Protein AF-0000000071368253 (afdb_homodimer)

InterPro domains:
  IPR001584 Integrase, catalytic core [PS50994] (10-196)
  IPR012337 Ribonuclease H-like superfamily [SSF53098] (15-174)
  IPR036397 Ribonuclease H superfamily [G3DSA:3.30.420.10] (12-224)
  IPR040676 Domain of unknown function DUF5641 [PF18701] (214-307)

Solvent-accessible surface area (backbone atoms only — not comparable to full-atom values): 34559 Å² total; per-residue (Å²): 130,80,71,69,65,69,69,42,61,45,73,89,50,56,66,35,34,46,22,37,41,49,72,48,56,76,39,50,22,38,56,88,92,43,76,44,64,31,32,40,37,39,40,32,17,68,43,65,64,33,56,44,49,48,73,24,74,48,82,44,58,44,37,47,50,35,46,50,46,37,46,16,21,69,54,24,59,37,50,28,38,33,32,65,68,56,80,78,50,54,80,65,27,49,60,52,48,53,38,46,63,68,29,43,65,59,46,42,56,59,31,47,76,50,62,24,44,68,43,73,45,64,82,81,53,64,85,82,39,57,70,59,47,46,52,53,48,18,49,51,49,17,51,45,67,72,40,64,89,46,72,40,44,54,69,34,53,50,33,30,42,30,39,52,28,14,35,60,17,36,39,62,70,24,24,42,59,74,58,82,86,61,59,53,58,44,25,31,27,33,58,40,36,64,38,69,56,18,66,63,66,74,71,82,68,61,67,85,69,31,83,47,97,45,57,40,52,44,27,50,52,50,46,49,49,31,46,50,39,25,54,65,48,37,45,59,59,56,46,56,44,50,64,66,66,37,85,73,68,61,88,50,70,68,40,42,24,36,47,63,58,85,84,49,61,74,61,61,62,52,58,25,32,27,70,39,70,41,58,46,96,84,69,45,63,46,34,31,32,29,36,37,90,92,42,77,43,81,41,51,44,84,37,50,40,77,41,55,77,44,77,88,66,83,63,79,77,68,59,75,82,104,128,80,72,69,62,71,69,45,61,47,71,89,51,56,66,36,35,47,23,37,40,49,73,47,56,76,38,49,21,39,56,90,92,41,76,42,64,32,31,39,37,38,41,32,16,67,44,63,64,31,55,46,50,50,72,23,74,49,84,46,58,45,37,49,50,36,46,48,48,37,44,16,19,69,52,25,61,38,51,28,38,33,32,65,67,57,81,78,50,54,82,67,26,50,61,52,48,54,36,45,63,67,30,43,66,60,48,43,55,58,31,46,74,51,62,24,45,70,41,73,45,63,87,81,55,65,85,81,37,56,70,60,47,46,52,53,48,18,50,50,50,17,51,46,67,72,40,62,89,44,72,40,43,54,70,35,53,50,32,30,40,30,38,50,27,16,34,61,18,38,39,61,70,26,26,45,54,76,61,77,85,63,58,56,56,46,24,30,27,32,57,40,37,64,37,69,56,18,67,63,64,74,70,82,68,61,67,85,69,33,82,47,94,46,56,40,51,42,27,50,51,49,46,49,50,32,46,50,39,25,52,67,49,37,45,57,59,56,45,56,42,49,63,64,65,36,83,72,68,61,88,50,70,67,38,42,26,36,47,62,58,86,85,49,62,75,62,62,60,52,58,26,30,26,69,40,68,41,57,46,96,84,67,44,62,48,33,31,32,29,36,37,89,94,41,76,41,82,41,49,46,84,38,48,41,78,42,55,76,43,77,88,66,82,68,77,76,71,60,76,83,107

Foldseek 3Di:
DDDPPCQQCCVPDAFLLEKEKDKADFFWADDPPDIATKIKMWIAGLHQRQIDIAIFRDLAQVSVVVVVVVCCVQRNDHQEYEYELDPPQDPRCVVNNVSCVVHVVVNQVVVVVVNYHYYYDDNPPPPSDQLSVQLVVLLNQLLCVLRVPDYYHPVLVRLLRVQVSLLQQLAFQFFAPPPLQATDGDGNCCSRPVDNDSDDPLPPDDPVVQVDPDSVSVSSVSNLSSQLSSLVRRLVSLVVVCVVPPPLDAQDFSFKKWFADNPDGGSDTFIWTFHAFDADPVRHTQWTWTDTNPDIDIDGSSRIGTGDHDDPPPPPPPPVVD/DDDLPPQQCCVPDAFLLEKEKDKADFFWADDPPDIATKIKMWIAGLHQRQIDIAIFRDLAQVSVVVVVVVCCVQRNDHQEYEYELDPPQDPVCVVNNVSCVVHVVVNQVVVVVVNYHYYYDDNPPPSSDQLSVQLVVLLNQLLCVLRVPDYYHPVLVRLLRVLLSLLQQLAFQFFAPPPLQATDGDGNCCSRPVDNDPDDDLPPDDPVVQVDPDSVSVSSVSNLSSQLSSLVRRLVSLVVVCVVPPPLDAQDFQFKKWFADNPDDGSDTFIWTFHAFDADPVRHTQWTWTDTNPDIDIDGSSRIGTGDHDYPPPDPPPPVVD

Radius of gyration: 25.87 Å; Cα contacts (8 Å, |Δi|>4): 1165; chains: 2; bounding box: 58×88×64 Å

Sequence (644 aa):
MADLPPCRLRLFKPPFFSTGVDCFGPFQVKIGRRQEKRWGILYKCLTTRCLHLDLLEHLDTDAFLLSLRRFIARRGKPFEILCDNGTNFTGGDHELRESFSQMTPELQTQLAKQQIQFRHIPPSAPHFGGTWEREVKSVKTALRVILREQSVPESVLQTLLVEVEGILNSKPLGYVSSDIADPDPVTPNMLLMGRRDASLPQVLYDSNELLGKRRWRHSQVLADQFWTAFIRSYLPELQGRQKWTSDGKGLAVGQVVLLIDHQLPRALWPVGTVTETYAGADKRIRTAKVKVKDKTYLRPVVKLIPLPPKRDGDKDTLDGLSMADLPPCRLRLFKPPFFSTGVDCFGPFQVKIGRRQEKRWGILYKCLTTRCLHLDLLEHLDTDAFLLSLRRFIARRGKPFEILCDNGTNFTGGDHELRESFSQMTPELQTQLAKQQIQFRHIPPSAPHFGGTWEREVKSVKTALRVILREQSVPESVLQTLLVEVEGILNSKPLGYVSSDIADPDPVTPNMLLMGRRDASLPQVLYDSNELLGKRRWRHSQVLADQFWTAFIRSYLPELQGRQKWTSDGKGLAVGQVVLLIDHQLPRALWPVGTVTETYAGADKRIRTAKVKVKDKTYLRPVVKLIPLPPKRDGDKDTLDGLS

Nearest PDB structures (foldseek):
  7ouf-assembly1_E  TM=4.637E-01  e=1.953E-07  Simian T-lymphotropic virus 1
  7ouf-assembly1_D  TM=4.543E-01  e=2.071E-07  Simian T-lymphotropic virus 1
  7pel-assembly1_D  TM=4.308E-01  e=2.328E-07  Simian T-lymphotropic virus 1
  8b4h-assembly1_A  TM=4.659E-01  e=8.732E-06  Geobacillus stearothermophilus
  8b4h-assembly1_D  TM=6.178E-01  e=2.592E-04  Geobacillus stearothermophilus

Structure (mmCIF, N/CA/C/O backbone):
data_AF-0000000071368253-model_v1
#
loop_
_entity.id
_entity.type
_entity.pdbx_description
1 polymer 'Uncharacterized protein LOC113082834'
#
loop_
_atom_site.group_PDB
_atom_site.id
_atom_site.type_symbol
_atom_site.label_atom_id
_atom_site.label_alt_id
_atom_site.label_comp_id
_atom_site.label_asym_id
_atom_site.label_entity_id
_atom_site.label_seq_id
_atom_site.pdbx_PDB_ins_code
_atom_site.Cartn_x
_atom_site.Cartn_y
_atom_site.Cartn_z
_atom_site.occupancy
_atom_site.B_iso_or_equiv
_atom_site.auth_seq_id
_atom_site.auth_comp_id
_atom_site.auth_asym_id
_atom_site.auth_atom_id
_atom_site.pdbx_PDB_model_num
ATOM 1 N N . MET A 1 1 ? -19.203 13.227 29.656 1 19.47 1 MET A N 1
ATOM 2 C CA . MET A 1 1 ? -18.062 12.531 29.047 1 19.47 1 MET A CA 1
ATOM 3 C C . MET A 1 1 ? -18.422 12.008 27.656 1 19.47 1 MET A C 1
ATOM 5 O O . MET A 1 1 ? -19.219 11.078 27.531 1 19.47 1 MET A O 1
ATOM 9 N N . ALA A 1 2 ? -18.469 12.68 26.703 1 24.91 2 ALA A N 1
ATOM 10 C CA . ALA A 1 2 ? -19.312 12.438 25.531 1 24.91 2 ALA A CA 1
ATOM 11 C C . ALA A 1 2 ? -18.891 11.156 24.812 1 24.91 2 ALA A C 1
ATOM 13 O O . ALA A 1 2 ? -17.734 10.742 24.891 1 24.91 2 ALA A O 1
ATOM 14 N N . ASP A 1 3 ? -19.75 10.281 24.656 1 24.97 3 ASP A N 1
ATOM 15 C CA . ASP A 1 3 ? -19.734 8.93 24.109 1 24.97 3 ASP A CA 1
ATOM 16 C C . ASP A 1 3 ? -19.062 8.898 22.734 1 24.97 3 ASP A C 1
ATOM 18 O O . ASP A 1 3 ? -19.391 9.711 21.859 1 24.97 3 ASP A O 1
ATOM 22 N N . LEU A 1 4 ? -17.859 8.789 22.688 1 31.48 4 LEU A N 1
ATOM 23 C CA . LEU A 1 4 ? -17.203 8.766 21.391 1 31.48 4 LEU A CA 1
ATOM 24 C C . LEU A 1 4 ? -18.062 8.055 20.344 1 31.48 4 LEU A C 1
ATOM 26 O O . LEU A 1 4 ? -18.734 7.07 20.656 1 31.48 4 LEU A O 1
ATOM 30 N N . PRO A 1 5 ? -18.641 8.773 19.484 1 30.39 5 PRO A N 1
ATOM 31 C CA . PRO A 1 5 ? -19.656 8.133 18.641 1 30.39 5 PRO A CA 1
ATOM 32 C C . PRO A 1 5 ? -19.328 6.676 18.328 1 30.39 5 PRO A C 1
ATOM 34 O O . PRO A 1 5 ? -18.156 6.285 18.328 1 30.39 5 PRO A O 1
ATOM 37 N N . PRO A 1 6 ? -20.141 5.699 18.5 1 32.75 6 PRO A N 1
ATOM 38 C CA . PRO A 1 6 ? -20.078 4.25 18.281 1 32.75 6 PRO A CA 1
ATOM 39 C C . PRO A 1 6 ? -19.328 3.865 17.016 1 32.75 6 PRO A C 1
ATOM 41 O O . PRO A 1 6 ? -18.891 2.723 16.875 1 32.75 6 PRO A O 1
ATOM 44 N N . CYS A 1 7 ? -19.453 4.629 15.992 1 33.84 7 CYS A N 1
ATOM 45 C CA . CYS A 1 7 ? -18.922 4.379 14.656 1 33.84 7 CYS A CA 1
ATOM 46 C C . CYS A 1 7 ? -17.406 4.254 14.672 1 33.84 7 CYS A C 1
ATOM 48 O O . CYS A 1 7 ? -16.812 3.777 13.711 1 33.84 7 CYS A O 1
ATOM 50 N N . ARG A 1 8 ? -16.75 5.016 15.344 1 35.09 8 ARG A N 1
ATOM 51 C CA . ARG A 1 8 ? -15.305 5.102 15.438 1 35.09 8 ARG A CA 1
ATOM 52 C C . ARG A 1 8 ? -14.688 3.738 15.734 1 35.09 8 ARG A C 1
ATOM 54 O O . ARG A 1 8 ? -13.594 3.426 15.258 1 35.09 8 ARG A O 1
ATOM 61 N N . LEU A 1 9 ? -14.969 3.193 17 1 37.06 9 LEU A N 1
ATOM 62 C CA . LEU A 1 9 ? -14.492 1.861 17.344 1 37.06 9 LEU A CA 1
ATOM 63 C C . LEU A 1 9 ? -15.359 0.784 16.703 1 37.06 9 LEU A C 1
ATOM 65 O O . LEU A 1 9 ? -16.156 0.132 17.391 1 37.06 9 LEU A O 1
ATOM 69 N N . ARG A 1 10 ? -16.172 1.023 15.891 1 39.06 10 ARG A N 1
ATOM 70 C CA . ARG A 1 10 ? -16.719 -0.26 15.469 1 39.06 10 ARG A CA 1
ATOM 71 C C . ARG A 1 10 ? -15.633 -1.324 15.391 1 39.06 10 ARG A C 1
ATOM 73 O O . ARG A 1 10 ? -15.047 -1.546 14.328 1 39.06 10 ARG A O 1
ATOM 80 N N . LEU A 1 11 ? -14.844 -1.4 16.391 1 42.88 11 LEU A N 1
ATOM 81 C CA . LEU A 1 11 ? -13.672 -2.154 16.812 1 42.88 11 LEU A CA 1
ATOM 82 C C . LEU A 1 11 ? -13.625 -3.518 16.125 1 42.88 11 LEU A C 1
ATOM 84 O O . LEU A 1 11 ? -12.547 -4.051 15.867 1 42.88 11 LEU A O 1
ATOM 88 N N . PHE A 1 12 ? -14.883 -3.918 15.68 1 52.47 12 PHE A N 1
ATOM 89 C CA . PHE A 1 12 ? -14.859 -5.277 15.148 1 52.47 12 PHE A CA 1
ATOM 90 C C . PHE A 1 12 ? -14.805 -5.262 13.625 1 52.47 12 PHE A C 1
ATOM 92 O O . PHE A 1 12 ? -14.836 -6.316 12.984 1 52.47 12 PHE A O 1
ATOM 99 N N . LYS A 1 13 ? -14.672 -3.785 13.25 1 63.03 13 LYS A N 1
ATOM 100 C CA . LYS A 1 13 ? -14.578 -3.818 11.797 1 63.03 13 LYS A CA 1
ATOM 101 C C . LYS A 1 13 ? -13.164 -3.492 11.328 1 63.03 13 LYS A C 1
ATOM 103 O O . LYS A 1 13 ? -12.445 -2.736 11.984 1 63.03 13 LYS A O 1
ATOM 108 N N . PRO A 1 14 ? -12.797 -4.008 10.328 1 73 14 PRO A N 1
ATOM 109 C CA . PRO A 1 14 ? -11.445 -3.773 9.812 1 73 14 PRO A CA 1
ATOM 110 C C . PRO A 1 14 ? -11.25 -2.352 9.289 1 73 14 PRO A C 1
ATOM 112 O O . PRO A 1 14 ? -12.227 -1.653 9.008 1 73 14 PRO A O 1
ATOM 115 N N . PRO A 1 15 ? -10.07 -1.837 9.336 1 77.19 15 PRO A N 1
ATOM 116 C CA . PRO A 1 15 ? -9.789 -0.533 8.727 1 77.19 15 PRO A CA 1
ATOM 117 C C . PRO A 1 15 ? -10.391 -0.391 7.336 1 77.19 15 PRO A C 1
ATOM 119 O O . PRO A 1 15 ? -10.414 -1.357 6.566 1 77.19 15 PRO A O 1
ATOM 122 N N . PHE A 1 16 ? -10.984 0.786 7.051 1 85.75 16 PHE A N 1
ATOM 123 C CA . PHE A 1 16 ? -11.531 1.194 5.762 1 85.75 16 PHE A CA 1
ATOM 124 C C . PHE A 1 16 ? -12.852 0.485 5.484 1 85.75 16 PHE A C 1
ATOM 126 O O . PHE A 1 16 ? -13.289 0.402 4.332 1 85.75 16 PHE A O 1
ATOM 133 N N . PHE A 1 17 ? -13.383 -0.069 6.523 1 81.5 17 PHE A N 1
ATOM 134 C CA . PHE A 1 17 ? -14.727 -0.604 6.355 1 81.5 17 PHE A CA 1
ATOM 135 C C . PHE A 1 17 ? -15.68 0.472 5.848 1 81.5 17 PHE A C 1
ATOM 137 O O . PHE A 1 17 ? -16.453 0.239 4.914 1 81.5 17 PHE A O 1
ATOM 144 N N . SER A 1 18 ? -15.672 1.584 6.496 1 82.25 18 SER A N 1
ATOM 145 C CA . SER A 1 18 ? -16.281 2.818 6.008 1 82.25 18 SER A CA 1
ATOM 146 C C . SER A 1 18 ? -15.219 3.811 5.543 1 82.25 18 SER A C 1
ATOM 148 O O . SER A 1 18 ? -14.383 4.242 6.332 1 82.25 18 SER A O 1
ATOM 150 N N . THR A 1 19 ? -15.328 4.098 4.258 1 87 19 THR A N 1
ATOM 151 C CA . THR A 1 19 ? -14.227 4.844 3.662 1 87 19 THR A CA 1
ATOM 152 C C . THR A 1 19 ? -14.727 6.129 3.014 1 87 19 THR A C 1
ATOM 154 O O . THR A 1 19 ? -15.688 6.102 2.238 1 87 19 THR A O 1
ATOM 157 N N . GLY A 1 20 ? -14.164 7.238 3.465 1 86.44 20 GLY A N 1
ATOM 158 C CA . GLY A 1 20 ? -14.391 8.484 2.754 1 86.44 20 GLY A CA 1
ATOM 159 C C . GLY A 1 20 ? -13.438 8.695 1.593 1 86.44 20 GLY A C 1
ATOM 160 O O . GLY A 1 20 ? -12.258 8.359 1.688 1 86.44 20 GLY A O 1
ATOM 161 N N . VAL A 1 21 ? -14.016 9.227 0.455 1 88.38 21 VAL A N 1
ATOM 162 C CA . VAL A 1 21 ? -13.18 9.445 -0.72 1 88.38 21 VAL A CA 1
ATOM 163 C C . VAL A 1 21 ? -13.234 10.922 -1.123 1 88.38 21 VAL A C 1
ATOM 165 O O . VAL A 1 21 ? -14.297 11.539 -1.101 1 88.38 21 VAL A O 1
ATOM 168 N N . ASP A 1 22 ? -12.047 11.453 -1.448 1 84.94 22 ASP A N 1
ATOM 169 C CA . ASP A 1 22 ? -11.922 12.812 -1.952 1 84.94 22 ASP A CA 1
ATOM 170 C C . ASP A 1 22 ? -10.844 12.914 -3.029 1 84.94 22 ASP A C 1
ATOM 172 O O . ASP A 1 22 ? -9.891 12.133 -3.029 1 84.94 22 ASP A O 1
ATOM 176 N N . CYS A 1 23 ? -11.055 13.805 -3.951 1 87.5 23 CYS A N 1
ATOM 177 C CA . CYS A 1 23 ? -10.078 14.039 -5.012 1 87.5 23 CYS A CA 1
ATOM 178 C C . CYS A 1 23 ? -9.539 15.461 -4.949 1 87.5 23 CYS A C 1
ATOM 180 O O . CYS A 1 23 ? -10.203 16.359 -4.426 1 87.5 23 CYS A O 1
ATOM 182 N N . PHE A 1 24 ? -8.344 15.648 -5.449 1 87 24 PHE A N 1
ATOM 183 C CA . PHE A 1 24 ? -7.738 16.969 -5.477 1 87 24 PHE A CA 1
ATOM 184 C C . PHE A 1 24 ? -6.82 17.125 -6.684 1 87 24 PHE A C 1
ATOM 186 O O . PHE A 1 24 ? -6.418 16.125 -7.293 1 87 24 PHE A O 1
ATOM 193 N N . GLY A 1 25 ? -6.387 18.312 -6.902 1 87.12 25 GLY A N 1
ATOM 194 C CA . GLY A 1 25 ? -5.664 18.672 -8.109 1 87.12 25 GLY A CA 1
ATOM 195 C C . GLY A 1 25 ? -6.383 19.719 -8.953 1 87.12 25 GLY A C 1
ATOM 196 O O . GLY A 1 25 ? -7.273 20.406 -8.461 1 87.12 25 GLY A O 1
ATOM 197 N N . PRO A 1 26 ? -5.969 19.953 -10.18 1 88.88 26 PRO A N 1
ATOM 198 C CA . PRO A 1 26 ? -4.973 19.219 -10.961 1 88.88 26 PRO A CA 1
ATOM 199 C C . PRO A 1 26 ? -3.539 19.641 -10.633 1 88.88 26 PRO A C 1
ATOM 201 O O . PRO A 1 26 ? -3.301 20.766 -10.203 1 88.88 26 PRO A O 1
ATOM 204 N N . PHE A 1 27 ? -2.662 18.641 -10.781 1 90.81 27 PHE A N 1
ATOM 205 C CA . PHE A 1 27 ? -1.222 18.859 -10.734 1 90.81 27 PHE A CA 1
ATOM 206 C C . PHE A 1 27 ? -0.599 18.656 -12.109 1 90.81 27 PHE A C 1
ATOM 208 O O . PHE A 1 27 ? -1.049 17.797 -12.883 1 90.81 27 PHE A O 1
ATOM 215 N N . GLN A 1 28 ? 0.364 19.438 -12.352 1 90.56 28 GLN A N 1
ATOM 216 C CA . GLN A 1 28 ? 1.057 19.297 -13.625 1 90.56 28 GLN A CA 1
ATOM 217 C C . GLN A 1 28 ? 2.238 18.344 -13.508 1 90.56 28 GLN A C 1
ATOM 219 O O . GLN A 1 28 ? 3.057 18.469 -12.594 1 90.56 28 GLN A O 1
ATOM 224 N N . VAL A 1 29 ? 2.27 17.344 -14.422 1 91.19 29 VAL A N 1
ATOM 225 C CA . VAL A 1 29 ? 3.389 16.406 -14.422 1 91.19 29 VAL A CA 1
ATOM 226 C C . VAL A 1 29 ? 4.074 16.422 -15.789 1 91.19 29 VAL A C 1
ATOM 228 O O . VAL A 1 29 ? 3.439 16.719 -16.797 1 91.19 29 VAL A O 1
ATOM 231 N N . LYS A 1 30 ? 5.309 16.125 -15.711 1 88 30 LYS A N 1
ATOM 232 C CA . LYS A 1 30 ? 6.105 16.031 -16.938 1 88 30 LYS A CA 1
ATOM 233 C C . LYS A 1 30 ? 6.203 14.602 -17.438 1 88 30 LYS A C 1
ATOM 235 O O . LYS A 1 30 ? 6.625 13.711 -16.688 1 88 30 LYS A O 1
ATOM 240 N N . ILE A 1 31 ? 5.754 14.367 -18.625 1 84.12 31 ILE A N 1
ATOM 241 C CA . ILE A 1 31 ? 5.895 13.086 -19.297 1 84.12 31 ILE A CA 1
ATOM 242 C C . ILE A 1 31 ? 6.668 13.281 -20.609 1 84.12 31 ILE A C 1
ATOM 244 O O . ILE A 1 31 ? 6.102 13.703 -21.609 1 84.12 31 ILE A O 1
ATOM 248 N N . GLY A 1 32 ? 7.914 12.883 -20.547 1 77.94 32 GLY A N 1
ATOM 249 C CA . GLY A 1 32 ? 8.75 13.234 -21.688 1 77.94 32 GLY A CA 1
ATOM 250 C C . GLY A 1 32 ? 8.828 14.734 -21.922 1 77.94 32 GLY A C 1
ATOM 251 O O . GLY A 1 32 ? 9.25 15.484 -21.047 1 77.94 32 GLY A O 1
ATOM 252 N N . ARG A 1 33 ? 8.328 15.172 -23.016 1 79.75 33 ARG A N 1
ATOM 253 C CA . ARG A 1 33 ? 8.391 16.578 -23.375 1 79.75 33 ARG A CA 1
ATOM 254 C C . ARG A 1 33 ? 7.039 17.25 -23.172 1 79.75 33 ARG A C 1
ATOM 256 O O . ARG A 1 33 ? 6.906 18.469 -23.359 1 79.75 33 ARG A O 1
ATOM 263 N N . ARG A 1 34 ? 6.094 16.5 -22.766 1 85.12 34 ARG A N 1
ATOM 264 C CA . ARG A 1 34 ? 4.742 17.031 -22.609 1 85.12 34 ARG A CA 1
ATOM 265 C C . ARG A 1 34 ? 4.387 17.203 -21.141 1 85.12 34 ARG A C 1
ATOM 267 O O . ARG A 1 34 ? 5.008 16.594 -20.266 1 85.12 34 ARG A O 1
ATOM 274 N N . GLN A 1 35 ? 3.508 18.141 -20.984 1 89.62 35 GLN A N 1
ATOM 275 C CA . GLN A 1 35 ? 2.916 18.312 -19.656 1 89.62 35 GLN A CA 1
ATOM 276 C C . GLN A 1 35 ? 1.468 17.828 -19.641 1 89.62 35 GLN A C 1
ATOM 278 O O . GLN A 1 35 ? 0.72 18.047 -20.594 1 89.62 35 GLN A O 1
ATOM 283 N N . GLU A 1 36 ? 1.205 17.078 -18.641 1 90.62 36 GLU A N 1
ATOM 284 C CA . GLU A 1 36 ? -0.146 16.547 -18.5 1 90.62 36 GLU A CA 1
ATOM 285 C C . GLU A 1 36 ? -0.686 16.812 -17.094 1 90.62 36 GLU A C 1
ATOM 287 O O . GLU A 1 36 ? 0.085 16.953 -16.141 1 90.62 36 GLU A O 1
ATOM 292 N N . LYS A 1 37 ? -1.998 16.859 -17.047 1 89.94 37 LYS A N 1
ATOM 293 C CA . LYS A 1 37 ? -2.656 17.016 -15.758 1 89.94 37 LYS A CA 1
ATOM 294 C C . LYS A 1 37 ? -2.865 15.68 -15.07 1 89.94 37 LYS A C 1
ATOM 296 O O . LYS A 1 37 ? -3.186 14.68 -15.719 1 89.94 37 LYS A O 1
ATOM 301 N N . ARG A 1 38 ? -2.58 15.664 -13.789 1 92.06 38 ARG A N 1
ATOM 302 C CA . ARG A 1 38 ? -2.881 14.523 -12.93 1 92.06 38 ARG A CA 1
ATOM 303 C C . ARG A 1 38 ? -3.654 14.961 -11.688 1 92.06 38 ARG A C 1
ATOM 305 O O . ARG A 1 38 ? -3.625 16.141 -11.312 1 92.06 38 ARG A O 1
ATOM 312 N N . TRP A 1 39 ? -4.379 14.016 -11.094 1 90.69 39 TRP A N 1
ATOM 313 C CA . TRP A 1 39 ? -5.148 14.281 -9.883 1 90.69 39 TRP A CA 1
ATOM 314 C C . TRP A 1 39 ? -4.793 13.289 -8.789 1 90.69 39 TRP A C 1
ATOM 316 O O . TRP A 1 39 ? -4.273 12.203 -9.062 1 90.69 39 TRP A O 1
ATOM 326 N N . GLY A 1 40 ? -4.988 13.758 -7.559 1 92.62 40 GLY A N 1
ATOM 327 C CA . GLY A 1 40 ? -4.859 12.867 -6.418 1 92.62 40 GLY A CA 1
ATOM 328 C C . GLY A 1 40 ? -6.195 12.398 -5.867 1 92.62 40 GLY A C 1
ATOM 329 O O . GLY A 1 40 ? -7.188 13.125 -5.949 1 92.62 40 GLY A O 1
ATOM 330 N N . ILE A 1 41 ? -6.219 11.211 -5.367 1 92.19 41 ILE A N 1
ATOM 331 C CA . ILE A 1 41 ? -7.391 10.68 -4.676 1 92.19 41 ILE A CA 1
ATOM 332 C C . ILE A 1 41 ? -7 10.234 -3.266 1 92.19 41 ILE A C 1
ATOM 334 O O . ILE A 1 41 ? -5.926 9.656 -3.066 1 92.19 41 ILE A O 1
ATOM 338 N N . LEU A 1 42 ? -7.844 10.562 -2.383 1 92.94 42 LEU A N 1
ATOM 339 C CA . LEU A 1 42 ? -7.629 10.25 -0.975 1 92.94 42 LEU A CA 1
ATOM 340 C C . LEU A 1 42 ? -8.734 9.336 -0.446 1 92.94 42 LEU A C 1
ATOM 342 O O . LEU A 1 42 ? -9.914 9.641 -0.593 1 92.94 42 LEU A O 1
ATOM 346 N N . TYR A 1 43 ? -8.344 8.117 0.036 1 90.88 43 TYR A N 1
ATOM 347 C CA . TYR A 1 43 ? -9.219 7.227 0.781 1 90.88 43 TYR A CA 1
ATOM 348 C C . TYR A 1 43 ? -8.984 7.352 2.281 1 90.88 43 TYR A C 1
ATOM 350 O O . TYR A 1 43 ? -7.867 7.137 2.76 1 90.88 43 TYR A O 1
ATOM 358 N N . LYS A 1 44 ? -9.961 7.73 2.98 1 88.12 44 LYS A N 1
ATOM 359 C CA . LYS A 1 44 ? -9.828 7.918 4.422 1 88.12 44 LYS A CA 1
ATOM 360 C C . LYS A 1 44 ? -10.727 6.961 5.191 1 88.12 44 LYS A C 1
ATOM 362 O O . LYS A 1 44 ? -11.922 6.863 4.906 1 88.12 44 LYS A O 1
ATOM 367 N N . CYS A 1 45 ? -10.094 6.293 6.098 1 84.19 45 CYS A N 1
ATOM 368 C CA . CYS A 1 45 ? -10.891 5.457 6.992 1 84.19 45 CYS A CA 1
ATOM 369 C C . CYS A 1 45 ? -11.664 6.309 7.996 1 84.19 45 CYS A C 1
ATOM 371 O O . CYS A 1 45 ? -11.07 7.117 8.711 1 84.19 45 CYS A O 1
ATOM 373 N N . LEU A 1 46 ? -12.859 6.129 8.109 1 76.44 46 LEU A N 1
ATOM 374 C CA . LEU A 1 46 ? -13.688 6.969 8.961 1 76.44 46 LEU A CA 1
ATOM 375 C C . LEU A 1 46 ? -13.672 6.465 10.398 1 76.44 46 LEU A C 1
ATOM 377 O O . LEU A 1 46 ? -14.109 7.172 11.312 1 76.44 46 LEU A O 1
ATOM 381 N N . THR A 1 47 ? -13.078 5.309 10.586 1 69.44 47 THR A N 1
ATOM 382 C CA . THR A 1 47 ? -13.047 4.746 11.93 1 69.44 47 THR A CA 1
ATOM 383 C C . THR A 1 47 ? -11.648 4.859 12.531 1 69.44 47 THR A C 1
ATOM 385 O O . THR A 1 47 ? -11.492 5.324 13.664 1 69.44 47 THR A O 1
ATOM 388 N N . THR A 1 48 ? -10.641 4.449 11.797 1 69.44 48 THR A N 1
ATOM 389 C CA . THR A 1 48 ? -9.289 4.371 12.336 1 69.44 48 THR A CA 1
ATOM 390 C C . THR A 1 48 ? -8.445 5.551 11.867 1 69.44 48 THR A C 1
ATOM 392 O O . THR A 1 48 ? -7.297 5.711 12.289 1 69.44 48 THR A O 1
ATOM 395 N N . ARG A 1 49 ? -8.828 6.398 11.008 1 76.31 49 ARG A N 1
ATOM 396 C CA . ARG A 1 49 ? -8.18 7.598 10.492 1 76.31 49 ARG A CA 1
ATOM 397 C C . ARG A 1 49 ? -7.023 7.242 9.57 1 76.31 49 ARG A C 1
ATOM 399 O O . ARG A 1 49 ? -6.195 8.102 9.242 1 76.31 49 ARG A O 1
ATOM 406 N N . CYS A 1 50 ? -6.977 5.984 9.172 1 82.94 50 CYS A N 1
ATOM 407 C CA . CYS A 1 50 ? -5.992 5.582 8.172 1 82.94 50 CYS A CA 1
ATOM 408 C C . CYS A 1 50 ? -6.227 6.301 6.848 1 82.94 50 CYS A C 1
ATOM 410 O O . CYS A 1 50 ? -7.371 6.59 6.488 1 82.94 50 CYS A O 1
ATOM 412 N N . LEU A 1 51 ? -5.145 6.531 6.27 1 89.19 51 LEU A N 1
ATOM 413 C CA . LEU A 1 51 ? -5.207 7.258 5.004 1 89.19 51 LEU A CA 1
ATOM 414 C C . LEU A 1 51 ? -4.512 6.477 3.896 1 89.19 51 LEU A C 1
ATOM 416 O O . LEU A 1 51 ? -3.508 5.805 4.137 1 89.19 51 LEU A O 1
ATOM 420 N N . HIS A 1 52 ? -5.09 6.453 2.729 1 93.38 52 HIS A N 1
ATOM 421 C CA . HIS A 1 52 ? -4.492 5.914 1.514 1 93.38 52 HIS A CA 1
ATOM 422 C C . HIS A 1 52 ? -4.566 6.922 0.37 1 93.38 52 HIS A C 1
ATOM 424 O O . HIS A 1 52 ? -5.637 7.465 0.083 1 93.38 52 HIS A O 1
ATOM 430 N N . LEU A 1 53 ? -3.402 7.242 -0.227 1 95.31 53 LEU A N 1
ATOM 431 C CA . LEU A 1 53 ? -3.352 8.188 -1.338 1 95.31 53 LEU A CA 1
ATOM 432 C C . LEU A 1 53 ? -2.957 7.484 -2.633 1 95.31 53 LEU A C 1
ATOM 434 O O . LEU A 1 53 ? -2.154 6.551 -2.615 1 95.31 53 LEU A O 1
ATOM 438 N N . ASP A 1 54 ? -3.527 7.914 -3.691 1 96.5 54 ASP A N 1
ATOM 439 C CA . ASP A 1 54 ? -3.234 7.379 -5.016 1 96.5 54 ASP A CA 1
ATOM 440 C C . ASP A 1 54 ? -3.314 8.469 -6.082 1 96.5 54 ASP A C 1
ATOM 442 O O . ASP A 1 54 ? -3.775 9.578 -5.809 1 96.5 54 ASP A O 1
ATOM 446 N N . LEU A 1 55 ? -2.758 8.148 -7.242 1 95.69 55 LEU A N 1
ATOM 447 C CA . LEU A 1 55 ? -2.713 9.078 -8.367 1 95.69 55 LEU A CA 1
ATOM 448 C C . LEU A 1 55 ? -3.734 8.695 -9.43 1 95.69 55 LEU A C 1
ATOM 450 O O . LEU A 1 55 ? -3.875 7.512 -9.766 1 95.69 55 LEU A O 1
ATOM 454 N N . LEU A 1 56 ? -4.496 9.719 -9.945 1 93.06 56 LEU A N 1
ATOM 455 C CA . LEU A 1 56 ? -5.418 9.523 -11.062 1 93.06 56 LEU A CA 1
ATOM 456 C C . LEU A 1 56 ? -4.855 10.133 -12.344 1 93.06 56 LEU A C 1
ATOM 458 O O . LEU A 1 56 ? -4.527 11.32 -12.375 1 93.06 56 LEU A O 1
ATOM 462 N N . GLU A 1 57 ? -4.777 9.328 -13.367 1 90.81 57 GLU A N 1
ATOM 463 C CA . GLU A 1 57 ? -4.27 9.82 -14.648 1 90.81 57 GLU A CA 1
ATOM 464 C C . GLU A 1 57 ? -5.297 10.711 -15.344 1 90.81 57 GLU A C 1
ATOM 466 O O . GLU A 1 57 ? -4.934 11.617 -16.094 1 90.81 57 GLU A O 1
ATOM 471 N N . HIS A 1 58 ? -6.555 10.383 -15.109 1 87.62 58 HIS A N 1
ATOM 472 C CA . HIS A 1 58 ? -7.695 11.125 -15.633 1 87.62 58 HIS A CA 1
ATOM 473 C C . HIS A 1 58 ? -8.82 11.203 -14.609 1 87.62 58 HIS A C 1
ATOM 475 O O . HIS A 1 58 ? -8.852 10.422 -13.656 1 87.62 58 HIS A O 1
ATOM 481 N N . LEU A 1 59 ? -9.656 12.211 -14.875 1 86.25 59 LEU A N 1
ATOM 482 C CA . LEU A 1 59 ? -10.852 12.289 -14.039 1 86.25 59 LEU A CA 1
ATOM 483 C C . LEU A 1 59 ? -12.031 11.586 -14.711 1 86.25 59 LEU A C 1
ATOM 485 O O . LEU A 1 59 ? -12.984 12.242 -15.141 1 86.25 59 LEU A O 1
ATOM 489 N N . ASP A 1 60 ? -11.93 10.344 -14.828 1 85.88 60 ASP A N 1
ATOM 490 C CA . ASP A 1 60 ? -13 9.547 -15.422 1 85.88 60 ASP A CA 1
ATOM 491 C C . ASP A 1 60 ? -13.25 8.266 -14.625 1 85.88 60 ASP A C 1
ATOM 493 O O . ASP A 1 60 ? -12.516 7.977 -13.672 1 85.88 60 ASP A O 1
ATOM 497 N N . THR A 1 61 ? -14.227 7.586 -14.961 1 83.69 61 THR A N 1
ATOM 498 C CA . THR A 1 61 ? -14.664 6.402 -14.227 1 83.69 61 THR A CA 1
ATOM 499 C C . THR A 1 61 ? -13.594 5.316 -14.266 1 83.69 61 THR A C 1
ATOM 501 O O . THR A 1 61 ? -13.344 4.656 -13.258 1 83.69 61 THR A O 1
ATOM 504 N N . ASP A 1 62 ? -12.961 5.156 -15.344 1 87 62 ASP A N 1
ATOM 505 C CA . ASP A 1 62 ? -11.945 4.113 -15.477 1 87 62 ASP A CA 1
ATOM 506 C C . ASP A 1 62 ? -10.781 4.348 -14.516 1 87 62 ASP A C 1
ATOM 508 O O . ASP A 1 62 ? -10.336 3.424 -13.836 1 87 62 ASP A O 1
ATOM 512 N N . ALA A 1 63 ? -10.336 5.59 -14.531 1 90.56 63 ALA A N 1
ATOM 513 C CA . ALA A 1 63 ? -9.234 5.938 -13.641 1 90.56 63 ALA A CA 1
ATOM 514 C C . ALA A 1 63 ? -9.625 5.734 -12.18 1 90.56 63 ALA A C 1
ATOM 516 O O . ALA A 1 63 ? -8.82 5.25 -11.383 1 90.56 63 ALA A O 1
ATOM 517 N N . PHE A 1 64 ? -10.812 6.023 -11.867 1 88.44 64 PHE A N 1
ATOM 518 C CA . PHE A 1 64 ? -11.305 5.84 -10.508 1 88.44 64 PHE A CA 1
ATOM 519 C C . PHE A 1 64 ? -11.352 4.359 -10.148 1 88.44 64 PHE A C 1
ATOM 521 O O . PHE A 1 64 ? -10.891 3.959 -9.07 1 88.44 64 PHE A O 1
ATOM 528 N N . LEU A 1 65 ? -11.875 3.627 -10.984 1 88.12 65 LEU A N 1
ATOM 529 C CA . LEU A 1 65 ? -12.031 2.201 -10.719 1 88.12 65 LEU A CA 1
ATOM 530 C C . LEU A 1 65 ? -10.672 1.516 -10.625 1 88.12 65 LEU A C 1
ATOM 532 O O . LEU A 1 65 ? -10.492 0.597 -9.82 1 88.12 65 LEU A O 1
ATOM 536 N N . LEU A 1 66 ? -9.773 1.934 -11.469 1 92.44 66 LEU A N 1
ATOM 537 C CA . LEU A 1 66 ? -8.414 1.411 -11.367 1 92.44 66 LEU A CA 1
ATOM 538 C C . LEU A 1 66 ? -7.809 1.743 -10.008 1 92.44 66 LEU A C 1
ATOM 540 O O . LEU A 1 66 ? -7.207 0.88 -9.367 1 92.44 66 LEU A O 1
ATOM 544 N N . SER A 1 67 ? -7.969 2.967 -9.602 1 93.75 67 SER A N 1
ATOM 545 C CA . SER A 1 67 ? -7.465 3.383 -8.297 1 93.75 67 SER A CA 1
ATOM 546 C C . SER A 1 67 ? -8.125 2.596 -7.172 1 93.75 67 SER A C 1
ATOM 548 O O . SER A 1 67 ? -7.461 2.166 -6.23 1 93.75 67 SER A O 1
ATOM 550 N N . LEU A 1 68 ? -9.391 2.422 -7.262 1 89 68 LEU A N 1
ATOM 551 C CA . LEU A 1 68 ? -10.133 1.676 -6.25 1 89 68 LEU A CA 1
ATOM 552 C C . LEU A 1 68 ? -9.641 0.237 -6.164 1 89 68 LEU A C 1
ATOM 554 O O . LEU A 1 68 ? -9.508 -0.315 -5.066 1 89 68 LEU A O 1
ATOM 558 N N . ARG A 1 69 ? -9.383 -0.323 -7.258 1 89.31 69 ARG A N 1
ATOM 559 C CA . ARG A 1 69 ? -8.867 -1.686 -7.277 1 89.31 69 ARG A CA 1
ATOM 560 C C . ARG A 1 69 ? -7.512 -1.767 -6.578 1 89.31 69 ARG A C 1
ATOM 562 O O . ARG A 1 69 ? -7.246 -2.717 -5.84 1 89.31 69 ARG A O 1
ATOM 569 N N . ARG A 1 70 ? -6.664 -0.807 -6.898 1 93.5 70 ARG A N 1
ATOM 570 C CA . ARG A 1 70 ? -5.375 -0.777 -6.215 1 93.5 70 ARG A CA 1
ATOM 571 C C . ARG A 1 70 ? -5.555 -0.586 -4.711 1 93.5 70 ARG A C 1
ATOM 573 O O . ARG A 1 70 ? -4.887 -1.244 -3.912 1 93.5 70 ARG A O 1
ATOM 580 N N . PHE A 1 71 ? -6.492 0.24 -4.348 1 92.06 71 PHE A N 1
ATOM 581 C CA . PHE A 1 71 ? -6.816 0.477 -2.947 1 92.06 71 PHE A CA 1
ATOM 582 C C . PHE A 1 71 ? -7.293 -0.808 -2.277 1 92.06 71 PHE A C 1
ATOM 584 O O . PHE A 1 71 ? -6.773 -1.192 -1.226 1 92.06 71 PHE A O 1
ATOM 591 N N . ILE A 1 72 ? -8.148 -1.497 -2.855 1 87.19 72 ILE A N 1
ATOM 592 C CA . ILE A 1 72 ? -8.75 -2.697 -2.283 1 87.19 72 ILE A CA 1
ATOM 593 C C . ILE A 1 72 ? -7.695 -3.797 -2.168 1 87.19 72 ILE A C 1
ATOM 595 O O . ILE A 1 72 ? -7.664 -4.535 -1.18 1 87.19 72 ILE A O 1
ATOM 599 N N . ALA A 1 73 ? -6.879 -3.898 -3.109 1 87.12 73 ALA A N 1
ATOM 600 C CA . ALA A 1 73 ? -5.855 -4.941 -3.117 1 87.12 73 ALA A CA 1
ATOM 601 C C . ALA A 1 73 ? -4.887 -4.77 -1.95 1 87.12 73 ALA A C 1
ATOM 603 O O . ALA A 1 73 ? -4.336 -5.746 -1.439 1 87.12 73 ALA A O 1
ATOM 604 N N . ARG A 1 74 ? -4.727 -3.543 -1.48 1 88.38 74 ARG A N 1
ATOM 605 C CA . ARG A 1 74 ? -3.721 -3.295 -0.453 1 88.38 74 ARG A CA 1
ATOM 606 C C . ARG A 1 74 ? -4.371 -3.047 0.903 1 88.38 74 ARG A C 1
ATOM 608 O O . ARG A 1 74 ? -3.746 -3.242 1.945 1 88.38 74 ARG A O 1
ATOM 615 N N . ARG A 1 75 ? -5.652 -2.574 0.834 1 88.06 75 ARG A N 1
ATOM 616 C CA . ARG A 1 75 ? -6.266 -2.15 2.088 1 88.06 75 ARG A CA 1
ATOM 617 C C . ARG A 1 75 ? -7.527 -2.955 2.379 1 88.06 75 ARG A C 1
ATOM 619 O O . ARG A 1 75 ? -8.078 -2.883 3.48 1 88.06 75 ARG A O 1
ATOM 626 N N . GLY A 1 76 ? -7.992 -3.668 1.457 1 84.06 76 GLY A N 1
ATOM 627 C CA . GLY A 1 76 ? -9.203 -4.453 1.639 1 84.06 76 GLY A CA 1
ATOM 628 C C . GLY A 1 76 ? -10.445 -3.773 1.098 1 84.06 76 GLY A C 1
ATOM 629 O O . GLY A 1 76 ? -10.461 -2.553 0.926 1 84.06 76 GLY A O 1
ATOM 630 N N . LYS A 1 77 ? -11.453 -4.582 0.885 1 84.25 77 LYS A N 1
ATOM 631 C CA . LYS A 1 77 ? -12.703 -4.086 0.316 1 84.25 77 LYS A CA 1
ATOM 632 C C . LYS A 1 77 ? -13.516 -3.318 1.356 1 84.25 77 LYS A C 1
ATOM 634 O O . LYS A 1 77 ? -13.828 -3.85 2.424 1 84.25 77 LYS A O 1
ATOM 639 N N . PRO A 1 78 ? -13.883 -2.105 1.02 1 85.75 78 PRO A N 1
ATOM 640 C CA . PRO A 1 78 ? -14.766 -1.364 1.926 1 85.75 78 PRO A CA 1
ATOM 641 C C . PRO A 1 78 ? -16.219 -1.795 1.813 1 85.75 78 PRO A C 1
ATOM 643 O O . PRO A 1 78 ? -16.656 -2.285 0.764 1 85.75 78 PRO A O 1
ATOM 646 N N . PHE A 1 79 ? -16.875 -1.63 2.855 1 83.12 79 PHE A N 1
ATOM 647 C CA . PHE A 1 79 ? -18.312 -1.868 2.832 1 83.12 79 PHE A CA 1
ATOM 648 C C . PHE A 1 79 ? -19.047 -0.7 2.184 1 83.12 79 PHE A C 1
ATOM 650 O O . PHE A 1 79 ? -20 -0.9 1.428 1 83.12 79 PHE A O 1
ATOM 657 N N . GLU A 1 80 ? -18.516 0.495 2.49 1 86.31 80 GLU A N 1
ATOM 658 C CA . GLU A 1 80 ? -19.125 1.693 1.928 1 86.31 80 GLU A CA 1
ATOM 659 C C . GLU A 1 80 ? -18.078 2.754 1.609 1 86.31 80 GLU A C 1
ATOM 661 O O . GLU A 1 80 ? -17.062 2.852 2.297 1 86.31 80 GLU A O 1
ATOM 666 N N . ILE A 1 81 ? -18.422 3.396 0.586 1 87.31 81 ILE A N 1
ATOM 667 C CA . ILE A 1 81 ? -17.609 4.535 0.171 1 87.31 81 ILE A CA 1
ATOM 668 C C . ILE A 1 81 ? -18.453 5.809 0.199 1 87.31 81 ILE A C 1
ATOM 670 O O . ILE A 1 81 ? -19.531 5.863 -0.41 1 87.31 81 ILE A O 1
ATOM 674 N N . LEU A 1 82 ? -17.969 6.746 0.957 1 82.38 82 LEU A N 1
ATOM 675 C CA . LEU A 1 82 ? -18.641 8.039 1.06 1 82.38 82 LEU A CA 1
ATOM 676 C C . LEU A 1 82 ? -17.875 9.117 0.303 1 82.38 82 LEU A C 1
ATOM 678 O O . LEU A 1 82 ? -16.672 9.258 0.479 1 82.38 82 LEU A O 1
ATOM 682 N N . CYS A 1 83 ? -18.516 9.695 -0.586 1 77.44 83 CYS A N 1
ATOM 683 C CA . CYS A 1 83 ? -17.891 10.766 -1.357 1 77.44 83 CYS A CA 1
ATOM 684 C C . CYS A 1 83 ? -18.531 12.117 -1.042 1 77.44 83 CYS A C 1
ATOM 686 O O . CYS A 1 83 ? -19.75 12.227 -0.978 1 77.44 83 CYS A O 1
ATOM 688 N N . ASP A 1 84 ? -17.75 13.008 -0.405 1 60.94 84 ASP A N 1
ATOM 689 C CA . ASP A 1 84 ? -18.281 14.328 -0.093 1 60.94 84 ASP A CA 1
ATOM 690 C C . ASP A 1 84 ? -18.531 15.133 -1.365 1 60.94 84 ASP A C 1
ATOM 692 O O . ASP A 1 84 ? -17.656 15.242 -2.223 1 60.94 84 ASP A O 1
ATOM 696 N N . ASN A 1 85 ? -19.719 15.234 -1.801 1 51.91 85 ASN A N 1
ATOM 697 C CA . ASN A 1 85 ? -20.094 16.156 -2.863 1 51.91 85 ASN A CA 1
ATOM 698 C C . ASN A 1 85 ? -19.766 17.609 -2.486 1 51.91 85 ASN A C 1
ATOM 700 O O . ASN A 1 85 ? -20.391 18.531 -3 1 51.91 85 ASN A O 1
ATOM 704 N N . GLY A 1 86 ? -19.141 17.891 -1.436 1 44.31 86 GLY A N 1
ATOM 705 C CA . GLY A 1 86 ? -19.219 19.219 -0.858 1 44.31 86 GLY A CA 1
ATOM 706 C C . GLY A 1 86 ? -18.812 20.312 -1.829 1 44.31 86 GLY A C 1
ATOM 707 O O . GLY A 1 86 ? -18.141 20.062 -2.826 1 44.31 86 GLY A O 1
ATOM 708 N N . THR A 1 87 ? -19.625 21.391 -1.87 1 41.5 87 THR A N 1
ATOM 709 C CA . THR A 1 87 ? -19.719 22.766 -2.35 1 41.5 87 THR A CA 1
ATOM 710 C C . THR A 1 87 ? -18.375 23.469 -2.217 1 41.5 87 THR A C 1
ATOM 712 O O . THR A 1 87 ? -18.219 24.625 -2.639 1 41.5 87 THR A O 1
ATOM 715 N N . ASN A 1 88 ? -17.5 23 -1.353 1 39.44 88 ASN A N 1
ATOM 716 C CA . ASN A 1 88 ? -16.406 23.953 -1.176 1 39.44 88 ASN A CA 1
ATOM 717 C C . ASN A 1 88 ? -15.391 23.859 -2.309 1 39.44 88 ASN A C 1
ATOM 719 O O . ASN A 1 88 ? -14.18 23.891 -2.068 1 39.44 88 ASN A O 1
ATOM 723 N N . PHE A 1 89 ? -15.703 23.234 -3.326 1 39.88 89 PHE A N 1
ATOM 724 C CA . PHE A 1 89 ? -14.742 23.203 -4.422 1 39.88 89 PHE A CA 1
ATOM 725 C C . PHE A 1 89 ? -14.445 24.609 -4.914 1 39.88 89 PHE A C 1
ATOM 727 O O . PHE A 1 89 ? -15.344 25.312 -5.387 1 39.88 89 PHE A O 1
ATOM 734 N N . THR A 1 90 ? -13.539 25.203 -4.488 1 41.16 90 THR A N 1
ATOM 735 C CA . THR A 1 90 ? -13.078 26.406 -5.152 1 41.16 90 THR A CA 1
ATOM 736 C C . THR A 1 90 ? -12.891 26.172 -6.648 1 41.16 90 THR A C 1
ATOM 738 O O . THR A 1 90 ? -12.891 25.016 -7.102 1 41.16 90 THR A O 1
ATOM 741 N N . GLY A 1 91 ? -12.516 27.047 -7.508 1 43.16 91 GLY A N 1
ATOM 742 C CA . GLY A 1 91 ? -12.391 27.094 -8.961 1 43.16 91 GLY A CA 1
ATOM 743 C C . GLY A 1 91 ? -11.922 25.797 -9.562 1 43.16 91 GLY A C 1
ATOM 744 O O . GLY A 1 91 ? -12.516 25.297 -10.523 1 43.16 91 GLY A O 1
ATOM 745 N N . GLY A 1 92 ? -10.852 25.203 -9.289 1 46.34 92 GLY A N 1
ATOM 746 C CA . GLY A 1 92 ? -10.328 23.922 -9.75 1 46.34 92 GLY A CA 1
ATOM 747 C C . GLY A 1 92 ? -11.234 22.75 -9.414 1 46.34 92 GLY A C 1
ATOM 748 O O . GLY A 1 92 ? -11.125 21.688 -10.023 1 46.34 92 GLY A O 1
ATOM 749 N N . ASP A 1 93 ? -12.234 22.969 -8.633 1 58.06 93 ASP A N 1
ATOM 750 C CA . ASP A 1 93 ? -13.211 22.062 -8.031 1 58.06 93 ASP A CA 1
ATOM 751 C C . ASP A 1 93 ? -14.422 21.875 -8.953 1 58.06 93 ASP A C 1
ATOM 753 O O . ASP A 1 93 ? -15.047 20.812 -8.953 1 58.06 93 ASP A O 1
ATOM 757 N N . HIS A 1 94 ? -14.391 22.828 -9.852 1 60.19 94 HIS A N 1
ATOM 758 C CA . HIS A 1 94 ? -15.547 22.672 -10.734 1 60.19 94 HIS A CA 1
ATOM 759 C C . HIS A 1 94 ? -15.375 21.469 -11.648 1 60.19 94 HIS A C 1
ATOM 761 O O . HIS A 1 94 ? -16.312 20.688 -11.836 1 60.19 94 HIS A O 1
ATOM 767 N N . GLU A 1 95 ? -14.172 21.422 -12.102 1 65.62 95 GLU A N 1
ATOM 768 C CA . GLU A 1 95 ? -13.891 20.281 -12.984 1 65.62 95 GLU A CA 1
ATOM 769 C C . GLU A 1 95 ? -14.062 18.953 -12.258 1 65.62 95 GLU A C 1
ATOM 771 O O . GLU A 1 95 ? -14.609 18 -12.812 1 65.62 95 GLU A O 1
ATOM 776 N N . LEU A 1 96 ? -13.664 18.984 -11.07 1 69.5 96 LEU A N 1
ATOM 777 C CA . LEU A 1 96 ? -13.766 17.781 -10.258 1 69.5 96 LEU A CA 1
ATOM 778 C C . LEU A 1 96 ? -15.227 17.438 -9.977 1 69.5 96 LEU A C 1
ATOM 780 O O . LEU A 1 96 ? -15.633 16.281 -10.109 1 69.5 96 LEU A O 1
ATOM 784 N N . ARG A 1 97 ? -15.93 18.469 -9.742 1 67.56 97 ARG A N 1
ATOM 785 C CA . ARG A 1 97 ? -17.344 18.281 -9.414 1 67.56 97 ARG A CA 1
ATOM 786 C C . ARG A 1 97 ? -18.125 17.766 -10.617 1 67.56 97 ARG A C 1
ATOM 788 O O . ARG A 1 97 ? -18.922 16.844 -10.5 1 67.56 97 ARG A O 1
ATOM 795 N N . GLU A 1 98 ? -17.844 18.422 -11.656 1 71.06 98 GLU A N 1
ATOM 796 C CA . GLU A 1 98 ? -18.531 18.047 -12.883 1 71.06 98 GLU A CA 1
ATOM 797 C C . GLU A 1 98 ? -18.188 16.609 -13.297 1 71.06 98 GLU A C 1
ATOM 799 O O . GLU A 1 98 ? -19.062 15.844 -13.672 1 71.06 98 GLU A O 1
ATOM 804 N N . SER A 1 99 ? -16.984 16.328 -13.141 1 75.06 99 SER A N 1
ATOM 805 C CA . SER A 1 99 ? -16.547 15 -13.539 1 75.06 99 SER A CA 1
ATOM 806 C C . SER A 1 99 ? -17.125 13.922 -12.625 1 75.06 99 SER A C 1
ATOM 808 O O . SER A 1 99 ? -17.578 12.875 -13.094 1 75.06 99 SER A O 1
ATOM 810 N N . PHE A 1 100 ? -17.156 14.25 -11.43 1 71.38 100 PHE A N 1
ATOM 811 C CA . PHE A 1 100 ? -17.656 13.266 -10.469 1 71.38 100 PHE A CA 1
ATOM 812 C C . PHE A 1 100 ? -19.156 13.062 -10.633 1 71.38 100 PHE A C 1
ATOM 814 O O . PHE A 1 100 ? -19.656 11.945 -10.508 1 71.38 100 PHE A O 1
ATOM 821 N N . SER A 1 101 ? -19.797 14.141 -10.82 1 72.19 101 SER A N 1
ATOM 822 C CA . SER A 1 101 ? -21.234 14.039 -11.039 1 72.19 101 SER A CA 1
ATOM 823 C C . SER A 1 101 ? -21.547 13.156 -12.25 1 72.19 101 SER A C 1
ATOM 825 O O . SER A 1 101 ? -22.516 12.398 -12.227 1 72.19 101 SER A O 1
ATOM 827 N N . GLN A 1 102 ? -20.688 13.305 -13.188 1 76.56 102 GLN A N 1
ATOM 828 C CA . GLN A 1 102 ? -20.891 12.539 -14.414 1 76.56 102 GLN A CA 1
ATOM 829 C C . GLN A 1 102 ? -20.547 11.062 -14.211 1 76.56 102 GLN A C 1
ATOM 831 O O . GLN A 1 102 ? -21.172 10.188 -14.82 1 76.56 102 GLN A O 1
ATOM 836 N N . MET A 1 103 ? -19.703 10.867 -13.305 1 79.38 103 MET A N 1
ATOM 837 C CA . MET A 1 103 ? -19.203 9.5 -13.125 1 79.38 103 MET A CA 1
ATOM 838 C C . MET A 1 103 ? -20.047 8.75 -12.102 1 79.38 103 MET A C 1
ATOM 840 O O . MET A 1 103 ? -20.031 7.516 -12.07 1 79.38 103 MET A O 1
ATOM 844 N N . THR A 1 104 ? -20.797 9.422 -11.312 1 78.69 104 THR A N 1
ATOM 845 C CA . THR A 1 104 ? -21.422 8.867 -10.125 1 78.69 104 THR A CA 1
ATOM 846 C C . THR A 1 104 ? -22.391 7.75 -10.5 1 78.69 104 THR A C 1
ATOM 848 O O . THR A 1 104 ? -22.359 6.664 -9.914 1 78.69 104 THR A O 1
ATOM 851 N N . PRO A 1 105 ? -23.234 7.965 -11.477 1 80.56 105 PRO A N 1
ATOM 852 C CA . PRO A 1 105 ? -24.172 6.887 -11.797 1 80.56 105 PRO A CA 1
ATOM 853 C C . PRO A 1 105 ? -23.469 5.602 -12.227 1 80.56 105 PRO A C 1
ATOM 855 O O . PRO A 1 105 ? -23.844 4.512 -11.781 1 80.56 105 PRO A O 1
ATOM 858 N N . GLU A 1 106 ? -22.516 5.785 -13.016 1 81.56 106 GLU A N 1
ATOM 859 C CA . GLU A 1 106 ? -21.766 4.613 -13.477 1 81.56 106 GLU A CA 1
ATOM 860 C C . GLU A 1 106 ? -21 3.965 -12.328 1 81.56 106 GLU A C 1
ATOM 862 O O . GLU A 1 106 ? -20.938 2.736 -12.234 1 81.56 106 GLU A O 1
ATOM 867 N N . LEU A 1 107 ? -20.469 4.73 -11.477 1 82.81 107 LEU A N 1
ATOM 868 C CA . LEU A 1 107 ? -19.719 4.234 -10.328 1 82.81 107 LEU A CA 1
ATOM 869 C C . LEU A 1 107 ? -20.625 3.459 -9.383 1 82.81 107 LEU A C 1
ATOM 871 O O . LEU A 1 107 ? -20.25 2.389 -8.891 1 82.81 107 LEU A O 1
ATOM 875 N N . GLN A 1 108 ? -21.781 3.98 -9.203 1 82.19 108 GLN A N 1
ATOM 876 C CA . GLN A 1 108 ? -22.734 3.316 -8.32 1 82.19 108 GLN A CA 1
ATOM 877 C C . GLN A 1 108 ? -23.109 1.939 -8.852 1 82.19 108 GLN A C 1
ATOM 879 O O . GLN A 1 108 ? -23.172 0.97 -8.094 1 82.19 108 GLN A O 1
ATOM 884 N N . THR A 1 109 ? -23.297 1.893 -10.086 1 82.19 109 THR A N 1
ATOM 885 C CA . THR A 1 109 ? -23.656 0.63 -10.711 1 82.19 109 THR A CA 1
ATOM 886 C C . THR A 1 109 ? -22.516 -0.381 -10.602 1 82.19 109 THR A C 1
ATOM 888 O O . THR A 1 109 ? -22.734 -1.528 -10.203 1 82.19 109 THR A O 1
ATOM 891 N N . GLN A 1 110 ? -21.359 0.093 -10.898 1 80 110 GLN A N 1
ATOM 892 C CA . GLN A 1 110 ? -20.203 -0.798 -10.891 1 80 110 GLN A CA 1
ATOM 893 C C . GLN A 1 110 ? -19.859 -1.248 -9.477 1 80 110 GLN A C 1
ATOM 895 O O . GLN A 1 110 ? -19.5 -2.406 -9.25 1 80 110 GLN A O 1
ATOM 900 N N . LEU A 1 111 ? -20.016 -0.386 -8.586 1 82.25 111 LEU A N 1
ATOM 901 C CA . LEU A 1 111 ? -19.672 -0.689 -7.199 1 82.25 111 LEU A CA 1
ATOM 902 C C . LEU A 1 111 ? -20.719 -1.589 -6.562 1 82.25 111 LEU A C 1
ATOM 904 O O . LEU A 1 111 ? -20.391 -2.445 -5.734 1 82.25 111 LEU A O 1
ATOM 908 N N . ALA A 1 112 ? -21.938 -1.401 -6.918 1 76.94 112 ALA A N 1
ATOM 909 C CA . ALA A 1 112 ? -23.016 -2.254 -6.414 1 76.94 112 ALA A CA 1
ATOM 910 C C . ALA A 1 112 ? -22.781 -3.713 -6.797 1 76.94 112 ALA A C 1
ATOM 912 O O . ALA A 1 112 ? -23.062 -4.621 -6.012 1 76.94 112 ALA A O 1
ATOM 913 N N . LYS A 1 113 ? -22.219 -3.863 -7.918 1 74.88 113 LYS A N 1
ATOM 914 C CA . LYS A 1 113 ? -21.906 -5.215 -8.367 1 74.88 113 LYS A CA 1
ATOM 915 C C . LYS A 1 113 ? -20.859 -5.871 -7.453 1 74.88 113 LYS A C 1
ATOM 917 O O . LYS A 1 113 ? -20.828 -7.098 -7.328 1 74.88 113 LYS A O 1
ATOM 922 N N . GLN A 1 114 ? -20.125 -4.98 -6.82 1 75.69 114 GLN A N 1
ATOM 923 C CA . GLN A 1 114 ? -19.094 -5.469 -5.918 1 75.69 114 GLN A CA 1
ATOM 924 C C . GLN A 1 114 ? -19.547 -5.398 -4.465 1 75.69 114 GLN A C 1
ATOM 926 O O . GLN A 1 114 ? -18.734 -5.555 -3.545 1 75.69 114 GLN A O 1
ATOM 931 N N . GLN A 1 115 ? -20.766 -5.094 -4.289 1 76.94 115 GLN A N 1
ATOM 932 C CA . GLN A 1 115 ? -21.359 -5.012 -2.961 1 76.94 115 GLN A CA 1
ATOM 933 C C . GLN A 1 115 ? -20.719 -3.896 -2.141 1 76.94 115 GLN A C 1
ATOM 935 O O . GLN A 1 115 ? -20.438 -4.07 -0.952 1 76.94 115 GLN A O 1
ATOM 940 N N . ILE A 1 116 ? -20.312 -2.969 -2.801 1 82.88 116 ILE A N 1
ATOM 941 C CA . ILE A 1 116 ? -19.844 -1.757 -2.146 1 82.88 116 ILE A CA 1
ATOM 942 C C . ILE A 1 116 ? -20.906 -0.664 -2.244 1 82.88 116 ILE A C 1
ATOM 944 O O . ILE A 1 116 ? -21.375 -0.344 -3.338 1 82.88 116 ILE A O 1
ATOM 948 N N . GLN A 1 117 ? -21.25 -0.116 -1.177 1 81.44 117 GLN A N 1
ATOM 949 C CA . GLN A 1 117 ? -22.219 0.971 -1.161 1 81.44 117 GLN A CA 1
ATOM 950 C C . GLN A 1 117 ? -21.547 2.316 -1.419 1 81.44 117 GLN A C 1
ATOM 952 O O . GLN A 1 117 ? -20.562 2.662 -0.758 1 81.44 117 GLN A O 1
ATOM 957 N N . PHE A 1 118 ? -22.031 2.951 -2.418 1 81.81 118 PHE A N 1
ATOM 958 C CA . PHE A 1 118 ? -21.531 4.281 -2.74 1 81.81 118 PHE A CA 1
ATOM 959 C C . PHE A 1 118 ? -22.547 5.355 -2.365 1 81.81 118 PHE A C 1
ATOM 961 O O . PHE A 1 118 ? -23.656 5.367 -2.883 1 81.81 118 PHE A O 1
ATOM 968 N N . ARG A 1 119 ? -22.156 6.207 -1.428 1 77.44 119 ARG A N 1
ATOM 969 C CA . ARG A 1 119 ? -23.109 7.207 -0.942 1 77.44 119 ARG A CA 1
ATOM 970 C C . ARG A 1 119 ? -22.5 8.609 -1.009 1 77.44 119 ARG A C 1
ATOM 972 O O . ARG A 1 119 ? -21.297 8.781 -0.813 1 77.44 119 ARG A O 1
ATOM 979 N N . HIS A 1 120 ? -23.359 9.562 -1.26 1 75.19 120 HIS A N 1
ATOM 980 C CA . HIS A 1 120 ? -22.969 10.969 -1.181 1 75.19 120 HIS A CA 1
ATOM 981 C C . HIS A 1 120 ? -23.25 11.539 0.206 1 75.19 120 HIS A C 1
ATOM 983 O O . HIS A 1 120 ? -24.281 11.234 0.814 1 75.19 120 HIS A O 1
ATOM 989 N N . ILE A 1 121 ? -22.203 12.078 0.824 1 62.41 121 ILE A N 1
ATOM 990 C CA . ILE A 1 121 ? -22.438 12.719 2.115 1 62.41 121 ILE A CA 1
ATOM 991 C C . ILE A 1 121 ? -23.141 14.055 1.906 1 62.41 121 ILE A C 1
ATOM 993 O O . ILE A 1 121 ? -22.656 14.906 1.163 1 62.41 121 ILE A O 1
ATOM 997 N N . PRO A 1 122 ? -24.312 14.195 2.562 1 56.53 122 PRO A N 1
ATOM 998 C CA . PRO A 1 122 ? -25 15.492 2.445 1 56.53 122 PRO A CA 1
ATOM 999 C C . PRO A 1 122 ? -24.219 16.625 3.107 1 56.53 122 PRO A C 1
ATOM 1001 O O . PRO A 1 122 ? -23.484 16.391 4.066 1 56.53 122 PRO A O 1
ATOM 1004 N N . PRO A 1 123 ? -24.047 17.812 2.418 1 52.84 123 PRO A N 1
ATOM 1005 C CA . PRO A 1 123 ? -23.344 18.984 2.947 1 52.84 123 PRO A CA 1
ATOM 1006 C C . PRO A 1 123 ? -23.594 19.203 4.438 1 52.84 123 PRO A C 1
ATOM 1008 O O . PRO A 1 123 ? -22.719 19.703 5.148 1 52.84 123 PRO A O 1
ATOM 1011 N N . SER A 1 124 ? -24.781 19 4.953 1 47.84 124 SER A N 1
ATOM 1012 C CA . SER A 1 124 ? -25.172 19.359 6.312 1 47.84 124 SER A CA 1
ATOM 1013 C C . SER A 1 124 ? -24.781 18.266 7.309 1 47.84 124 SER A C 1
ATOM 1015 O O . SER A 1 124 ? -25.188 18.312 8.469 1 47.84 124 SER A O 1
ATOM 1017 N N . ALA A 1 125 ? -24.109 17.312 7.008 1 47.38 125 ALA A N 1
ATOM 1018 C CA . ALA A 1 125 ? -23.906 16.281 8.031 1 47.38 125 ALA A CA 1
ATOM 1019 C C . ALA A 1 125 ? -22.703 16.594 8.898 1 47.38 125 ALA A C 1
ATOM 1021 O O . ALA A 1 125 ? -21.578 16.219 8.562 1 47.38 125 ALA A O 1
ATOM 1022 N N . PRO A 1 126 ? -22.859 17.312 9.93 1 44.34 126 PRO A N 1
ATOM 1023 C CA . PRO A 1 126 ? -21.844 17.844 10.844 1 44.34 126 PRO A CA 1
ATOM 1024 C C . PRO A 1 126 ? -20.953 16.75 11.43 1 44.34 126 PRO A C 1
ATOM 1026 O O . PRO A 1 126 ? -19.781 17 11.711 1 44.34 126 PRO A O 1
ATOM 1029 N N . HIS A 1 127 ? -21.609 15.641 11.922 1 43.03 127 HIS A N 1
ATOM 1030 C CA . HIS A 1 127 ? -20.969 14.719 12.852 1 43.03 127 HIS A CA 1
ATOM 1031 C C . HIS A 1 127 ? -19.844 13.938 12.172 1 43.03 127 HIS A C 1
ATOM 1033 O O . HIS A 1 127 ? -19.047 13.297 12.852 1 43.03 127 HIS A O 1
ATOM 1039 N N . PHE A 1 128 ? -20.062 13.602 10.992 1 46.94 128 PHE A N 1
ATOM 1040 C CA . PHE A 1 128 ? -19.109 12.711 10.328 1 46.94 128 PHE A CA 1
ATOM 1041 C C . PHE A 1 128 ? -17.797 13.422 10.062 1 46.94 128 PHE A C 1
ATOM 1043 O O . PHE A 1 128 ? -16.734 12.789 10.039 1 46.94 128 PHE A O 1
ATOM 1050 N N . GLY A 1 129 ? -17.797 14.844 9.898 1 49.34 129 GLY A N 1
ATOM 1051 C CA . GLY A 1 129 ? -16.969 15.578 8.961 1 49.34 129 GLY A CA 1
ATOM 1052 C C . GLY A 1 129 ? -15.914 16.438 9.633 1 49.34 129 GLY A C 1
ATOM 1053 O O . GLY A 1 129 ? -14.969 16.906 8.984 1 49.34 129 GLY A O 1
ATOM 1054 N N . GLY A 1 130 ? -16.016 16.609 10.961 1 55.66 130 GLY A N 1
ATOM 1055 C CA . GLY A 1 130 ? -15.281 17.828 11.281 1 55.66 130 GLY A CA 1
ATOM 1056 C C . GLY A 1 130 ? -13.781 17.625 11.297 1 55.66 130 GLY A C 1
ATOM 1057 O O . GLY A 1 130 ? -13.039 18.359 10.625 1 55.66 130 GLY A O 1
ATOM 1058 N N . THR A 1 131 ? -13.375 16.594 12.102 1 58.84 131 THR A N 1
ATOM 1059 C CA . THR A 1 131 ? -11.93 16.453 12.258 1 58.84 131 THR A CA 1
ATOM 1060 C C . THR A 1 131 ? -11.297 15.891 10.984 1 58.84 131 THR A C 1
ATOM 1062 O O . THR A 1 131 ? -10.258 16.375 10.531 1 58.84 131 THR A O 1
ATOM 1065 N N . TRP A 1 132 ? -12.023 14.961 10.344 1 62.97 132 TRP A N 1
ATOM 1066 C CA . TRP A 1 132 ? -11.438 14.336 9.164 1 62.97 132 TRP A CA 1
ATOM 1067 C C . TRP A 1 132 ? -11.438 15.297 7.977 1 62.97 132 TRP A C 1
ATOM 1069 O O . TRP A 1 132 ? -10.477 15.344 7.207 1 62.97 132 TRP A O 1
ATOM 1079 N N . GLU A 1 133 ? -12.406 16.094 7.969 1 67.75 133 GLU A N 1
ATOM 1080 C CA . GLU A 1 133 ? -12.508 17.078 6.895 1 67.75 133 GLU A CA 1
ATOM 1081 C C . GLU A 1 133 ? -11.391 18.109 6.984 1 67.75 133 GLU A C 1
ATOM 1083 O O . GLU A 1 133 ? -10.82 18.5 5.965 1 67.75 133 GLU A O 1
ATOM 1088 N N . ARG A 1 134 ? -11.086 18.344 8.234 1 71.38 134 ARG A N 1
ATOM 1089 C CA . ARG A 1 134 ? -10.039 19.344 8.43 1 71.38 134 ARG A CA 1
ATOM 1090 C C . ARG A 1 134 ? -8.672 18.797 8.047 1 71.38 134 ARG A C 1
ATOM 1092 O O . ARG A 1 134 ? -7.859 19.5 7.441 1 71.38 134 ARG A O 1
ATOM 1099 N N . GLU A 1 135 ? -8.438 17.562 8.422 1 77.88 135 GLU A N 1
ATOM 1100 C CA . GLU A 1 135 ? -7.16 16.953 8.07 1 77.88 135 GLU A CA 1
ATOM 1101 C C . GLU A 1 135 ? -7.016 16.812 6.555 1 77.88 135 GLU A C 1
ATOM 1103 O O . GLU A 1 135 ? -5.965 17.125 5.992 1 77.88 135 GLU A O 1
ATOM 1108 N N . VAL A 1 136 ? -8.094 16.375 5.953 1 80.19 136 VAL A N 1
ATOM 1109 C CA . VAL A 1 136 ? -8.086 16.219 4.504 1 80.19 136 VAL A CA 1
ATOM 1110 C C . VAL A 1 136 ? -7.859 17.562 3.83 1 80.19 136 VAL A C 1
ATOM 1112 O O . VAL A 1 136 ? -7.074 17.672 2.881 1 80.19 136 VAL A O 1
ATOM 1115 N N . LYS A 1 137 ? -8.516 18.562 4.371 1 83.06 137 LYS A N 1
ATOM 1116 C CA . LYS A 1 137 ? -8.344 19.906 3.838 1 83.06 137 LYS A CA 1
ATOM 1117 C C . LYS A 1 137 ? -6.895 20.375 3.969 1 83.06 137 LYS A C 1
ATOM 1119 O O . LYS A 1 137 ? -6.344 20.969 3.041 1 83.06 137 LYS A O 1
ATOM 1124 N N . SER A 1 138 ? -6.336 20.125 5.09 1 85.69 138 SER A N 1
ATOM 1125 C CA . SER A 1 138 ? -4.953 20.516 5.328 1 85.69 138 SER A CA 1
ATOM 1126 C C . SER A 1 138 ? -3.998 19.797 4.379 1 85.69 138 SER A C 1
ATOM 1128 O O . SER A 1 138 ? -3.027 20.391 3.902 1 85.69 138 SER A O 1
ATOM 1130 N N . VAL A 1 139 ? -4.25 18.562 4.121 1 88.12 139 VAL A N 1
ATOM 1131 C CA . VAL A 1 139 ? -3.432 17.781 3.199 1 88.12 139 VAL A CA 1
ATOM 1132 C C . VAL A 1 139 ? -3.514 18.375 1.799 1 88.12 139 VAL A C 1
ATOM 1134 O O . VAL A 1 139 ? -2.486 18.625 1.158 1 88.12 139 VAL A O 1
ATOM 1137 N N . LYS A 1 140 ? -4.684 18.672 1.399 1 87.81 140 LYS A N 1
ATOM 1138 C CA . LYS A 1 140 ? -4.898 19.234 0.065 1 87.81 140 LYS A CA 1
ATOM 1139 C C . LYS A 1 140 ? -4.242 20.594 -0.078 1 87.81 140 LYS A C 1
ATOM 1141 O O . LYS A 1 140 ? -3.592 20.875 -1.088 1 87.81 140 LYS A O 1
ATOM 1146 N N . THR A 1 141 ? -4.406 21.359 0.934 1 87.75 141 THR A N 1
ATOM 1147 C CA . THR A 1 141 ? -3.824 22.688 0.924 1 87.75 141 THR A CA 1
ATOM 1148 C C . THR A 1 141 ? -2.301 22.625 0.859 1 87.75 141 THR A C 1
ATOM 1150 O O . THR A 1 141 ? -1.674 23.328 0.064 1 87.75 141 THR A O 1
ATOM 1153 N N . ALA A 1 142 ? -1.77 21.781 1.67 1 90.81 142 ALA A N 1
ATOM 1154 C CA . ALA A 1 142 ? -0.317 21.625 1.706 1 90.81 142 ALA A CA 1
ATOM 1155 C C . ALA A 1 142 ? 0.218 21.172 0.354 1 90.81 142 ALA A C 1
ATOM 1157 O O . ALA A 1 142 ? 1.217 21.703 -0.139 1 90.81 142 ALA A O 1
ATOM 1158 N N . LEU A 1 143 ? -0.445 20.234 -0.249 1 91.56 143 LEU A N 1
ATOM 1159 C CA . LEU A 1 143 ? -0.004 19.703 -1.534 1 91.56 143 LEU A CA 1
ATOM 1160 C C . LEU A 1 143 ? -0.134 20.766 -2.631 1 91.56 143 LEU A C 1
ATOM 1162 O O . LEU A 1 143 ? 0.724 20.859 -3.512 1 91.56 143 LEU A O 1
ATOM 1166 N N . ARG A 1 144 ? -1.153 21.531 -2.557 1 88.94 144 ARG A N 1
ATOM 1167 C CA . ARG A 1 144 ? -1.351 22.609 -3.529 1 88.94 144 ARG A CA 1
ATOM 1168 C C . ARG A 1 144 ? -0.237 23.641 -3.438 1 88.94 144 ARG A C 1
ATOM 1170 O O . ARG A 1 144 ? 0.256 24.125 -4.461 1 88.94 144 ARG A O 1
ATOM 1177 N N . VAL A 1 145 ? 0.118 23.953 -2.287 1 87.81 145 VAL A N 1
ATOM 1178 C CA . VAL A 1 145 ? 1.136 24.969 -2.055 1 87.81 145 VAL A CA 1
ATOM 1179 C C . VAL A 1 145 ? 2.479 24.5 -2.609 1 87.81 145 VAL A C 1
ATOM 1181 O O . VAL A 1 145 ? 3.182 25.25 -3.279 1 87.81 145 VAL A O 1
ATOM 1184 N N . ILE A 1 146 ? 2.795 23.281 -2.424 1 88.94 146 ILE A N 1
ATOM 1185 C CA . ILE A 1 146 ? 4.141 22.828 -2.756 1 88.94 146 ILE A CA 1
ATOM 1186 C C . ILE A 1 146 ? 4.219 22.5 -4.242 1 88.94 146 ILE A C 1
ATOM 1188 O O . ILE A 1 146 ? 5.297 22.562 -4.844 1 88.94 146 ILE A O 1
ATOM 1192 N N . LEU A 1 147 ? 3.086 22.156 -4.848 1 89.44 147 LEU A N 1
ATOM 1193 C CA . LEU A 1 147 ? 3.115 21.719 -6.238 1 89.44 147 LEU A CA 1
ATOM 1194 C C . LEU A 1 147 ? 2.604 22.812 -7.164 1 89.44 147 LEU A C 1
ATOM 1196 O O . LEU A 1 147 ? 2.527 22.625 -8.383 1 89.44 147 LEU A O 1
ATOM 1200 N N . ARG A 1 148 ? 2.125 23.844 -6.727 1 79.06 148 ARG A N 1
ATOM 1201 C CA . ARG A 1 148 ? 1.478 24.906 -7.484 1 79.06 148 ARG A CA 1
ATOM 1202 C C . ARG A 1 148 ? 2.346 25.344 -8.656 1 79.06 148 ARG A C 1
ATOM 1204 O O . ARG A 1 148 ? 1.858 25.469 -9.781 1 79.06 148 ARG A O 1
ATOM 1211 N N . GLU A 1 149 ? 3.537 25.672 -8.5 1 75.69 149 GLU A N 1
ATOM 1212 C CA . GLU A 1 149 ? 4.289 26.297 -9.586 1 75.69 149 GLU A CA 1
ATOM 1213 C C . GLU A 1 149 ? 5.359 25.359 -10.125 1 75.69 149 GLU A C 1
ATOM 1215 O O . GLU A 1 149 ? 6.34 25.812 -10.727 1 75.69 149 GLU A O 1
ATOM 1220 N N . GLN A 1 150 ? 5.125 24.062 -9.906 1 82.12 150 GLN A N 1
ATOM 1221 C CA . GLN A 1 150 ? 6.188 23.219 -10.414 1 82.12 150 GLN A CA 1
ATOM 1222 C C . GLN A 1 150 ? 5.613 21.953 -11.07 1 82.12 150 GLN A C 1
ATOM 1224 O O . GLN A 1 150 ? 4.586 21.438 -10.633 1 82.12 150 GLN A O 1
ATOM 1229 N N . SER A 1 151 ? 6.262 21.719 -12.219 1 86.81 151 SER A N 1
ATOM 1230 C CA . SER A 1 151 ? 5.977 20.469 -12.898 1 86.81 151 SER A CA 1
ATOM 1231 C C . SER A 1 151 ? 7.012 19.406 -12.547 1 86.81 151 SER A C 1
ATOM 1233 O O . SER A 1 151 ? 8.219 19.641 -12.641 1 86.81 151 SER A O 1
ATOM 1235 N N . VAL A 1 152 ? 6.48 18.312 -12.008 1 89.44 152 VAL A N 1
ATOM 1236 C CA . VAL A 1 152 ? 7.371 17.234 -11.594 1 89.44 152 VAL A CA 1
ATOM 1237 C C . VAL A 1 152 ? 7.09 15.977 -12.414 1 89.44 152 VAL A C 1
ATOM 1239 O O . VAL A 1 152 ? 5.996 15.82 -12.969 1 89.44 152 VAL A O 1
ATOM 1242 N N . PRO A 1 153 ? 8.102 15.148 -12.547 1 91 153 PRO A N 1
ATOM 1243 C CA . PRO A 1 153 ? 7.812 13.867 -13.188 1 91 153 PRO A CA 1
ATOM 1244 C C . PRO A 1 153 ? 6.727 13.07 -12.461 1 91 153 PRO A C 1
ATOM 1246 O O . PRO A 1 153 ? 6.602 13.164 -11.242 1 91 153 PRO A O 1
ATOM 1249 N N . GLU A 1 154 ? 6.02 12.312 -13.188 1 91.81 154 GLU A N 1
ATOM 1250 C CA . GLU A 1 154 ? 4.887 11.57 -12.641 1 91.81 154 GLU A CA 1
ATOM 1251 C C . GLU A 1 154 ? 5.328 10.641 -11.516 1 91.81 154 GLU A C 1
ATOM 1253 O O . GLU A 1 154 ? 4.633 10.508 -10.508 1 91.81 154 GLU A O 1
ATOM 1258 N N . SER A 1 155 ? 6.473 10.008 -11.688 1 92.38 155 SER A N 1
ATOM 1259 C CA . SER A 1 155 ? 6.973 9.086 -10.672 1 92.38 155 SER A CA 1
ATOM 1260 C C . SER A 1 155 ? 7.297 9.812 -9.375 1 92.38 155 SER A C 1
ATOM 1262 O O . SER A 1 155 ? 7.137 9.25 -8.289 1 92.38 155 SER A O 1
ATOM 1264 N N . VAL A 1 156 ? 7.691 11.016 -9.492 1 92.75 156 VAL A N 1
ATOM 1265 C CA . VAL A 1 156 ? 8 11.828 -8.32 1 92.75 156 VAL A CA 1
ATOM 1266 C C . VAL A 1 156 ? 6.715 12.195 -7.59 1 92.75 156 VAL A C 1
ATOM 1268 O O . VAL A 1 156 ? 6.637 12.102 -6.363 1 92.75 156 VAL A O 1
ATOM 1271 N N . LEU A 1 157 ? 5.773 12.586 -8.359 1 94.19 157 LEU A N 1
ATOM 1272 C CA . LEU A 1 157 ? 4.484 12.93 -7.766 1 94.19 157 LEU A CA 1
ATOM 1273 C C . LEU A 1 157 ? 3.863 11.727 -7.078 1 94.19 157 LEU A C 1
ATOM 1275 O O . LEU A 1 157 ? 3.357 11.828 -5.961 1 94.19 157 LEU A O 1
ATOM 1279 N N . GLN A 1 158 ? 3.912 10.602 -7.727 1 95.62 158 GLN A N 1
ATOM 1280 C CA . GLN A 1 158 ? 3.391 9.367 -7.145 1 95.62 158 GLN A CA 1
ATOM 1281 C C . GLN A 1 158 ? 4.094 9.039 -5.832 1 95.62 158 GLN A C 1
ATOM 1283 O O . GLN A 1 158 ? 3.445 8.695 -4.844 1 95.62 158 GLN A O 1
ATOM 1288 N N . THR A 1 159 ? 5.363 9.117 -5.855 1 94.25 159 THR A N 1
ATOM 1289 C CA . THR A 1 159 ? 6.152 8.828 -4.664 1 94.25 159 THR A CA 1
ATOM 1290 C C . THR A 1 159 ? 5.828 9.812 -3.543 1 94.25 159 THR A C 1
ATOM 1292 O O . THR A 1 159 ? 5.691 9.414 -2.385 1 94.25 159 THR A O 1
ATOM 1295 N N . LEU A 1 160 ? 5.699 11.07 -3.945 1 93.12 160 LEU A N 1
ATOM 1296 C CA . LEU A 1 160 ? 5.344 12.086 -2.959 1 93.12 160 LEU A CA 1
ATOM 1297 C C . LEU A 1 160 ? 4.031 11.734 -2.268 1 93.12 160 LEU A C 1
ATOM 1299 O O . LEU A 1 160 ? 3.939 11.781 -1.039 1 93.12 160 LEU A O 1
ATOM 1303 N N . LEU A 1 161 ? 3.029 11.375 -2.998 1 95.56 161 LEU A N 1
ATOM 1304 C CA . LEU A 1 161 ? 1.727 11.047 -2.43 1 95.56 161 LEU A CA 1
ATOM 1305 C C . LEU A 1 161 ? 1.84 9.883 -1.45 1 95.56 161 LEU A C 1
ATOM 1307 O O . LEU A 1 161 ? 1.241 9.914 -0.372 1 95.56 161 LEU A O 1
ATOM 1311 N N . VAL A 1 162 ? 2.59 8.914 -1.811 1 94.5 162 VAL A N 1
ATOM 1312 C CA . VAL A 1 162 ? 2.752 7.734 -0.966 1 94.5 162 VAL A CA 1
ATOM 1313 C C . VAL A 1 162 ? 3.525 8.102 0.297 1 94.5 162 VAL A C 1
ATOM 1315 O O . VAL A 1 162 ? 3.225 7.605 1.385 1 94.5 162 VAL A O 1
ATOM 1318 N N . GLU A 1 163 ? 4.5 8.953 0.146 1 89.94 163 GLU A N 1
ATOM 1319 C CA . GLU A 1 163 ? 5.25 9.414 1.312 1 89.94 163 GLU A CA 1
ATOM 1320 C C . GLU A 1 163 ? 4.363 10.227 2.25 1 89.94 163 GLU A C 1
ATOM 1322 O O . GLU A 1 163 ? 4.457 10.086 3.473 1 89.94 163 GLU A O 1
ATOM 1327 N N . VAL A 1 164 ? 3.576 11.078 1.66 1 90.69 164 VAL A N 1
ATOM 1328 C CA . VAL A 1 164 ? 2.621 11.852 2.447 1 90.69 164 VAL A CA 1
ATOM 1329 C C . VAL A 1 164 ? 1.708 10.906 3.225 1 90.69 164 VAL A C 1
ATOM 1331 O O . VAL A 1 164 ? 1.444 11.125 4.41 1 90.69 164 VAL A O 1
ATOM 1334 N N . GLU A 1 165 ? 1.24 9.859 2.547 1 92.25 165 GLU A N 1
ATOM 1335 C CA . GLU A 1 165 ? 0.456 8.812 3.195 1 92.25 165 GLU A CA 1
ATOM 1336 C C . GLU A 1 165 ? 1.188 8.25 4.406 1 92.25 165 GLU A C 1
ATOM 1338 O O . GLU A 1 165 ? 0.607 8.125 5.488 1 92.25 165 GLU A O 1
ATOM 1343 N N . GLY A 1 166 ? 2.426 7.926 4.246 1 86.69 166 GLY A N 1
ATOM 1344 C CA . GLY A 1 166 ? 3.227 7.387 5.332 1 86.69 166 GLY A CA 1
ATOM 1345 C C . GLY A 1 166 ? 3.371 8.344 6.5 1 86.69 166 GLY A C 1
ATOM 1346 O O . GLY A 1 166 ? 3.303 7.938 7.66 1 86.69 166 GLY A O 1
ATOM 1347 N N . ILE A 1 167 ? 3.576 9.547 6.164 1 83.56 167 ILE A N 1
ATOM 1348 C CA . ILE A 1 167 ? 3.742 10.586 7.172 1 83.56 167 ILE A CA 1
ATOM 1349 C C . ILE A 1 167 ? 2.467 10.711 8.008 1 83.56 167 ILE A C 1
ATOM 1351 O O . ILE A 1 167 ? 2.52 10.703 9.234 1 83.56 167 ILE A O 1
ATOM 1355 N N . LEU A 1 168 ? 1.385 10.773 7.375 1 85.25 168 LEU A N 1
ATOM 1356 C CA . LEU A 1 168 ? 0.112 11.008 8.055 1 85.25 168 LEU A CA 1
ATOM 1357 C C . LEU A 1 168 ? -0.32 9.766 8.836 1 85.25 168 LEU A C 1
ATOM 1359 O O . LEU A 1 168 ? -0.943 9.883 9.891 1 85.25 168 LEU A O 1
ATOM 1363 N N . ASN A 1 169 ? -0.016 8.586 8.32 1 85.19 169 ASN A N 1
ATOM 1364 C CA . ASN A 1 169 ? -0.37 7.355 9.008 1 85.19 169 ASN A CA 1
ATOM 1365 C C . ASN A 1 169 ? 0.545 7.098 10.203 1 85.19 169 ASN A C 1
ATOM 1367 O O . ASN A 1 169 ? 0.288 6.199 11.008 1 85.19 169 ASN A O 1
ATOM 1371 N N . SER A 1 170 ? 1.566 7.844 10.336 1 80.19 170 SER A N 1
ATOM 1372 C CA . SER A 1 170 ? 2.453 7.715 11.492 1 80.19 170 SER A CA 1
ATOM 1373 C C . SER A 1 170 ? 2.006 8.617 12.633 1 80.19 170 SER A C 1
ATOM 1375 O O . SER A 1 170 ? 2.553 8.547 13.734 1 80.19 170 SER A O 1
ATOM 1377 N N . LYS A 1 171 ? 1.098 9.445 12.352 1 78.56 171 LYS A N 1
ATOM 1378 C CA . LYS A 1 171 ? 0.585 10.359 13.367 1 78.56 171 LYS A CA 1
ATOM 1379 C C . LYS A 1 171 ? -0.137 9.594 14.477 1 78.56 171 LYS A C 1
ATOM 1381 O O . LYS A 1 171 ? -1.02 8.781 14.203 1 78.56 171 LYS A O 1
ATOM 1386 N N . PRO A 1 172 ? 0.213 9.891 15.695 1 73.44 172 PRO A N 1
ATOM 1387 C CA . PRO A 1 172 ? -0.446 9.203 16.812 1 73.44 172 PRO A CA 1
ATOM 1388 C C . PRO A 1 172 ? -1.929 9.555 16.922 1 73.44 172 PRO A C 1
ATOM 1390 O O . PRO A 1 172 ? -2.309 10.711 16.75 1 73.44 172 PRO A O 1
ATOM 1393 N N . LEU A 1 173 ? -2.748 8.531 17.141 1 68.62 173 LEU A N 1
ATOM 1394 C CA . LEU A 1 173 ? -4.184 8.695 17.344 1 68.62 173 LEU A CA 1
ATOM 1395 C C . LEU A 1 173 ? -4.52 8.852 18.812 1 68.62 173 LEU A C 1
ATOM 1397 O O . LEU A 1 173 ? -5.543 9.445 19.172 1 68.62 173 LEU A O 1
ATOM 1401 N N . GLY A 1 174 ? -3.822 8.312 19.578 1 64 174 GLY A N 1
ATOM 1402 C CA . GLY A 1 174 ? -4.004 8.242 21.016 1 64 174 GLY A CA 1
ATOM 1403 C C . GLY A 1 174 ? -2.914 7.453 21.719 1 64 174 GLY A C 1
ATOM 1404 O O . GLY A 1 174 ? -1.865 7.176 21.141 1 64 174 GLY A O 1
ATOM 1405 N N . TYR A 1 175 ? -3.045 7.375 23.094 1 54.12 175 TYR A N 1
ATOM 1406 C CA . TYR A 1 175 ? -2.016 6.641 23.828 1 54.12 175 TYR A CA 1
ATOM 1407 C C . TYR A 1 175 ? -2.635 5.543 24.688 1 54.12 175 TYR A C 1
ATOM 1409 O O . TYR A 1 175 ? -3.809 5.621 25.047 1 54.12 175 TYR A O 1
ATOM 1417 N N . VAL A 1 176 ? -2.029 4.211 24.594 1 47.66 176 VAL A N 1
ATOM 1418 C CA . VAL A 1 176 ? -2.451 3.111 25.453 1 47.66 176 VAL A CA 1
ATOM 1419 C C . VAL A 1 176 ? -1.907 3.318 26.875 1 47.66 176 VAL A C 1
ATOM 1421 O O . VAL A 1 176 ? -0.72 3.604 27.047 1 47.66 176 VAL A O 1
ATOM 1424 N N . SER A 1 177 ? -2.871 3.654 27.797 1 47.81 177 SER A N 1
ATOM 1425 C CA . SER A 1 177 ? -2.57 3.973 29.188 1 47.81 177 SER A CA 1
ATOM 1426 C C . SER A 1 177 ? -1.868 2.809 29.891 1 47.81 177 SER A C 1
ATOM 1428 O O . SER A 1 177 ? -1.812 2.756 31.109 1 47.81 177 SER A O 1
ATOM 1430 N N . SER A 1 178 ? -1.463 1.76 29.109 1 42.91 178 SER A N 1
ATOM 1431 C CA . SER A 1 178 ? -1.013 0.84 30.156 1 42.91 178 SER A CA 1
ATOM 1432 C C . SER A 1 178 ? -0.099 1.539 31.156 1 42.91 178 SER A C 1
ATOM 1434 O O . SER A 1 178 ? -0.347 1.502 32.375 1 42.91 178 SER A O 1
ATOM 1436 N N . ASP A 1 179 ? 1.293 1.313 30.969 1 39.06 179 ASP A N 1
ATOM 1437 C CA . ASP A 1 179 ? 2.209 1.837 31.984 1 39.06 179 ASP A CA 1
ATOM 1438 C C . ASP A 1 179 ? 2.439 3.334 31.797 1 39.06 179 ASP A C 1
ATOM 1440 O O . ASP A 1 179 ? 2.586 3.805 30.656 1 39.06 179 ASP A O 1
ATOM 1444 N N . ILE A 1 180 ? 2.029 4.203 32.688 1 39.88 180 ILE A N 1
ATOM 1445 C CA . ILE A 1 180 ? 2.123 5.637 32.969 1 39.88 180 ILE A CA 1
ATOM 1446 C C . ILE A 1 180 ? 3.391 6.199 32.312 1 39.88 180 ILE A C 1
ATOM 1448 O O . ILE A 1 180 ? 3.414 7.352 31.875 1 39.88 180 ILE A O 1
ATOM 1452 N N . ALA A 1 181 ? 4.379 5.543 32.406 1 45.69 181 ALA A N 1
ATOM 1453 C CA . ALA A 1 181 ? 5.703 6.137 32.25 1 45.69 181 ALA A CA 1
ATOM 1454 C C . ALA A 1 181 ? 5.996 6.395 30.766 1 45.69 181 ALA A C 1
ATOM 1456 O O . ALA A 1 181 ? 6.688 7.359 30.422 1 45.69 181 ALA A O 1
ATOM 1457 N N . ASP A 1 182 ? 5.559 5.508 29.844 1 48.56 182 ASP A N 1
ATOM 1458 C CA . ASP A 1 182 ? 5.863 5.777 28.453 1 48.56 182 ASP A CA 1
ATOM 1459 C C . ASP A 1 182 ? 4.68 5.426 27.547 1 48.56 182 ASP A C 1
ATOM 1461 O O . ASP A 1 182 ? 4.465 4.258 27.219 1 48.56 182 ASP A O 1
ATOM 1465 N N . PRO A 1 183 ? 3.799 6.434 27.484 1 49.75 183 PRO A N 1
ATOM 1466 C CA . PRO A 1 183 ? 2.629 6.137 26.656 1 49.75 183 PRO A CA 1
ATOM 1467 C C . PRO A 1 183 ? 3.002 5.75 25.219 1 49.75 183 PRO A C 1
ATOM 1469 O O . PRO A 1 183 ? 3.828 6.418 24.594 1 49.75 183 PRO A O 1
ATOM 1472 N N . ASP A 1 184 ? 2.824 4.488 24.828 1 54.69 184 ASP A N 1
ATOM 1473 C CA . ASP A 1 184 ? 3.023 4.055 23.453 1 54.69 184 ASP A CA 1
ATOM 1474 C C . ASP A 1 184 ? 1.872 4.508 22.562 1 54.69 184 ASP A C 1
ATOM 1476 O O . ASP A 1 184 ? 0.737 4.055 22.719 1 54.69 184 ASP A O 1
ATOM 1480 N N . PRO A 1 185 ? 2.156 5.551 21.734 1 59.34 185 PRO A N 1
ATOM 1481 C CA . PRO A 1 185 ? 1.056 6.043 20.891 1 59.34 185 PRO A CA 1
ATOM 1482 C C . PRO A 1 185 ? 0.622 5.031 19.844 1 59.34 185 PRO A C 1
ATOM 1484 O O . PRO A 1 185 ? 1.436 4.23 19.375 1 59.34 185 PRO A O 1
ATOM 1487 N N . VAL A 1 186 ? -0.677 4.852 19.641 1 63.06 186 VAL A N 1
ATOM 1488 C CA . VAL A 1 186 ? -1.24 4.059 18.547 1 63.06 186 VAL A CA 1
ATOM 1489 C C . VAL A 1 186 ? -1.343 4.906 17.297 1 63.06 186 VAL A C 1
ATOM 1491 O O . VAL A 1 186 ? -1.806 6.051 17.344 1 63.06 186 VAL A O 1
ATOM 1494 N N . THR A 1 187 ? -0.73 4.418 16.312 1 68.94 187 THR A N 1
ATOM 1495 C CA . THR A 1 187 ? -0.783 5.105 15.023 1 68.94 187 THR A CA 1
ATOM 1496 C C . THR A 1 187 ? -1.551 4.277 14 1 68.94 187 THR A C 1
ATOM 1498 O O . THR A 1 187 ? -1.671 3.061 14.141 1 68.94 187 THR A O 1
ATOM 1501 N N . PRO A 1 188 ? -2.098 4.93 13 1 69 188 PRO A N 1
ATOM 1502 C CA . PRO A 1 188 ? -2.719 4.18 11.906 1 69 188 PRO A CA 1
ATOM 1503 C C . PRO A 1 188 ? -1.781 3.141 11.289 1 69 188 PRO A C 1
ATOM 1505 O O . PRO A 1 188 ? -2.219 2.047 10.93 1 69 188 PRO A O 1
ATOM 1508 N N . ASN A 1 189 ? -0.496 3.424 11.242 1 67.88 189 ASN A N 1
ATOM 1509 C CA . ASN A 1 189 ? 0.473 2.486 10.68 1 67.88 189 ASN A CA 1
ATOM 1510 C C . ASN A 1 189 ? 0.507 1.181 11.469 1 67.88 189 ASN A C 1
ATOM 1512 O O . ASN A 1 189 ? 0.73 0.111 10.898 1 67.88 189 ASN A O 1
ATOM 1516 N N . MET A 1 190 ? 0.274 1.321 12.719 1 67 190 MET A N 1
ATOM 1517 C CA . MET A 1 190 ? 0.232 0.112 13.531 1 67 190 MET A CA 1
ATOM 1518 C C . MET A 1 190 ? -0.93 -0.785 13.117 1 67 190 MET A C 1
ATOM 1520 O O . MET A 1 190 ? -0.811 -2.012 13.141 1 67 190 MET A O 1
ATOM 1524 N N . LEU A 1 191 ? -1.962 -0.117 12.742 1 64.88 191 LEU A N 1
ATOM 1525 C CA . LEU A 1 191 ? -3.15 -0.853 12.32 1 64.88 191 LEU A CA 1
ATOM 1526 C C . LEU A 1 191 ? -2.967 -1.428 10.922 1 64.88 191 LEU A C 1
ATOM 1528 O O . LEU A 1 191 ? -3.457 -2.52 10.625 1 64.88 191 LEU A O 1
ATOM 1532 N N . LEU A 1 192 ? -2.184 -0.722 10.188 1 65 192 LEU A N 1
ATOM 1533 C CA . LEU A 1 192 ? -2.051 -1.095 8.781 1 65 192 LEU A CA 1
ATOM 1534 C C . LEU A 1 192 ? -0.899 -2.074 8.586 1 65 192 LEU A C 1
ATOM 1536 O O . LEU A 1 192 ? -0.963 -2.949 7.719 1 65 192 LEU A O 1
ATOM 1540 N N . MET A 1 193 ? 0.191 -1.865 9.406 1 64.06 193 MET A N 1
ATOM 1541 C CA . MET A 1 193 ? 1.422 -2.604 9.141 1 64.06 193 MET A CA 1
ATOM 1542 C C . MET A 1 193 ? 1.885 -3.357 10.383 1 64.06 193 MET A C 1
ATOM 1544 O O . MET A 1 193 ? 2.83 -4.145 10.32 1 64.06 193 MET A O 1
ATOM 1548 N N . GLY A 1 194 ? 1.158 -3.193 11.391 1 61.41 194 GLY A N 1
ATOM 1549 C CA . GLY A 1 194 ? 1.539 -3.832 12.641 1 61.41 194 GLY A CA 1
ATOM 1550 C C . GLY A 1 194 ? 2.758 -3.199 13.289 1 61.41 194 GLY A C 1
ATOM 1551 O O . GLY A 1 194 ? 3.309 -3.742 14.25 1 61.41 194 GLY A O 1
ATOM 1552 N N . ARG A 1 195 ? 3.273 -2.133 12.648 1 58.56 195 ARG A N 1
ATOM 1553 C CA . ARG A 1 195 ? 4.453 -1.475 13.203 1 58.56 195 ARG A CA 1
ATOM 1554 C C . ARG A 1 195 ? 4.352 0.041 13.062 1 58.56 195 ARG A C 1
ATOM 1556 O O . ARG A 1 195 ? 3.559 0.542 12.258 1 58.56 195 ARG A O 1
ATOM 1563 N N . ARG A 1 196 ? 5.191 0.791 13.883 1 54.03 196 ARG A N 1
ATOM 1564 C CA . ARG A 1 196 ? 5.117 2.246 13.961 1 54.03 196 ARG A CA 1
ATOM 1565 C C . ARG A 1 196 ? 5.879 2.895 12.812 1 54.03 196 ARG A C 1
ATOM 1567 O O . ARG A 1 196 ? 5.582 4.027 12.422 1 54.03 196 ARG A O 1
ATOM 1574 N N . ASP A 1 197 ? 6.926 2.201 12.281 1 51.97 197 ASP A N 1
ATOM 1575 C CA . ASP A 1 197 ? 7.918 2.906 11.477 1 51.97 197 ASP A CA 1
ATOM 1576 C C . ASP A 1 197 ? 7.477 3.002 10.016 1 51.97 197 ASP A C 1
ATOM 1578 O O . ASP A 1 197 ? 7.246 1.982 9.367 1 51.97 197 ASP A O 1
ATOM 1582 N N . ALA A 1 198 ? 6.719 3.922 9.633 1 49.94 198 ALA A N 1
ATOM 1583 C CA . ALA A 1 198 ? 6.574 4.117 8.195 1 49.94 198 ALA A CA 1
ATOM 1584 C C . ALA A 1 198 ? 7.777 4.859 7.621 1 49.94 198 ALA A C 1
ATOM 1586 O O . ALA A 1 198 ? 8.062 4.766 6.422 1 49.94 198 ALA A O 1
ATOM 1587 N N . SER A 1 199 ? 8.383 5.871 8.391 1 50.38 199 SER A N 1
ATOM 1588 C CA . SER A 1 199 ? 9.164 6.922 7.75 1 50.38 1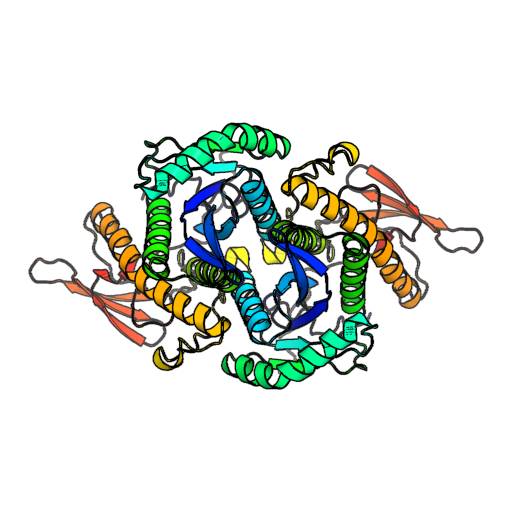99 SER A CA 1
ATOM 1589 C C . SER A 1 199 ? 10.648 6.559 7.711 1 50.38 199 SER A C 1
ATOM 1591 O O . SER A 1 199 ? 11.148 5.883 8.609 1 50.38 199 SER A O 1
ATOM 1593 N N . LEU A 1 200 ? 11.242 6.41 6.477 1 50.44 200 LEU A N 1
ATOM 1594 C CA . LEU A 1 200 ? 12.688 6.352 6.277 1 50.44 200 LEU A CA 1
ATOM 1595 C C . LEU A 1 200 ? 13.398 7.395 7.133 1 50.44 200 LEU A C 1
ATOM 1597 O O . LEU A 1 200 ? 12.836 8.453 7.426 1 50.44 200 LEU A O 1
ATOM 1601 N N . PRO A 1 201 ? 14.547 6.887 7.742 1 43.5 201 PRO A N 1
ATOM 1602 C CA . PRO A 1 201 ? 15.328 7.949 8.375 1 43.5 201 PRO A CA 1
ATOM 1603 C C . PRO A 1 201 ? 15.422 9.203 7.504 1 43.5 201 PRO A C 1
ATOM 1605 O O . PRO A 1 201 ? 15.484 9.109 6.277 1 43.5 201 PRO A O 1
ATOM 1608 N N . GLN A 1 202 ? 14.914 10.242 7.988 1 48.53 202 GLN A N 1
ATOM 1609 C CA . GLN A 1 202 ? 14.922 11.547 7.344 1 48.53 202 GLN A CA 1
ATOM 1610 C C . GLN A 1 202 ? 16.344 12.023 7.074 1 48.53 202 GLN A C 1
ATOM 1612 O O . GLN A 1 202 ? 17.141 12.164 8 1 48.53 202 GLN A O 1
ATOM 1617 N N . VAL A 1 203 ? 16.984 11.5 6.062 1 43.75 203 VAL A N 1
ATOM 1618 C CA . VAL A 1 203 ? 18.219 12.211 5.723 1 43.75 203 VAL A CA 1
ATOM 1619 C C . VAL A 1 203 ? 17.875 13.633 5.27 1 43.75 203 VAL A C 1
ATOM 1621 O O . VAL A 1 203 ? 17.047 13.828 4.379 1 43.75 203 VAL A O 1
ATOM 1624 N N . LEU A 1 204 ? 18.078 14.57 6.199 1 46.59 204 LEU A N 1
ATOM 1625 C CA . LEU A 1 204 ? 17.938 15.961 5.789 1 46.59 204 LEU A CA 1
ATOM 1626 C C . LEU A 1 204 ? 18.766 16.25 4.551 1 46.59 204 LEU A C 1
ATOM 1628 O O . LEU A 1 204 ? 19.984 16.109 4.57 1 46.59 204 LEU A O 1
ATOM 1632 N N . TYR A 1 205 ? 18.109 16.141 3.482 1 46 205 TYR A N 1
ATOM 1633 C CA . TYR A 1 205 ? 18.859 16.531 2.295 1 46 205 TYR A CA 1
ATOM 1634 C C . TYR A 1 205 ? 18.953 18.047 2.186 1 46 205 TYR A C 1
ATOM 1636 O O . TYR A 1 205 ? 18 18.75 2.516 1 46 205 TYR A O 1
ATOM 1644 N N . ASP A 1 206 ? 20.172 18.578 2.312 1 44.81 206 ASP A N 1
ATOM 1645 C CA . ASP A 1 206 ? 20.406 20.016 2.141 1 44.81 206 ASP A CA 1
ATOM 1646 C C . ASP A 1 206 ? 19.75 20.531 0.871 1 44.81 206 ASP A C 1
ATOM 1648 O O . ASP A 1 206 ? 19.844 19.922 -0.192 1 44.81 206 ASP A O 1
ATOM 1652 N N . SER A 1 207 ? 18.75 21.297 1.023 1 45.69 207 SER A N 1
ATOM 1653 C CA . SER A 1 207 ? 17.984 21.984 -0.022 1 45.69 207 SER A CA 1
ATOM 1654 C C . SER A 1 207 ? 18.891 22.406 -1.172 1 45.69 207 SER A C 1
ATOM 1656 O O . SER A 1 207 ? 18.469 22.406 -2.332 1 45.69 207 SER A O 1
ATOM 1658 N N . ASN A 1 208 ? 20.016 22.906 -0.792 1 45.03 208 ASN A N 1
ATOM 1659 C CA . ASN A 1 208 ? 20.859 23.531 -1.802 1 45.03 208 ASN A CA 1
ATOM 1660 C C . ASN A 1 208 ? 21.297 22.516 -2.857 1 45.03 208 ASN A C 1
ATOM 1662 O O . ASN A 1 208 ? 21.656 22.891 -3.975 1 45.03 208 ASN A O 1
ATOM 1666 N N . GLU A 1 209 ? 21.594 21.391 -2.439 1 43.72 209 GLU A N 1
ATOM 1667 C CA . GLU A 1 209 ? 22.031 20.391 -3.412 1 43.72 209 GLU A CA 1
ATOM 1668 C C . GLU A 1 209 ? 20.844 19.844 -4.195 1 43.72 209 GLU A C 1
ATOM 1670 O O . GLU A 1 209 ? 21 18.891 -4.965 1 43.72 209 GLU A O 1
ATOM 1675 N N . LEU A 1 210 ? 19.719 20.062 -3.752 1 43.75 210 LEU A N 1
ATOM 1676 C CA . LEU A 1 210 ? 18.391 19.484 -4.012 1 43.75 210 LEU A CA 1
ATOM 1677 C C . LEU A 1 210 ? 18.141 19.391 -5.512 1 43.75 210 LEU A C 1
ATOM 1679 O O . LEU A 1 210 ? 17.578 18.391 -5.977 1 43.75 210 LEU A O 1
ATOM 1683 N N . LEU A 1 211 ? 18 20.703 -6.023 1 45.62 211 LEU A N 1
ATOM 1684 C CA . LEU A 1 211 ? 17.344 20.609 -7.324 1 45.62 211 LEU A CA 1
ATOM 1685 C C . LEU A 1 211 ? 18.172 19.766 -8.289 1 45.62 211 LEU A C 1
ATOM 1687 O O . LEU A 1 211 ? 18.516 20.203 -9.383 1 45.62 211 LEU A O 1
ATOM 1691 N N . GLY A 1 212 ? 19.062 19.156 -7.762 1 48.81 212 GLY A N 1
ATOM 1692 C CA . GLY A 1 212 ? 19.797 18.453 -8.797 1 48.81 212 GLY A CA 1
ATOM 1693 C C . GLY A 1 212 ? 18.953 17.5 -9.602 1 48.81 212 GLY A C 1
ATOM 1694 O O . GLY A 1 212 ? 17.734 17.438 -9.406 1 48.81 212 GLY A O 1
ATOM 1695 N N . LYS A 1 213 ? 19.484 16.797 -10.602 1 62.88 213 LYS A N 1
ATOM 1696 C CA . LYS A 1 213 ? 19.016 15.961 -11.711 1 62.88 213 LYS A CA 1
ATOM 1697 C C . LYS A 1 213 ? 18.438 14.648 -11.203 1 62.88 213 LYS A C 1
ATOM 1699 O O . LYS A 1 213 ? 17.844 13.891 -11.969 1 62.88 213 LYS A O 1
ATOM 1704 N N . ARG A 1 214 ? 18.469 14.539 -9.781 1 79.62 214 ARG A N 1
ATOM 1705 C CA . ARG A 1 214 ? 18.062 13.195 -9.383 1 79.62 214 ARG A CA 1
ATOM 1706 C C . ARG A 1 214 ? 16.609 13.188 -8.914 1 79.62 214 ARG A C 1
ATOM 1708 O O . ARG A 1 214 ? 16.234 13.898 -7.973 1 79.62 214 ARG A O 1
ATOM 1715 N N . ARG A 1 215 ? 15.773 12.43 -9.406 1 81.56 215 ARG A N 1
ATOM 1716 C CA . ARG A 1 215 ? 14.328 12.336 -9.188 1 81.56 215 ARG A CA 1
ATOM 1717 C C . ARG A 1 215 ? 14.023 11.93 -7.75 1 81.56 215 ARG A C 1
ATOM 1719 O O . ARG A 1 215 ? 13.102 12.469 -7.133 1 81.56 215 ARG A O 1
ATOM 1726 N N . TRP A 1 216 ? 14.836 11.055 -7.207 1 78.19 216 TRP A N 1
ATOM 1727 C CA . TRP A 1 216 ? 14.539 10.57 -5.863 1 78.19 216 TRP A CA 1
ATOM 1728 C C . TRP A 1 216 ? 14.766 11.672 -4.828 1 78.19 216 TRP A C 1
ATOM 1730 O O . TRP A 1 216 ? 14.008 11.789 -3.863 1 78.19 216 TRP A O 1
ATOM 1740 N N . ARG A 1 217 ? 15.734 12.469 -5.055 1 79.94 217 ARG A N 1
ATOM 1741 C CA . ARG A 1 217 ? 15.992 13.578 -4.145 1 79.94 217 ARG A CA 1
ATOM 1742 C C . ARG A 1 217 ? 14.875 14.617 -4.215 1 79.94 217 ARG A C 1
ATOM 1744 O O . ARG A 1 217 ? 14.5 15.203 -3.197 1 79.94 217 ARG A O 1
ATOM 1751 N N . HIS A 1 218 ? 14.445 14.828 -5.441 1 83.44 218 HIS A N 1
ATOM 1752 C CA . HIS A 1 218 ? 13.328 15.75 -5.637 1 83.44 218 HIS A CA 1
ATOM 1753 C C . HIS A 1 218 ? 12.117 15.344 -4.809 1 83.44 218 HIS A C 1
ATOM 1755 O O . HIS A 1 218 ? 11.492 16.188 -4.16 1 83.44 218 HIS A O 1
ATOM 1761 N N . SER A 1 219 ? 11.797 14.07 -4.754 1 85.06 219 SER A N 1
ATOM 1762 C CA . SER A 1 219 ? 10.664 13.586 -3.975 1 85.06 219 SER A CA 1
ATOM 1763 C C . SER A 1 219 ? 10.875 13.836 -2.484 1 85.06 219 SER A C 1
ATOM 1765 O O . SER A 1 219 ? 9.922 14.133 -1.761 1 85.06 219 SER A O 1
ATOM 1767 N N . GLN A 1 220 ? 12.086 13.781 -2.049 1 82.38 220 GLN A N 1
ATOM 1768 C CA . GLN A 1 220 ? 12.375 13.992 -0.635 1 82.38 220 GLN A CA 1
ATOM 1769 C C . GLN A 1 220 ? 12.219 15.461 -0.253 1 82.38 220 GLN A C 1
ATOM 1771 O O . GLN A 1 220 ? 11.672 15.773 0.808 1 82.38 220 GLN A O 1
ATOM 1776 N N . VAL A 1 221 ? 12.672 16.266 -1.128 1 82.94 221 VAL A N 1
ATOM 1777 C CA . VAL A 1 221 ? 12.539 17.688 -0.89 1 82.94 221 VAL A CA 1
ATOM 1778 C C . VAL A 1 221 ? 11.055 18.062 -0.825 1 82.94 221 VAL A C 1
ATOM 1780 O O . VAL A 1 221 ? 10.641 18.812 0.068 1 82.94 221 VAL A O 1
ATOM 1783 N N . LEU A 1 222 ? 10.344 17.547 -1.727 1 87.44 222 LEU A N 1
ATOM 1784 C CA . LEU A 1 222 ? 8.914 17.828 -1.759 1 87.44 222 LEU A CA 1
ATOM 1785 C C . LEU A 1 222 ? 8.227 17.297 -0.501 1 87.44 222 LEU A C 1
ATOM 1787 O O . LEU A 1 222 ? 7.332 17.953 0.043 1 87.44 222 LEU A O 1
ATOM 1791 N N . ALA A 1 223 ? 8.641 16.125 -0.064 1 86.56 223 ALA A N 1
ATOM 1792 C CA . ALA A 1 223 ? 8.062 15.555 1.148 1 86.56 223 ALA A CA 1
ATOM 1793 C C . ALA A 1 223 ? 8.352 16.438 2.363 1 86.56 223 ALA A C 1
ATOM 1795 O O . ALA A 1 223 ? 7.488 16.609 3.225 1 86.56 223 ALA A O 1
ATOM 1796 N N . ASP A 1 224 ? 9.508 16.969 2.381 1 82.94 224 ASP A N 1
ATOM 1797 C CA . ASP A 1 224 ? 9.867 17.875 3.467 1 82.94 224 ASP A CA 1
ATOM 1798 C C . ASP A 1 224 ? 9.047 19.156 3.402 1 82.94 224 ASP A C 1
ATOM 1800 O O . ASP A 1 224 ? 8.586 19.656 4.43 1 82.94 224 ASP A O 1
ATOM 1804 N N . GLN A 1 225 ? 8.977 19.656 2.225 1 86.12 225 GLN A N 1
ATOM 1805 C CA . GLN A 1 225 ? 8.172 20.859 2.033 1 86.12 225 GLN A CA 1
ATOM 1806 C C . GLN A 1 225 ? 6.715 20.609 2.418 1 86.12 225 GLN A C 1
ATOM 1808 O O . GLN A 1 225 ? 6.07 21.469 3.021 1 86.12 225 GLN A O 1
ATOM 1813 N N . PHE A 1 226 ? 6.242 19.5 2.102 1 88.38 226 PHE A N 1
ATOM 1814 C CA . PHE A 1 226 ? 4.883 19.125 2.488 1 88.38 226 PHE A CA 1
ATOM 1815 C C . PHE A 1 226 ? 4.73 19.156 4.004 1 88.38 226 PHE A C 1
ATOM 1817 O O . PHE A 1 226 ? 3.76 19.703 4.527 1 88.38 226 PHE A O 1
ATOM 1824 N N . TRP A 1 227 ? 5.633 18.484 4.602 1 83.75 227 TRP A N 1
ATOM 1825 C CA . TRP A 1 227 ? 5.574 18.406 6.055 1 83.75 227 TRP A CA 1
ATOM 1826 C C . TRP A 1 227 ? 5.469 19.797 6.672 1 83.75 227 TRP A C 1
ATOM 1828 O O . TRP A 1 227 ? 4.59 20.047 7.5 1 83.75 227 TRP A O 1
ATOM 1838 N N . THR A 1 228 ? 6.238 20.656 6.176 1 83.69 228 THR A N 1
ATOM 1839 C CA . THR A 1 228 ? 6.258 22.016 6.68 1 83.69 228 THR A CA 1
ATOM 1840 C C . THR A 1 228 ? 4.934 22.719 6.395 1 83.69 228 THR A C 1
ATOM 1842 O O . THR A 1 228 ? 4.348 23.344 7.285 1 83.69 228 THR A O 1
ATOM 1845 N N . ALA A 1 229 ? 4.488 22.594 5.227 1 86.5 229 ALA A N 1
ATOM 1846 C CA . ALA A 1 229 ? 3.232 23.219 4.828 1 86.5 229 ALA A CA 1
ATOM 1847 C C . ALA A 1 229 ? 2.051 22.609 5.582 1 86.5 229 ALA A C 1
ATOM 1849 O O . ALA A 1 229 ? 1.124 23.328 5.969 1 86.5 229 ALA A O 1
ATOM 1850 N N . PHE A 1 230 ? 2.09 21.391 5.781 1 86.69 230 PHE A N 1
ATOM 1851 C CA . PHE A 1 230 ? 1.012 20.672 6.449 1 86.69 230 PHE A CA 1
ATOM 1852 C C . PHE A 1 230 ? 0.903 21.094 7.91 1 86.69 230 PHE A C 1
ATOM 1854 O O . PHE A 1 230 ? -0.189 21.406 8.391 1 86.69 230 PHE A O 1
ATOM 1861 N N . ILE A 1 231 ? 1.959 21.109 8.555 1 80.25 231 ILE A N 1
ATOM 1862 C CA . ILE A 1 231 ? 1.964 21.5 9.961 1 80.25 231 ILE A CA 1
ATOM 1863 C C . ILE A 1 231 ? 1.443 22.922 10.102 1 80.25 231 ILE A C 1
ATOM 1865 O O . ILE A 1 231 ? 0.682 23.234 11.023 1 80.25 231 ILE A O 1
ATOM 1869 N N . ARG A 1 232 ? 1.764 23.734 9.172 1 80.75 232 ARG A N 1
ATOM 1870 C CA . ARG A 1 232 ? 1.335 25.141 9.195 1 80.75 232 ARG A CA 1
ATOM 1871 C C . ARG A 1 232 ? -0.175 25.25 9.016 1 80.75 232 ARG A C 1
ATOM 1873 O O . ARG A 1 232 ? -0.815 26.109 9.617 1 80.75 232 ARG A O 1
ATOM 1880 N N . SER A 1 233 ? -0.671 24.375 8.242 1 79.94 233 SER A N 1
ATOM 1881 C CA . SER A 1 233 ? -2.1 24.438 7.949 1 79.94 233 SER A CA 1
ATOM 1882 C C . SER A 1 233 ? -2.912 23.625 8.953 1 79.94 233 SER A C 1
ATOM 1884 O O . SER A 1 233 ? -4.062 23.969 9.242 1 79.94 233 SER A O 1
ATOM 1886 N N . TYR A 1 234 ? -2.381 22.609 9.422 1 76.5 234 TYR A N 1
ATOM 1887 C CA . TYR A 1 234 ? -3.096 21.656 10.258 1 76.5 234 TYR A CA 1
ATOM 1888 C C . TYR A 1 234 ? -3.217 22.156 11.688 1 76.5 234 TYR A C 1
ATOM 1890 O O . TYR A 1 234 ? -4.27 22.031 12.32 1 76.5 234 TYR A O 1
ATOM 1898 N N . LEU A 1 235 ? -2.205 22.75 12.188 1 69.19 235 LEU A N 1
ATOM 1899 C CA . LEU A 1 235 ? -2.119 23.156 13.586 1 69.19 235 LEU A CA 1
ATOM 1900 C C . LEU A 1 235 ? -3.236 24.141 13.938 1 69.19 235 LEU A C 1
ATOM 1902 O O . LEU A 1 235 ? -3.943 23.938 14.93 1 69.19 235 LEU A O 1
ATOM 1906 N N . PRO A 1 236 ? -3.434 25.109 13.086 1 65.75 236 PRO A N 1
ATOM 1907 C CA . PRO A 1 236 ? -4.504 26.047 13.414 1 65.75 236 PRO A CA 1
ATOM 1908 C C . PRO A 1 236 ? -5.883 25.406 13.438 1 65.75 236 PRO A C 1
ATOM 1910 O O . PRO A 1 236 ? -6.754 25.812 14.203 1 65.75 236 PRO A O 1
ATOM 1913 N N . GLU A 1 237 ? -5.98 24.406 12.656 1 66.25 237 GLU A N 1
ATOM 1914 C CA . GLU A 1 237 ? -7.277 23.75 12.547 1 66.25 237 GLU A CA 1
ATOM 1915 C C . GLU A 1 237 ? -7.582 22.922 13.797 1 66.25 237 GLU A C 1
ATOM 1917 O O . GLU A 1 237 ? -8.742 22.766 14.18 1 66.25 237 GLU A O 1
ATOM 1922 N N . LEU A 1 238 ? -6.602 22.406 14.344 1 62.31 238 LEU A N 1
ATOM 1923 C CA . LEU A 1 238 ? -6.762 21.609 15.555 1 62.31 238 LEU A CA 1
ATOM 1924 C C . LEU A 1 238 ? -7.02 22.5 16.766 1 62.31 238 LEU A C 1
ATOM 1926 O O . LEU A 1 238 ? -7.762 22.125 17.672 1 62.31 238 LEU A O 1
ATOM 1930 N N . GLN A 1 239 ? -6.395 23.672 16.75 1 59.16 239 GLN A N 1
ATOM 1931 C CA . GLN A 1 239 ? -6.516 24.625 17.859 1 59.16 239 GLN A CA 1
ATOM 1932 C C . GLN A 1 239 ? -7.902 25.25 17.891 1 59.16 239 GLN A C 1
ATOM 1934 O O . GLN A 1 239 ? -8.43 25.562 18.969 1 59.16 239 GLN A O 1
ATOM 1939 N N . GLY A 1 240 ? -8.297 25.547 16.688 1 54.75 240 GLY A N 1
ATOM 1940 C CA . GLY A 1 240 ? -9.609 26.172 16.688 1 54.75 240 GLY A CA 1
ATOM 1941 C C . GLY A 1 240 ? -10.672 25.344 17.375 1 54.75 240 GLY A C 1
ATOM 1942 O O . GLY A 1 240 ? -11.57 25.875 18.016 1 54.75 240 GLY A O 1
ATOM 1943 N N . ARG A 1 241 ? -10.555 24.078 17.266 1 50.94 241 ARG A N 1
ATOM 1944 C CA . ARG A 1 241 ? -11.555 23.25 17.922 1 50.94 241 ARG A CA 1
ATOM 1945 C C . ARG A 1 241 ? -11.336 23.219 19.438 1 50.94 241 ARG A C 1
ATOM 1947 O O . ARG A 1 241 ? -12.289 23.141 20.203 1 50.94 241 ARG A O 1
ATOM 1954 N N . GLN A 1 242 ? -10.062 22.984 19.781 1 50.97 242 GLN A N 1
ATOM 1955 C CA . GLN A 1 242 ? -9.828 22.969 21.219 1 50.97 242 GLN A CA 1
ATOM 1956 C C . GLN A 1 242 ? -10.375 24.234 21.891 1 50.97 242 GLN A C 1
ATOM 1958 O O . GLN A 1 242 ? -10.844 24.188 23.031 1 50.97 242 GLN A O 1
ATOM 1963 N N . LYS A 1 243 ? -10.273 25.25 21.188 1 46.75 243 LYS A N 1
ATOM 1964 C CA . LYS A 1 243 ? -10.898 26.453 21.734 1 46.75 243 LYS A CA 1
ATOM 1965 C C . LYS A 1 243 ? -12.391 26.234 21.953 1 46.75 243 LYS A C 1
ATOM 1967 O O . LYS A 1 243 ? -12.969 26.766 22.906 1 46.75 243 LYS A O 1
ATOM 1972 N N . TRP A 1 244 ? -12.961 25.469 21.031 1 42.03 244 TRP A N 1
ATOM 1973 C CA . TRP A 1 244 ? -14.414 25.344 21.109 1 42.03 244 TRP A CA 1
ATOM 1974 C C . TRP A 1 244 ? -14.805 24.172 22 1 42.03 244 TRP A C 1
ATOM 1976 O O . TRP A 1 244 ? -15.938 24.109 22.5 1 42.03 244 TRP A O 1
ATOM 1986 N N . THR A 1 245 ? -14.164 23.062 21.875 1 42 245 THR A N 1
ATOM 1987 C CA . THR A 1 245 ? -14.602 21.969 22.719 1 42 245 THR A CA 1
ATOM 1988 C C . THR A 1 245 ? -14.188 22.203 24.172 1 42 245 THR A C 1
ATOM 1990 O O . THR A 1 245 ? -14.531 21.422 25.062 1 42 245 THR A O 1
ATOM 1993 N N . SER A 1 246 ? -13.008 22.672 24.406 1 40.62 246 SER A N 1
ATOM 1994 C CA . SER A 1 246 ? -12.656 22.75 25.828 1 40.62 246 SER A CA 1
ATOM 1995 C C . SER A 1 246 ? -13.57 23.719 26.562 1 40.62 246 SER A C 1
ATOM 1997 O O . SER A 1 246 ? -13.711 24.891 26.172 1 40.62 246 SER A O 1
ATOM 1999 N N . ASP A 1 247 ? -14.617 23.234 27 1 42.66 247 ASP A N 1
ATOM 2000 C CA . ASP A 1 247 ? -15.305 23.859 28.125 1 42.66 247 ASP A CA 1
ATOM 2001 C C . ASP A 1 247 ? -14.328 24.672 28.969 1 42.66 247 ASP A C 1
ATOM 2003 O O . ASP A 1 247 ? -14.523 24.812 30.188 1 42.66 247 ASP A O 1
ATOM 2007 N N . GLY A 1 248 ? -13.414 25.281 28.484 1 47.25 248 GLY A N 1
ATOM 2008 C CA . GLY A 1 248 ? -12.594 26.109 29.359 1 47.25 248 GLY A CA 1
ATOM 2009 C C . GLY A 1 248 ? -11.43 25.344 29.969 1 47.25 248 GLY A C 1
ATOM 2010 O O . GLY A 1 248 ? -10.688 25.906 30.781 1 47.25 248 GLY A O 1
ATOM 2011 N N . LYS A 1 249 ? -11.508 23.984 30.062 1 54.44 249 LYS A N 1
ATOM 2012 C CA . LYS A 1 249 ? -10.531 23.328 30.922 1 54.44 249 LYS A CA 1
ATOM 2013 C C . LYS A 1 249 ? -9.172 23.234 30.25 1 54.44 249 LYS A C 1
ATOM 2015 O O . LYS A 1 249 ? -9.055 22.719 29.141 1 54.44 249 LYS A O 1
ATOM 2020 N N . GLY A 1 250 ? -8.25 24.109 30.328 1 65.44 250 GLY A N 1
ATOM 2021 C CA . GLY A 1 250 ? -6.859 24.266 29.938 1 65.44 250 GLY A CA 1
ATOM 2022 C C . GLY A 1 250 ? -6.051 22.984 30.078 1 65.44 250 GLY A C 1
ATOM 2023 O O . GLY A 1 250 ? -6.582 21.953 30.484 1 65.44 250 GLY A O 1
ATOM 2024 N N . LEU A 1 251 ? -4.996 22.906 29.422 1 79.38 251 LEU A N 1
ATOM 2025 C CA . LEU A 1 251 ? -4.012 21.844 29.562 1 79.38 251 LEU A CA 1
ATOM 2026 C C . LEU A 1 251 ? -3.738 21.547 31.031 1 79.38 251 LEU A C 1
ATOM 2028 O O . LEU A 1 251 ? -3.613 22.469 31.844 1 79.38 251 LEU A O 1
ATOM 2032 N N . ALA A 1 252 ? -4.02 20.281 31.422 1 83.88 252 ALA A N 1
ATOM 2033 C CA . ALA A 1 252 ? -3.787 19.891 32.812 1 83.88 252 ALA A CA 1
ATOM 2034 C C . ALA A 1 252 ? -2.494 19.078 32.938 1 83.88 252 ALA A C 1
ATOM 2036 O O . ALA A 1 252 ? -2.066 18.422 32 1 83.88 252 ALA A O 1
ATOM 2037 N N . VAL A 1 253 ? -1.959 19.219 34.125 1 89 253 VAL A N 1
ATOM 2038 C CA . VAL A 1 253 ? -0.771 18.422 34.438 1 89 253 VAL A CA 1
ATOM 2039 C C . VAL A 1 253 ? -1.105 16.938 34.375 1 89 253 VAL A C 1
ATOM 2041 O O . VAL A 1 253 ? -2.158 16.516 34.875 1 89 253 VAL A O 1
ATOM 2044 N N . GLY A 1 254 ? -0.286 16.156 33.688 1 86.5 254 GLY A N 1
ATOM 2045 C CA . GLY A 1 254 ? -0.498 14.727 33.562 1 86.5 254 GLY A CA 1
ATOM 2046 C C . GLY A 1 254 ? -1.112 14.344 32.219 1 86.5 254 GLY A C 1
ATOM 2047 O O . GLY A 1 254 ? -1.116 13.172 31.844 1 86.5 254 GLY A O 1
ATOM 2048 N N . GLN A 1 255 ? -1.552 15.352 31.547 1 83.81 255 GLN A N 1
ATOM 2049 C CA . GLN A 1 255 ? -2.188 15.086 30.266 1 83.81 255 GLN A CA 1
ATOM 2050 C C . GLN A 1 255 ? -1.15 14.727 29.203 1 83.81 255 GLN A C 1
ATOM 2052 O O . GLN A 1 255 ? -0.066 15.305 29.172 1 83.81 255 GLN A O 1
ATOM 2057 N N . VAL A 1 256 ? -1.53 13.695 28.406 1 84.69 256 VAL A N 1
ATOM 2058 C CA . VAL A 1 256 ? -0.669 13.297 27.297 1 84.69 256 VAL A CA 1
ATOM 2059 C C . VAL A 1 256 ? -0.966 14.164 26.062 1 84.69 256 VAL A C 1
ATOM 2061 O O . VAL A 1 256 ? -2.127 14.359 25.703 1 84.69 256 VAL A O 1
ATOM 2064 N N . VAL A 1 257 ? 0.14 14.766 25.578 1 83.44 257 VAL A N 1
ATOM 2065 C CA . VAL A 1 257 ? -0.06 15.703 24.484 1 83.44 257 VAL A CA 1
ATOM 2066 C C . VAL A 1 257 ? 0.896 15.367 23.328 1 83.44 257 VAL A C 1
ATOM 2068 O O . VAL A 1 257 ? 1.963 14.797 23.562 1 83.44 257 VAL A O 1
ATOM 2071 N N . LEU A 1 258 ? 0.418 15.641 22.125 1 82.44 258 LEU A N 1
ATOM 2072 C CA . LEU A 1 258 ? 1.256 15.633 20.938 1 82.44 258 LEU A CA 1
ATOM 2073 C C . LEU A 1 258 ? 1.915 17 20.719 1 82.44 258 LEU A C 1
ATOM 2075 O O . LEU A 1 258 ? 1.248 18.031 20.797 1 82.44 258 LEU A O 1
ATOM 2079 N N . LEU A 1 259 ? 3.246 16.953 20.625 1 82.94 259 LEU A N 1
ATOM 2080 C CA . LEU A 1 259 ? 3.984 18.188 20.375 1 82.94 259 LEU A CA 1
ATOM 2081 C C . LEU A 1 259 ? 4.145 18.438 18.891 1 82.94 259 LEU A C 1
ATOM 2083 O O . LEU A 1 259 ? 4.598 17.562 18.156 1 82.94 259 LEU A O 1
ATOM 2087 N N . ILE A 1 260 ? 3.676 19.547 18.453 1 79.5 260 ILE A N 1
ATOM 2088 C CA . ILE A 1 260 ? 3.852 19.906 17.047 1 79.5 260 ILE A CA 1
ATOM 2089 C C . ILE A 1 260 ? 5 20.906 16.922 1 79.5 260 ILE A C 1
ATOM 2091 O O . ILE A 1 260 ? 5.016 21.938 17.594 1 79.5 260 ILE A O 1
ATOM 2095 N N . ASP A 1 261 ? 6.066 20.562 16.266 1 74.19 261 ASP A N 1
ATOM 2096 C CA . ASP A 1 261 ? 7.242 21.406 16.047 1 74.19 261 ASP A CA 1
ATOM 2097 C C . ASP A 1 261 ? 7.699 21.328 14.594 1 74.19 261 ASP A C 1
ATOM 2099 O O . ASP A 1 261 ? 8.023 20.25 14.094 1 74.19 261 ASP A O 1
ATOM 2103 N N . HIS A 1 262 ? 7.715 22.5 13.953 1 72 262 HIS A N 1
ATOM 2104 C CA . HIS A 1 262 ? 8.086 22.594 12.547 1 72 262 HIS A CA 1
ATOM 2105 C C . HIS A 1 262 ? 9.57 22.266 12.352 1 72 262 HIS A C 1
ATOM 2107 O O . HIS A 1 262 ? 10.008 22 11.234 1 72 262 HIS A O 1
ATOM 2113 N N . GLN A 1 263 ? 10.25 22.25 13.422 1 73.38 263 GLN A N 1
ATOM 2114 C CA . GLN A 1 263 ? 11.688 22.031 13.305 1 73.38 263 GLN A CA 1
ATOM 2115 C C . GLN A 1 263 ? 12.039 20.562 13.391 1 73.38 263 GLN A C 1
ATOM 2117 O O . GLN A 1 263 ? 13.18 20.172 13.141 1 73.38 263 GLN A O 1
ATOM 2122 N N . LEU A 1 264 ? 11.016 19.844 13.672 1 74.12 264 LEU A N 1
ATOM 2123 C CA . LEU A 1 264 ? 11.273 18.406 13.789 1 74.12 264 LEU A CA 1
ATOM 2124 C C . LEU A 1 264 ? 11.266 17.75 12.422 1 74.12 264 LEU A C 1
ATOM 2126 O O . LEU A 1 264 ? 10.586 18.203 11.5 1 74.12 264 LEU A O 1
ATOM 2130 N N . PRO A 1 265 ? 12.094 16.688 12.367 1 72.19 265 PRO A N 1
ATOM 2131 C CA . PRO A 1 265 ? 12.07 15.922 11.117 1 72.19 265 PRO A CA 1
ATOM 2132 C C . PRO A 1 265 ? 10.672 15.422 10.75 1 72.19 265 PRO A C 1
ATOM 2134 O O . PRO A 1 265 ? 9.797 15.328 11.625 1 72.19 265 PRO A O 1
ATOM 2137 N N . ARG A 1 266 ? 10.555 15.188 9.469 1 79.19 266 ARG A N 1
ATOM 2138 C CA . ARG A 1 266 ? 9.258 14.766 8.953 1 79.19 266 ARG A CA 1
ATOM 2139 C C . ARG A 1 266 ? 8.773 13.5 9.648 1 79.19 266 ARG A C 1
ATOM 2141 O O . ARG A 1 266 ? 9.57 12.617 9.969 1 79.19 266 ARG A O 1
ATOM 2148 N N . ALA A 1 267 ? 7.562 13.383 9.883 1 74.38 267 ALA A N 1
ATOM 2149 C CA . ALA A 1 267 ? 6.848 12.227 10.414 1 74.38 267 ALA A CA 1
ATOM 2150 C C . ALA A 1 267 ? 7.195 11.992 11.883 1 74.38 267 ALA A C 1
ATOM 2152 O O . ALA A 1 267 ? 6.953 10.914 12.414 1 74.38 267 ALA A O 1
ATOM 2153 N N . LEU A 1 268 ? 7.859 12.891 12.5 1 73.69 268 LEU A N 1
ATOM 2154 C CA . LEU A 1 268 ? 8.086 12.797 13.938 1 73.69 268 LEU A CA 1
ATOM 2155 C C . LEU A 1 268 ? 6.98 13.5 14.719 1 73.69 268 LEU A C 1
ATOM 2157 O O . LEU A 1 268 ? 6.785 14.711 14.57 1 73.69 268 LEU A O 1
ATOM 2161 N N . TRP A 1 269 ? 6.309 12.664 15.461 1 76.5 269 TRP A N 1
ATOM 2162 C CA . TRP A 1 269 ? 5.184 13.125 16.266 1 76.5 269 TRP A CA 1
ATOM 2163 C C . TRP A 1 269 ? 5.438 12.891 17.75 1 76.5 269 TRP A C 1
ATOM 2165 O O . TRP A 1 269 ? 4.84 12 18.359 1 76.5 269 TRP A O 1
ATOM 2175 N N . PRO A 1 270 ? 6.301 13.703 18.328 1 78.81 270 PRO A N 1
ATOM 2176 C CA . PRO A 1 270 ? 6.609 13.445 19.734 1 78.81 270 PRO A CA 1
ATOM 2177 C C . PRO A 1 270 ? 5.387 13.562 20.641 1 78.81 270 PRO A C 1
ATOM 2179 O O . PRO A 1 270 ? 4.582 14.484 20.484 1 78.81 270 PRO A O 1
ATOM 2182 N N . VAL A 1 271 ? 5.285 12.547 21.484 1 83.56 271 VAL A N 1
ATOM 2183 C CA . VAL A 1 271 ? 4.227 12.516 22.5 1 83.56 271 VAL A CA 1
ATOM 2184 C C . VAL A 1 271 ? 4.836 12.656 23.891 1 83.56 271 VAL A C 1
ATOM 2186 O O . VAL A 1 271 ? 5.867 12.047 24.188 1 83.56 271 VAL A O 1
ATOM 2189 N N . GLY A 1 272 ? 4.289 13.523 24.609 1 85.44 272 GLY A N 1
ATOM 2190 C CA . GLY A 1 272 ? 4.781 13.75 25.969 1 85.44 272 GLY A CA 1
ATOM 2191 C C . GLY A 1 272 ? 3.67 13.977 26.969 1 85.44 272 GLY A C 1
ATOM 2192 O O . GLY A 1 272 ? 2.488 13.922 26.625 1 85.44 272 GLY A O 1
ATOM 2193 N N . THR A 1 273 ? 4.113 14.086 28.188 1 88.38 273 THR A N 1
ATOM 2194 C CA . THR A 1 273 ? 3.193 14.336 29.297 1 88.38 273 THR A CA 1
ATOM 2195 C C . THR A 1 273 ? 3.42 15.734 29.875 1 88.38 273 THR A C 1
ATOM 2197 O O . THR A 1 273 ? 4.562 16.125 30.125 1 88.38 273 THR A O 1
ATOM 2200 N N . VAL A 1 274 ? 2.318 16.406 30.078 1 90.38 274 VAL A N 1
ATOM 2201 C CA . VAL A 1 274 ? 2.406 17.734 30.672 1 90.38 274 VAL A CA 1
ATOM 2202 C C . VAL A 1 274 ? 2.846 17.625 32.125 1 90.38 274 VAL A C 1
ATOM 2204 O O . VAL A 1 274 ? 2.217 16.922 32.938 1 90.38 274 VAL A O 1
ATOM 2207 N N . THR A 1 275 ? 3.91 18.281 32.469 1 92.81 275 THR A N 1
ATOM 2208 C CA . THR A 1 275 ? 4.414 18.203 33.812 1 92.81 275 THR A CA 1
ATOM 2209 C C . THR A 1 275 ? 4.082 19.484 34.594 1 92.81 275 THR A C 1
ATOM 2211 O O . THR A 1 275 ? 3.893 19.453 35.812 1 92.81 275 THR A O 1
ATOM 2214 N N . GLU A 1 276 ? 4.137 20.625 33.875 1 93 276 GLU A N 1
ATOM 2215 C CA . GLU A 1 276 ? 3.818 21.922 34.469 1 93 276 GLU A CA 1
ATOM 2216 C C . GLU A 1 276 ? 3.057 22.812 33.5 1 93 276 GLU A C 1
ATOM 2218 O O . GLU A 1 276 ? 3.234 22.703 32.281 1 93 276 GLU A O 1
ATOM 2223 N N . THR A 1 277 ? 2.199 23.578 34.125 1 92 277 THR A N 1
ATOM 2224 C CA . THR A 1 277 ? 1.481 24.562 33.312 1 92 277 THR A CA 1
ATOM 2225 C C . THR A 1 277 ? 1.714 25.969 33.844 1 92 277 THR A C 1
ATOM 2227 O O . THR A 1 277 ? 1.831 26.172 35.062 1 92 277 THR A O 1
ATOM 2230 N N . TYR A 1 278 ? 1.893 26.891 32.938 1 88.81 278 TYR A N 1
ATOM 2231 C CA . TYR A 1 278 ? 2.129 28.281 33.312 1 88.81 278 TYR A CA 1
ATOM 2232 C C . TYR A 1 278 ? 1.005 29.188 32.812 1 88.81 278 TYR A C 1
ATOM 2234 O O . TYR A 1 278 ? 0.814 29.328 31.625 1 88.81 278 TYR A O 1
ATOM 2242 N N . ALA A 1 279 ? 0.298 29.75 33.75 1 83.88 279 ALA A N 1
ATOM 2243 C CA . ALA A 1 279 ? -0.807 30.641 33.375 1 83.88 279 ALA A CA 1
ATOM 2244 C C . ALA A 1 279 ? -0.328 32.062 33.219 1 83.88 279 ALA A C 1
ATOM 2246 O O . ALA A 1 279 ? 0.619 32.5 33.906 1 83.88 279 ALA A O 1
ATOM 2247 N N . GLY A 1 280 ? -0.839 32.719 32.219 1 79.19 280 GLY A N 1
ATOM 2248 C CA . GLY A 1 280 ? -0.558 34.156 32.094 1 79.19 280 GLY A CA 1
ATOM 2249 C C . GLY A 1 280 ? -1.335 35 33.094 1 79.19 280 GLY A C 1
ATOM 2250 O O . GLY A 1 280 ? -1.957 34.5 34 1 79.19 280 GLY A O 1
ATOM 2251 N N . ALA A 1 281 ? -1.235 36.344 32.938 1 81.75 281 ALA A N 1
ATOM 2252 C CA . ALA A 1 281 ? -1.91 37.312 33.75 1 81.75 281 ALA A CA 1
ATOM 2253 C C . ALA A 1 281 ? -3.422 37.094 33.75 1 81.75 281 ALA A C 1
ATOM 2255 O O . ALA A 1 281 ? -4.105 37.406 34.719 1 81.75 281 ALA A O 1
ATOM 2256 N N . ASP A 1 282 ? -3.963 36.625 32.719 1 79.31 282 ASP A N 1
ATOM 2257 C CA . ASP A 1 282 ? -5.398 36.406 32.594 1 79.31 282 ASP A CA 1
ATOM 2258 C C . ASP A 1 282 ? -5.793 35 33.062 1 79.31 282 ASP A C 1
ATOM 2260 O O . ASP A 1 282 ? -6.93 34.562 32.844 1 79.31 282 ASP A O 1
ATOM 2264 N N . LYS A 1 283 ? -4.922 34.25 33.688 1 78.56 283 LYS A N 1
ATOM 2265 C CA . LYS A 1 283 ? -5.145 32.938 34.281 1 78.56 283 LYS A CA 1
ATOM 2266 C C . LYS A 1 283 ? -5.285 31.859 33.188 1 78.56 283 LYS A C 1
ATOM 2268 O O . LYS A 1 283 ? -5.707 30.734 33.469 1 78.56 283 LYS A O 1
ATOM 2273 N N . ARG A 1 284 ? -5.008 32.312 32 1 81 284 ARG A N 1
ATOM 2274 C CA . ARG A 1 284 ? -5.051 31.328 30.938 1 81 284 ARG A CA 1
ATOM 2275 C C . ARG A 1 284 ? -3.688 30.672 30.75 1 81 284 ARG A C 1
ATOM 2277 O O . ARG A 1 284 ? -2.658 31.344 30.766 1 81 284 ARG A O 1
ATOM 2284 N N . ILE A 1 285 ? -3.732 29.406 30.656 1 83.5 285 ILE A N 1
ATOM 2285 C CA . ILE A 1 285 ? -2.494 28.672 30.453 1 83.5 285 ILE A CA 1
ATOM 2286 C C . ILE A 1 285 ? -1.96 28.922 29.047 1 83.5 285 ILE A C 1
ATOM 2288 O O . ILE A 1 285 ? -2.656 28.688 28.062 1 83.5 285 ILE A O 1
ATOM 2292 N N . ARG A 1 286 ? -0.762 29.516 28.938 1 83.75 286 ARG A N 1
ATOM 2293 C CA . ARG A 1 286 ? -0.195 29.844 27.625 1 83.75 286 ARG A CA 1
ATOM 2294 C C . ARG A 1 286 ? 1.016 28.969 27.328 1 83.75 286 ARG A C 1
ATOM 2296 O O . ARG A 1 286 ? 1.355 28.766 26.156 1 83.75 286 ARG A O 1
ATOM 2303 N N . THR A 1 287 ? 1.631 28.547 28.406 1 89.44 287 THR A N 1
ATOM 2304 C CA . THR A 1 287 ? 2.828 27.734 28.234 1 89.44 287 THR A CA 1
ATOM 2305 C C . THR A 1 287 ? 2.791 26.516 29.156 1 89.44 287 THR A C 1
ATOM 2307 O O . THR A 1 287 ? 2.15 26.547 30.219 1 89.44 287 THR A O 1
ATOM 2310 N N . ALA A 1 288 ? 3.344 25.438 28.703 1 91.5 288 ALA A N 1
ATOM 2311 C CA . ALA A 1 288 ? 3.404 24.219 29.5 1 91.5 288 ALA A CA 1
ATOM 2312 C C . ALA A 1 288 ? 4.738 23.5 29.312 1 91.5 288 ALA A C 1
ATOM 2314 O O . ALA A 1 288 ? 5.367 23.609 28.266 1 91.5 288 ALA A O 1
ATOM 2315 N N . LYS A 1 289 ? 5.105 22.938 30.391 1 93.88 289 LYS A N 1
ATOM 2316 C CA . LYS A 1 289 ? 6.254 22.031 30.328 1 93.88 289 LYS A CA 1
ATOM 2317 C C . LYS A 1 289 ? 5.816 20.609 30 1 93.88 289 LYS A C 1
ATOM 2319 O O . LYS A 1 289 ? 4.918 20.078 30.656 1 93.88 289 LYS A O 1
ATOM 2324 N N . VAL A 1 290 ? 6.438 20.062 28.984 1 91.25 290 VAL A N 1
ATOM 2325 C CA . VAL A 1 290 ? 6.074 18.719 28.531 1 91.25 290 VAL A CA 1
ATOM 2326 C C . VAL A 1 290 ? 7.301 17.812 28.578 1 91.25 290 VAL A C 1
ATOM 2328 O O . VAL A 1 290 ? 8.367 18.172 28.078 1 91.25 290 VAL A O 1
ATOM 2331 N N . LYS A 1 291 ? 7.137 16.688 29.203 1 90.94 291 LYS A N 1
ATOM 2332 C CA . LYS A 1 291 ? 8.203 15.688 29.25 1 90.94 291 LYS A CA 1
ATOM 2333 C C . LYS A 1 291 ? 8.055 14.68 28.109 1 90.94 291 LYS A C 1
ATOM 2335 O O . LYS A 1 291 ? 7.027 14 28.016 1 90.94 291 LYS A O 1
ATOM 2340 N N . VAL A 1 292 ? 9 14.672 27.328 1 85.38 292 VAL A N 1
ATOM 2341 C CA . VAL A 1 292 ? 9.07 13.695 26.234 1 85.38 292 VAL A CA 1
ATOM 2342 C C . VAL A 1 292 ? 10.266 12.766 26.453 1 85.38 292 VAL A C 1
ATOM 2344 O O . VAL A 1 292 ? 11.414 13.172 26.297 1 85.38 292 VAL A O 1
ATOM 2347 N N . LYS A 1 293 ? 9.938 11.531 26.734 1 79.56 293 LYS A N 1
ATOM 2348 C CA . LYS A 1 293 ? 10.977 10.57 27.094 1 79.56 293 LYS A CA 1
ATOM 2349 C C . LYS A 1 293 ? 11.875 11.117 28.203 1 79.56 293 LYS A C 1
ATOM 2351 O O . LYS A 1 293 ? 11.398 11.391 29.312 1 79.56 293 LYS A O 1
ATOM 2356 N N . ASP A 1 294 ? 13.094 11.469 27.797 1 80.06 294 ASP A N 1
ATOM 2357 C CA . ASP A 1 294 ? 14.016 11.922 28.844 1 80.06 294 ASP A CA 1
ATOM 2358 C C . ASP A 1 294 ? 14.273 13.422 28.734 1 80.06 294 ASP A C 1
ATOM 2360 O O . ASP A 1 294 ? 15.156 13.953 29.422 1 80.06 294 ASP A O 1
ATOM 2364 N N . LYS A 1 295 ? 13.5 14.062 27.953 1 86.5 295 LYS A N 1
ATOM 2365 C CA . LYS A 1 295 ? 13.719 15.492 27.75 1 86.5 295 LYS A CA 1
ATOM 2366 C C . LYS A 1 295 ? 12.461 16.297 28.094 1 86.5 295 LYS A C 1
ATOM 2368 O O . LYS A 1 295 ? 11.344 15.789 27.953 1 86.5 295 LYS A O 1
ATOM 2373 N N . THR A 1 296 ? 12.742 17.469 28.656 1 90.75 296 THR A N 1
ATOM 2374 C CA . THR A 1 296 ? 11.633 18.359 28.969 1 90.75 296 THR A CA 1
ATOM 2375 C C . THR A 1 296 ? 11.633 19.578 28.031 1 90.75 296 THR A C 1
ATOM 2377 O O . THR A 1 296 ? 12.68 20.188 27.797 1 90.75 296 THR A O 1
ATOM 2380 N N . TYR A 1 297 ? 10.492 19.859 27.547 1 90.06 297 TYR A N 1
ATOM 2381 C CA . TYR A 1 297 ? 10.336 20.969 26.625 1 90.06 297 TYR A CA 1
ATOM 2382 C C . TYR A 1 297 ? 9.336 22 27.156 1 90.06 297 TYR A C 1
ATOM 2384 O O . TYR A 1 297 ? 8.312 21.625 27.734 1 90.06 297 TYR A O 1
ATOM 2392 N N . LEU A 1 298 ? 9.75 23.25 27.031 1 90.56 298 LEU A N 1
ATOM 2393 C CA . LEU A 1 298 ? 8.812 24.344 27.266 1 90.56 298 LEU A CA 1
ATOM 2394 C C . LEU A 1 298 ? 8.172 24.812 25.953 1 90.56 298 LEU A C 1
ATOM 2396 O O . LEU A 1 298 ? 8.875 25.266 25.047 1 90.56 298 LEU A O 1
ATOM 2400 N N . ARG A 1 299 ? 6.871 24.578 25.859 1 88.12 299 ARG A N 1
ATOM 2401 C CA . ARG A 1 299 ? 6.195 24.906 24.594 1 88.12 299 ARG A CA 1
ATOM 2402 C C . ARG A 1 299 ? 4.918 25.688 24.859 1 88.12 299 ARG A C 1
ATOM 2404 O O . ARG A 1 299 ? 4.262 25.5 25.891 1 88.12 299 ARG A O 1
ATOM 2411 N N . PRO A 1 300 ? 4.652 26.672 23.953 1 85.62 300 PRO A N 1
ATOM 2412 C CA . PRO A 1 300 ? 3.328 27.281 24.016 1 85.62 300 PRO A CA 1
ATOM 2413 C C . PRO A 1 300 ? 2.197 26.281 23.797 1 85.62 300 PRO A C 1
ATOM 2415 O O . PRO A 1 300 ? 2.344 25.328 23.031 1 85.62 300 PRO A O 1
ATOM 2418 N N . VAL A 1 301 ? 1.049 26.484 24.422 1 82.56 301 VAL A N 1
ATOM 2419 C CA . VAL A 1 301 ? -0.096 25.594 24.391 1 82.56 301 VAL A CA 1
ATOM 2420 C C . VAL A 1 301 ? -0.59 25.422 22.953 1 82.56 301 VAL A C 1
ATOM 2422 O O . VAL A 1 301 ? -1.116 24.359 22.594 1 82.56 301 VAL A O 1
ATOM 2425 N N . VAL A 1 302 ? -0.352 26.391 22.141 1 76.12 302 VAL A N 1
ATOM 2426 C CA . VAL A 1 302 ? -0.842 26.359 20.766 1 76.12 302 VAL A CA 1
ATOM 2427 C C . VAL A 1 302 ? -0.134 25.266 19.984 1 76.12 302 VAL A C 1
ATOM 2429 O O . VAL A 1 302 ? -0.625 24.812 18.953 1 76.12 302 VAL A O 1
ATOM 2432 N N . LYS A 1 303 ? 0.968 24.75 20.5 1 82.44 303 LYS A N 1
ATOM 2433 C CA . LYS A 1 303 ? 1.743 23.719 19.812 1 82.44 303 LYS A CA 1
ATOM 2434 C C . LYS A 1 303 ? 1.517 22.344 20.438 1 82.44 303 LYS A C 1
ATOM 2436 O O . LYS A 1 303 ? 2.215 21.375 20.125 1 82.44 303 LYS A O 1
ATOM 2441 N N . LEU A 1 304 ? 0.596 22.344 21.344 1 81.38 304 LEU A N 1
ATOM 2442 C CA . LEU A 1 304 ? 0.314 21.094 22.047 1 81.38 304 LEU A CA 1
ATOM 2443 C C . LEU A 1 304 ? -1.1 20.609 21.734 1 81.38 304 LEU A C 1
ATOM 2445 O O . LEU A 1 304 ? -2.059 21.391 21.828 1 81.38 304 LEU A O 1
ATOM 2449 N N . ILE A 1 305 ? -1.187 19.281 21.375 1 77.62 305 ILE A N 1
ATOM 2450 C CA . ILE A 1 305 ? -2.488 18.688 21.094 1 77.62 305 ILE A CA 1
ATOM 2451 C C . ILE A 1 305 ? -2.762 17.562 22.078 1 77.62 305 ILE A C 1
ATOM 2453 O O . ILE A 1 305 ? -2.068 16.531 22.078 1 77.62 305 ILE A O 1
ATOM 2457 N N . PRO A 1 306 ? -3.682 17.766 22.906 1 78.25 306 PRO A N 1
ATOM 2458 C CA . PRO A 1 306 ? -4.012 16.688 23.844 1 78.25 306 PRO A CA 1
ATOM 2459 C C . PRO A 1 306 ? -4.441 15.406 23.125 1 78.25 306 PRO A C 1
ATOM 2461 O O . PRO A 1 306 ? -5.207 15.461 22.156 1 78.25 306 PRO A O 1
ATOM 2464 N N . LEU A 1 307 ? -3.91 14.289 23.578 1 75.81 307 LEU A N 1
ATOM 2465 C CA . LEU A 1 307 ? -4.273 12.984 23.031 1 75.81 307 LEU A CA 1
ATOM 2466 C C . LEU A 1 307 ? -5.238 12.258 23.953 1 75.81 307 LEU A C 1
ATOM 2468 O O . LEU A 1 307 ? -5.047 12.242 25.172 1 75.81 307 LEU A O 1
ATOM 2472 N N . PRO A 1 308 ? -6.223 11.719 23.484 1 67 308 PRO A N 1
ATOM 2473 C CA . PRO A 1 308 ? -7.156 10.961 24.328 1 67 308 PRO A CA 1
ATOM 2474 C C . PRO A 1 308 ? -6.59 9.617 24.781 1 67 308 PRO A C 1
ATOM 2476 O O . PRO A 1 308 ? -5.836 8.984 24.047 1 67 308 PRO A O 1
ATOM 2479 N N . PRO A 1 309 ? -6.816 9.211 26.203 1 63.75 309 PRO A N 1
ATOM 2480 C CA . PRO A 1 309 ? -6.438 7.859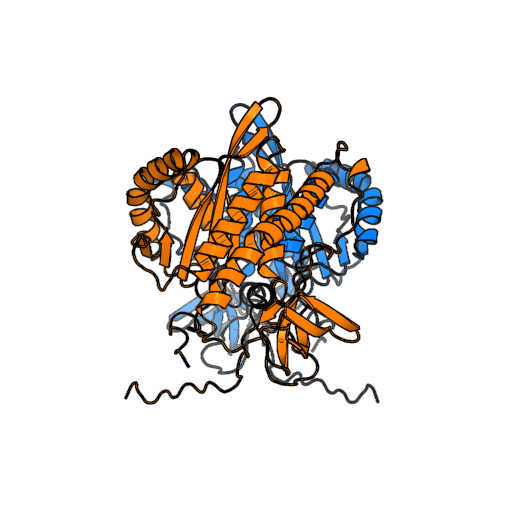 26.641 1 63.75 309 PRO A CA 1
ATOM 2481 C C . PRO A 1 309 ? -7.223 6.77 25.906 1 63.75 309 PRO A C 1
ATOM 2483 O O . PRO A 1 309 ? -8.406 6.941 25.625 1 63.75 309 PRO A O 1
ATOM 2486 N N . LYS A 1 310 ? -6.535 5.84 25.438 1 55.41 310 LYS A N 1
ATOM 2487 C CA . LYS A 1 310 ? -7.219 4.676 24.875 1 55.41 310 LYS A CA 1
ATOM 2488 C C . LYS A 1 310 ? -7.301 3.547 25.906 1 55.41 310 LYS A C 1
ATOM 2490 O O . LYS A 1 310 ? -6.289 3.158 26.484 1 55.41 310 LYS A O 1
ATOM 2495 N N . ARG A 1 311 ? -8.531 3.295 26.875 1 48.59 311 ARG A N 1
ATOM 2496 C CA . ARG A 1 311 ? -8.75 2.283 27.906 1 48.59 311 ARG A CA 1
ATOM 2497 C C . ARG A 1 311 ? -8.672 0.879 27.328 1 48.59 311 ARG A C 1
ATOM 2499 O O . ARG A 1 311 ? -9.156 0.635 26.219 1 48.59 311 ARG A O 1
ATOM 2506 N N . ASP A 1 312 ? -7.891 0.004 28.031 1 43.16 312 ASP A N 1
ATOM 2507 C CA . ASP A 1 312 ? -7.867 -1.434 27.781 1 43.16 312 ASP A CA 1
ATOM 2508 C C . ASP A 1 312 ? -9.266 -2.035 27.906 1 43.16 312 ASP A C 1
ATOM 2510 O O . ASP A 1 312 ? -9.609 -2.973 27.172 1 43.16 312 ASP A O 1
ATOM 2514 N N . GLY A 1 313 ? -10.062 -1.84 29.172 1 36.91 313 GLY A N 1
ATOM 2515 C CA . GLY A 1 313 ? -11.305 -2.445 29.625 1 36.91 313 GLY A CA 1
ATOM 2516 C C . GLY A 1 313 ? -12.492 -2.111 28.75 1 36.91 313 GLY A C 1
ATOM 2517 O O . GLY A 1 313 ? -13.641 -2.402 29.109 1 36.91 313 GLY A O 1
ATOM 2518 N N . ASP A 1 314 ? -12.57 -1.286 28.188 1 35.53 314 ASP A N 1
ATOM 2519 C CA . ASP A 1 314 ? -13.875 -1.19 27.547 1 35.53 314 ASP A CA 1
ATOM 2520 C C . ASP A 1 314 ? -14.32 -2.547 27 1 35.53 314 ASP A C 1
ATOM 2522 O O . ASP A 1 314 ? -13.938 -2.936 25.891 1 35.53 314 ASP A O 1
ATOM 2526 N N . LYS A 1 315 ? -14.445 -3.504 28.047 1 31.23 315 LYS A N 1
ATOM 2527 C CA . LYS A 1 315 ? -15.141 -4.789 28.062 1 31.23 315 LYS A CA 1
ATOM 2528 C C . LYS A 1 315 ? -16.484 -4.695 27.344 1 31.23 315 LYS A C 1
ATOM 2530 O O . LYS A 1 315 ? -17.234 -3.748 27.562 1 31.23 315 LYS A O 1
ATOM 2535 N N . ASP A 1 316 ? -16.75 -5.496 26.484 1 30.55 316 ASP A N 1
ATOM 2536 C CA . ASP A 1 316 ? -18.016 -5.945 25.891 1 30.55 316 ASP A CA 1
ATOM 2537 C C . ASP A 1 316 ? -19 -6.375 26.984 1 30.55 316 ASP A C 1
ATOM 2539 O O . ASP A 1 316 ? -18.766 -7.363 27.672 1 30.55 316 ASP A O 1
ATOM 2543 N N . THR A 1 317 ? -19.578 -5.656 27.891 1 27.39 317 THR A N 1
ATOM 2544 C CA . THR A 1 317 ? -20.844 -6.184 28.375 1 27.39 317 THR A CA 1
ATOM 2545 C C . THR A 1 317 ? -21.719 -6.641 27.203 1 27.39 317 THR A C 1
ATOM 2547 O O . THR A 1 317 ? -22.234 -5.816 26.438 1 27.39 317 THR A O 1
ATOM 2550 N N . LEU A 1 318 ? -21.547 -7.797 26.797 1 25.3 318 LEU A N 1
ATOM 2551 C CA . LEU A 1 318 ? -22.422 -8.727 26.109 1 25.3 318 LEU A CA 1
ATOM 2552 C C . LEU A 1 318 ? -23.797 -8.781 26.766 1 25.3 318 LEU A C 1
ATOM 2554 O O . LEU A 1 318 ? -24.688 -9.5 26.312 1 25.3 318 LEU A O 1
ATOM 2558 N N . ASP A 1 319 ? -24.031 -8.289 27.969 1 25.52 319 ASP A N 1
ATOM 2559 C CA . ASP A 1 319 ? -25.312 -8.672 28.547 1 25.52 319 ASP A CA 1
ATOM 2560 C C . ASP A 1 319 ? -26.453 -7.902 27.906 1 25.52 319 ASP A C 1
ATOM 2562 O O . ASP A 1 319 ? -27.625 -8.234 28.109 1 25.52 319 ASP A O 1
ATOM 2566 N N . GLY A 1 320 ? -26.375 -6.754 27.438 1 21.78 320 GLY A N 1
ATOM 2567 C CA . GLY A 1 320 ? -27.703 -6.262 27.094 1 21.78 320 GLY A CA 1
ATOM 2568 C C . GLY A 1 320 ? -28.281 -6.883 25.844 1 21.78 320 GLY A C 1
ATOM 2569 O O . GLY A 1 320 ? -29.266 -6.395 25.281 1 21.78 320 GLY A O 1
ATOM 2570 N N . LEU A 1 321 ? -27.594 -7.633 25 1 19.41 321 LEU A N 1
ATOM 2571 C CA . LEU A 1 321 ? -28.453 -8.492 24.188 1 19.41 321 LEU A CA 1
ATOM 2572 C C . LEU A 1 321 ? -28.969 -9.664 25.016 1 19.41 321 LEU A C 1
ATOM 2574 O O . LEU A 1 321 ? -29.344 -10.695 24.453 1 19.41 321 LEU A O 1
ATOM 2578 N N . SER A 1 322 ? -29.25 -9.523 26.297 1 19.06 322 SER A N 1
ATOM 2579 C CA . SER A 1 322 ? -30.406 -10.32 26.688 1 19.06 322 SER A CA 1
ATOM 2580 C C . SER A 1 322 ? -31.703 -9.664 26.25 1 19.06 322 SER A C 1
ATOM 2582 O O . SER A 1 322 ? -31.828 -8.438 26.266 1 19.06 322 SER A O 1
ATOM 2584 N N . MET B 1 1 ? 12.328 -33.562 13.023 1 19.44 1 MET B N 1
ATOM 2585 C CA . MET B 1 1 ? 11.32 -32.562 12.766 1 19.44 1 MET B CA 1
ATOM 2586 C C . MET B 1 1 ? 11.961 -31.203 12.484 1 19.44 1 MET B C 1
ATOM 2588 O O . MET B 1 1 ? 12.539 -30.578 13.375 1 19.44 1 MET B O 1
ATOM 2592 N N . ALA B 1 2 ? 12.406 -30.922 11.43 1 24.72 2 ALA B N 1
ATOM 2593 C CA . ALA B 1 2 ? 13.5 -29.969 11.211 1 24.72 2 ALA B CA 1
ATOM 2594 C C . ALA B 1 2 ? 13.109 -28.562 11.633 1 24.72 2 ALA B C 1
ATOM 2596 O O . ALA B 1 2 ? 11.922 -28.219 11.625 1 24.72 2 ALA B O 1
ATOM 2597 N N . ASP B 1 3 ? 13.812 -27.984 12.461 1 25 3 ASP B N 1
ATOM 2598 C CA . ASP B 1 3 ? 13.734 -26.703 13.156 1 25 3 ASP B CA 1
ATOM 2599 C C . ASP B 1 3 ? 13.508 -25.562 12.172 1 25 3 ASP B C 1
ATOM 2601 O O . ASP B 1 3 ? 14.203 -25.453 11.156 1 25 3 ASP B O 1
ATOM 2605 N N . LEU B 1 4 ? 12.367 -25.312 11.883 1 31.41 4 LEU B N 1
ATOM 2606 C CA . LEU B 1 4 ? 12.094 -24.234 10.922 1 31.41 4 LEU B CA 1
ATOM 2607 C C . LEU B 1 4 ? 13.086 -23.094 11.094 1 31.41 4 LEU B C 1
ATOM 2609 O O . LEU B 1 4 ? 13.484 -22.781 12.219 1 31.41 4 LEU B O 1
ATOM 2613 N N . PRO B 1 5 ? 13.984 -22.969 10.227 1 30.23 5 PRO B N 1
ATOM 2614 C CA . PRO B 1 5 ? 15.094 -22.031 10.469 1 30.23 5 PRO B CA 1
ATOM 2615 C C . PRO B 1 5 ? 14.664 -20.812 11.281 1 30.23 5 PRO B C 1
ATOM 2617 O O . PRO B 1 5 ? 13.492 -20.422 11.25 1 30.23 5 PRO B O 1
ATOM 2620 N N . PRO B 1 6 ? 15.305 -20.375 12.312 1 32.53 6 PRO B N 1
ATOM 2621 C CA . PRO B 1 6 ? 15.102 -19.281 13.266 1 32.53 6 PRO B CA 1
ATOM 2622 C C . PRO B 1 6 ? 14.625 -17.984 12.594 1 32.53 6 PRO B C 1
ATOM 2624 O O . PRO B 1 6 ? 14.078 -17.109 13.266 1 32.53 6 PRO B O 1
ATOM 2627 N N . CYS B 1 7 ? 15.094 -17.719 11.43 1 33.66 7 CYS B N 1
ATOM 2628 C CA . CYS B 1 7 ? 14.844 -16.5 10.68 1 33.66 7 CYS B CA 1
ATOM 2629 C C . CYS B 1 7 ? 13.352 -16.312 10.422 1 33.66 7 CYS B C 1
ATOM 2631 O O . CYS B 1 7 ? 12.914 -15.227 10.039 1 33.66 7 CYS B O 1
ATOM 2633 N N . ARG B 1 8 ? 12.688 -17.281 10.102 1 34.81 8 ARG B N 1
ATOM 2634 C CA . ARG B 1 8 ? 11.273 -17.312 9.734 1 34.81 8 ARG B CA 1
ATOM 2635 C C . ARG B 1 8 ? 10.414 -16.672 10.812 1 34.81 8 ARG B C 1
ATOM 2637 O O . ARG B 1 8 ? 9.367 -16.094 10.508 1 34.81 8 ARG B O 1
ATOM 2644 N N . LEU B 1 9 ? 10.469 -17.297 12.102 1 36.31 9 LEU B N 1
ATOM 2645 C CA . LEU B 1 9 ? 9.688 -16.781 13.227 1 36.31 9 LEU B CA 1
ATOM 2646 C C . LEU B 1 9 ? 10.352 -15.555 13.828 1 36.31 9 LEU B C 1
ATOM 2648 O O . LEU B 1 9 ? 10.289 -15.344 15.047 1 36.31 9 LEU B O 1
ATOM 2652 N N . ARG B 1 10 ? 11.375 -15.07 13.367 1 38.72 10 ARG B N 1
ATOM 2653 C CA . ARG B 1 10 ? 11.719 -13.906 14.18 1 38.72 10 ARG B CA 1
ATOM 2654 C C . ARG B 1 10 ? 10.484 -13.07 14.492 1 38.72 10 ARG B C 1
ATOM 2656 O O . ARG B 1 10 ? 10.234 -12.055 13.844 1 38.72 10 ARG B O 1
ATOM 2663 N N . LEU B 1 11 ? 9.438 -13.734 14.812 1 43.25 11 LEU B N 1
ATOM 2664 C CA . LEU B 1 11 ? 8.07 -13.406 15.18 1 43.25 11 LEU B CA 1
ATOM 2665 C C . LEU B 1 11 ? 8 -12.023 15.828 1 43.25 11 LEU B C 1
ATOM 2667 O O . LEU B 1 11 ? 6.98 -11.336 15.727 1 43.25 11 LEU B O 1
ATOM 2671 N N . PHE B 1 12 ? 9.258 -11.625 16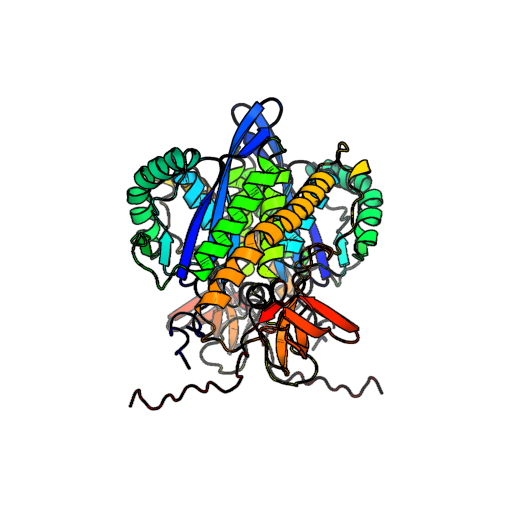.328 1 51.53 12 PHE B N 1
ATOM 2672 C CA . PHE B 1 12 ? 9.18 -10.359 17.047 1 51.53 12 PHE B CA 1
ATOM 2673 C C . PHE B 1 12 ? 9.562 -9.195 16.156 1 51.53 12 PHE B C 1
ATOM 2675 O O . PHE B 1 12 ? 9.555 -8.039 16.578 1 51.53 12 PHE B O 1
ATOM 2682 N N . LYS B 1 13 ? 9.844 -9.82 14.805 1 62.94 13 LYS B N 1
ATOM 2683 C CA . LYS B 1 13 ? 10.172 -8.68 13.953 1 62.94 13 LYS B CA 1
ATOM 2684 C C . LYS B 1 13 ? 9.016 -8.344 13.023 1 62.94 13 LYS B C 1
ATOM 2686 O O . LYS B 1 13 ? 8.25 -9.227 12.633 1 62.94 13 LYS B O 1
ATOM 2691 N N . PRO B 1 14 ? 8.906 -7.195 12.719 1 72.94 14 PRO B N 1
ATOM 2692 C CA . PRO B 1 14 ? 7.812 -6.77 11.844 1 72.94 14 PRO B CA 1
ATOM 2693 C C . PRO B 1 14 ? 7.965 -7.289 10.414 1 72.94 14 PRO B C 1
ATOM 2695 O O . PRO B 1 14 ? 9.062 -7.668 10.008 1 72.94 14 PRO B O 1
ATOM 2698 N N . PRO B 1 15 ? 6.91 -7.477 9.734 1 76.81 15 PRO B N 1
ATOM 2699 C CA . PRO B 1 15 ? 6.988 -7.844 8.32 1 76.81 15 PRO B CA 1
ATOM 2700 C C . PRO B 1 15 ? 7.98 -6.98 7.543 1 76.81 15 PRO B C 1
ATOM 2702 O O . PRO B 1 15 ? 8.094 -5.781 7.805 1 76.81 15 PRO B O 1
ATOM 2705 N N . PHE B 1 16 ? 8.789 -7.625 6.664 1 85.75 16 PHE B N 1
ATOM 2706 C CA . PHE B 1 16 ? 9.734 -7.008 5.738 1 85.75 16 PHE B CA 1
ATOM 2707 C C . PHE B 1 16 ? 10.977 -6.512 6.477 1 85.75 16 PHE B C 1
ATOM 2709 O O . PHE B 1 16 ? 11.703 -5.664 5.969 1 85.75 16 PHE B O 1
ATOM 2716 N N . PHE B 1 17 ? 11.109 -6.992 7.672 1 81.56 17 PHE B N 1
ATOM 2717 C CA . PHE B 1 17 ? 12.367 -6.695 8.359 1 81.56 17 PHE B CA 1
ATOM 2718 C C . PHE B 1 17 ? 13.555 -7.148 7.527 1 81.56 17 PHE B C 1
ATOM 2720 O O . PHE B 1 17 ? 14.523 -6.406 7.359 1 81.56 17 PHE B O 1
ATOM 2727 N N . SER B 1 18 ? 13.508 -8.359 7.086 1 82.19 18 SER B N 1
ATOM 2728 C CA . SER B 1 18 ? 14.391 -8.883 6.047 1 82.19 18 SER B CA 1
ATOM 2729 C C . SER B 1 18 ? 13.648 -9.039 4.723 1 82.19 18 SER B C 1
ATOM 2731 O O . SER B 1 18 ? 12.68 -9.797 4.633 1 82.19 18 SER B O 1
ATOM 2733 N N . THR B 1 19 ? 14.156 -8.281 3.766 1 87 19 THR B N 1
ATOM 2734 C CA . THR B 1 19 ? 13.383 -8.18 2.533 1 87 19 THR B CA 1
ATOM 2735 C C . THR B 1 19 ? 14.219 -8.609 1.332 1 87 19 THR B C 1
ATOM 2737 O O . THR B 1 19 ? 15.352 -8.141 1.16 1 87 19 THR B O 1
ATOM 2740 N N . GLY B 1 20 ? 13.711 -9.594 0.619 1 86.56 20 GLY B N 1
ATOM 2741 C CA . GLY B 1 20 ? 14.297 -9.914 -0.673 1 86.56 20 GLY B CA 1
ATOM 2742 C C . GLY B 1 20 ? 13.75 -9.055 -1.802 1 86.56 20 GLY B C 1
ATOM 2743 O O . GLY B 1 20 ? 12.555 -8.758 -1.839 1 86.56 20 GLY B O 1
ATOM 2744 N N . VAL B 1 21 ? 14.695 -8.641 -2.723 1 88.44 21 VAL B N 1
ATOM 2745 C CA . VAL B 1 21 ? 14.266 -7.797 -3.836 1 88.44 21 VAL B CA 1
ATOM 2746 C C . VAL B 1 21 ? 14.633 -8.469 -5.16 1 88.44 21 VAL B C 1
ATOM 2748 O O . VAL B 1 21 ? 15.719 -9.031 -5.297 1 88.44 21 VAL B O 1
ATOM 2751 N N . ASP B 1 22 ? 13.672 -8.414 -6.086 1 85.25 22 ASP B N 1
ATOM 2752 C CA . ASP B 1 22 ? 13.883 -8.914 -7.441 1 85.25 22 ASP B CA 1
ATOM 2753 C C . ASP B 1 22 ? 13.18 -8.031 -8.469 1 85.25 22 ASP B C 1
ATOM 2755 O O . ASP B 1 22 ? 12.172 -7.387 -8.164 1 85.25 22 ASP B O 1
ATOM 2759 N N . CYS B 1 23 ? 13.766 -7.961 -9.625 1 87.62 23 CYS B N 1
ATOM 2760 C CA . CYS B 1 23 ? 13.172 -7.195 -10.719 1 87.62 23 CYS B CA 1
ATOM 2761 C C . CYS B 1 23 ? 12.836 -8.102 -11.898 1 87.62 23 CYS B C 1
ATOM 2763 O O . CYS B 1 23 ? 13.438 -9.164 -12.062 1 87.62 23 CYS B O 1
ATOM 2765 N N . PHE B 1 24 ? 11.875 -7.676 -12.68 1 87.06 24 PHE B N 1
ATOM 2766 C CA . PHE B 1 24 ? 11.492 -8.445 -13.859 1 87.06 24 PHE B CA 1
ATOM 2767 C C . PHE B 1 24 ? 10.977 -7.527 -14.961 1 87.06 24 PHE B C 1
ATOM 2769 O O . PHE B 1 24 ? 10.633 -6.371 -14.703 1 87.06 24 PHE B O 1
ATOM 2776 N N . GLY B 1 25 ? 10.797 -8.094 -16.109 1 87.12 25 GLY B N 1
ATOM 2777 C CA . GLY B 1 25 ? 10.5 -7.336 -17.312 1 87.12 25 GLY B CA 1
ATOM 2778 C C . GLY B 1 25 ? 11.555 -7.488 -18.391 1 87.12 25 GLY B C 1
ATOM 2779 O O . GLY B 1 25 ? 12.352 -8.43 -18.359 1 87.12 25 GLY B O 1
ATOM 2780 N N . PRO B 1 26 ? 11.547 -6.672 -19.422 1 88.88 26 PRO B N 1
ATOM 2781 C CA . PRO B 1 26 ? 10.719 -5.477 -19.625 1 88.88 26 PRO B CA 1
ATOM 2782 C C . PRO B 1 26 ? 9.32 -5.805 -20.141 1 88.88 26 PRO B C 1
ATOM 2784 O O . PRO B 1 26 ? 9.125 -6.84 -20.781 1 88.88 26 PRO B O 1
ATOM 2787 N N . PHE B 1 27 ? 8.398 -4.918 -19.75 1 90.81 27 PHE B N 1
ATOM 2788 C CA . PHE B 1 27 ? 7.051 -4.91 -20.297 1 90.81 27 PHE B CA 1
ATOM 2789 C C . PHE B 1 27 ? 6.824 -3.668 -21.156 1 90.81 27 PHE B C 1
ATOM 2791 O O . PHE B 1 27 ? 7.367 -2.6 -20.859 1 90.81 27 PHE B O 1
ATOM 2798 N N . GLN B 1 28 ? 6.074 -3.881 -22.156 1 90.62 28 GLN B N 1
ATOM 2799 C CA . GLN B 1 28 ? 5.762 -2.746 -23.016 1 90.62 28 GLN B CA 1
ATOM 2800 C C . GLN B 1 28 ? 4.48 -2.053 -22.578 1 90.62 28 GLN B C 1
ATOM 2802 O O . GLN B 1 28 ? 3.459 -2.707 -22.344 1 90.62 28 GLN B O 1
ATOM 2807 N N . VAL B 1 29 ? 4.582 -0.73 -22.406 1 91.06 29 VAL B N 1
ATOM 2808 C CA . VAL B 1 29 ? 3.395 0.034 -22.031 1 91.06 29 VAL B CA 1
ATOM 2809 C C . VAL B 1 29 ? 3.141 1.132 -23.062 1 91.06 29 VAL B C 1
ATOM 2811 O O . VAL B 1 29 ? 4.074 1.604 -23.719 1 91.06 29 VAL B O 1
ATOM 2814 N N . LYS B 1 30 ? 1.916 1.458 -23.125 1 87.75 30 LYS B N 1
ATOM 2815 C CA . LYS B 1 30 ? 1.503 2.525 -24.031 1 87.75 30 LYS B CA 1
ATOM 2816 C C . LYS B 1 30 ? 1.359 3.852 -23.297 1 87.75 30 LYS B C 1
ATOM 2818 O O . LYS B 1 30 ? 0.632 3.938 -22.297 1 87.75 30 LYS B O 1
ATOM 2823 N N . ILE B 1 31 ? 2.078 4.828 -23.703 1 83.44 31 ILE B N 1
ATOM 2824 C CA . ILE B 1 31 ? 1.964 6.195 -23.219 1 83.44 31 ILE B CA 1
ATOM 2825 C C . ILE B 1 31 ? 1.628 7.137 -24.359 1 83.44 31 ILE B C 1
ATOM 2827 O O . ILE B 1 31 ? 2.512 7.531 -25.125 1 83.44 31 ILE B O 1
ATOM 2831 N N . GLY B 1 32 ? 0.387 7.535 -24.391 1 77.56 32 GLY B N 1
ATOM 2832 C CA . GLY B 1 32 ? -0.035 8.258 -25.578 1 77.56 32 GLY B CA 1
ATOM 2833 C C . GLY B 1 32 ? 0.163 7.469 -26.859 1 77.56 32 GLY B C 1
ATOM 2834 O O . GLY B 1 32 ? -0.376 6.371 -27 1 77.56 32 GLY B O 1
ATOM 2835 N N . ARG B 1 33 ? 0.999 7.926 -27.719 1 79.81 33 ARG B N 1
ATOM 2836 C CA . ARG B 1 33 ? 1.229 7.27 -29 1 79.81 33 ARG B CA 1
ATOM 2837 C C . ARG B 1 33 ? 2.551 6.508 -28.984 1 79.81 33 ARG B C 1
ATOM 2839 O O . ARG B 1 33 ? 2.895 5.844 -29.969 1 79.81 33 ARG B O 1
ATOM 2846 N N . ARG B 1 34 ? 3.223 6.566 -27.891 1 84.94 34 ARG B N 1
ATOM 2847 C CA . ARG B 1 34 ? 4.531 5.926 -27.812 1 84.94 34 ARG B CA 1
ATOM 2848 C C . ARG B 1 34 ? 4.477 4.672 -26.953 1 84.94 34 ARG B C 1
ATOM 2850 O O . ARG B 1 34 ? 3.557 4.504 -26.141 1 84.94 34 ARG B O 1
ATOM 2857 N N . GLN B 1 35 ? 5.391 3.824 -27.312 1 89.5 35 GLN B N 1
ATOM 2858 C CA . GLN B 1 35 ? 5.598 2.645 -26.484 1 89.5 35 GLN B CA 1
ATOM 2859 C C . GLN B 1 35 ? 6.902 2.752 -25.688 1 89.5 35 GLN B C 1
ATOM 2861 O O . GLN B 1 35 ? 7.914 3.221 -26.219 1 89.5 35 GLN B O 1
ATOM 2866 N N . GLU B 1 36 ? 6.77 2.467 -24.453 1 90.75 36 GLU B N 1
ATOM 2867 C CA . GLU B 1 36 ? 7.934 2.523 -23.578 1 90.75 36 GLU B CA 1
ATOM 2868 C C . GLU B 1 36 ? 8.078 1.237 -22.766 1 90.75 36 GLU B C 1
ATOM 2870 O O . GLU B 1 36 ? 7.098 0.526 -22.547 1 90.75 36 GLU B O 1
ATOM 2875 N N . LYS B 1 37 ? 9.312 1 -22.391 1 90.06 37 LYS B N 1
ATOM 2876 C CA . LYS B 1 37 ? 9.586 -0.161 -21.547 1 90.06 37 LYS B CA 1
ATOM 2877 C C . LYS B 1 37 ? 9.406 0.175 -20.078 1 90.06 37 LYS B C 1
ATOM 2879 O O . LYS B 1 37 ? 9.766 1.27 -19.641 1 90.06 37 LYS B O 1
ATOM 2884 N N . ARG B 1 38 ? 8.766 -0.729 -19.375 1 92.19 38 ARG B N 1
ATOM 2885 C CA . ARG B 1 38 ? 8.656 -0.664 -17.922 1 92.19 38 ARG B CA 1
ATOM 2886 C C . ARG B 1 38 ? 9.102 -1.975 -17.281 1 92.19 38 ARG B C 1
ATOM 2888 O O . ARG B 1 38 ? 9.133 -3.016 -17.938 1 92.19 38 ARG B O 1
ATOM 2895 N N . TRP B 1 39 ? 9.492 -1.892 -16.016 1 90.75 39 TRP B N 1
ATOM 2896 C CA . TRP B 1 39 ? 9.914 -3.068 -15.258 1 90.75 39 TRP B CA 1
ATOM 2897 C C . TRP B 1 39 ? 9.133 -3.193 -13.953 1 90.75 39 TRP B C 1
ATOM 2899 O O . TRP B 1 39 ? 8.578 -2.209 -13.461 1 90.75 39 TRP B O 1
ATOM 2909 N N . GLY B 1 40 ? 9.039 -4.441 -13.508 1 92.62 40 GLY B N 1
ATOM 2910 C CA . GLY B 1 40 ? 8.469 -4.688 -12.195 1 92.62 40 GLY B CA 1
ATOM 2911 C C . GLY B 1 40 ? 9.516 -4.969 -11.133 1 92.62 40 GLY B C 1
ATOM 2912 O O . GLY B 1 40 ? 10.578 -5.512 -11.43 1 92.62 40 GLY B O 1
ATOM 2913 N N . ILE B 1 41 ? 9.234 -4.555 -9.938 1 92.25 41 ILE B N 1
ATOM 2914 C CA . ILE B 1 41 ? 10.078 -4.879 -8.789 1 92.25 41 ILE B CA 1
ATOM 2915 C C . ILE B 1 41 ? 9.242 -5.586 -7.727 1 92.25 41 ILE B C 1
ATOM 2917 O O . ILE B 1 41 ? 8.086 -5.219 -7.484 1 92.25 41 ILE B O 1
ATOM 2921 N N . LEU B 1 42 ? 9.828 -6.578 -7.199 1 92.94 42 LEU B N 1
ATOM 2922 C CA . LEU B 1 42 ? 9.18 -7.398 -6.184 1 92.94 42 LEU B CA 1
ATOM 2923 C C . LEU B 1 42 ? 9.953 -7.348 -4.867 1 92.94 42 LEU B C 1
ATOM 2925 O O . LEU B 1 42 ? 11.156 -7.598 -4.84 1 92.94 42 LEU B O 1
ATOM 2929 N N . TYR B 1 43 ? 9.281 -6.852 -3.793 1 90.88 43 TYR B N 1
ATOM 2930 C CA . TYR B 1 43 ? 9.781 -6.941 -2.426 1 90.88 43 TYR B CA 1
ATOM 2931 C C . TYR B 1 43 ? 9.148 -8.109 -1.688 1 90.88 43 TYR B C 1
ATOM 2933 O O . TYR B 1 43 ? 7.922 -8.18 -1.566 1 90.88 43 TYR B O 1
ATOM 2941 N N . LYS B 1 44 ? 9.922 -9.008 -1.255 1 88.12 44 LYS B N 1
ATOM 2942 C CA . LYS B 1 44 ? 9.398 -10.18 -0.565 1 88.12 44 LYS B CA 1
ATOM 2943 C C . LYS B 1 44 ? 9.906 -10.242 0.874 1 88.12 44 LYS B C 1
ATOM 2945 O O . LYS B 1 44 ? 11.109 -10.133 1.119 1 88.12 44 LYS B O 1
ATOM 2950 N N . CYS B 1 45 ? 8.953 -10.398 1.733 1 84.12 45 CYS B N 1
ATOM 2951 C CA . CYS B 1 45 ? 9.336 -10.617 3.123 1 84.12 45 CYS B CA 1
ATOM 2952 C C . CYS B 1 45 ? 9.898 -12.023 3.318 1 84.12 45 CYS B C 1
ATOM 2954 O O . CYS B 1 45 ? 9.242 -13.008 2.98 1 84.12 45 CYS B O 1
ATOM 2956 N N . LEU B 1 46 ? 10.977 -12.141 3.867 1 76.19 46 LEU B N 1
ATOM 2957 C CA . LEU B 1 46 ? 11.641 -13.438 3.996 1 76.19 46 LEU B CA 1
ATOM 2958 C C . LEU B 1 46 ? 11.148 -14.172 5.234 1 76.19 46 LEU B C 1
ATOM 2960 O O . LEU B 1 46 ? 11.398 -15.375 5.387 1 76.19 46 LEU B O 1
ATOM 2964 N N . THR B 1 47 ? 10.367 -13.484 6.035 1 69.12 47 THR B N 1
ATOM 2965 C CA . TH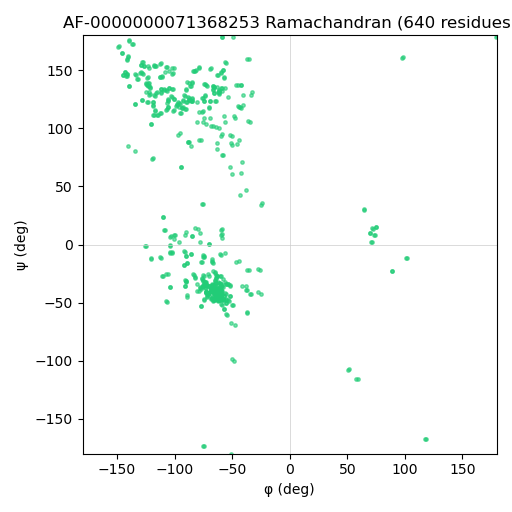R B 1 47 ? 9.883 -14.125 7.258 1 69.12 47 THR B CA 1
ATOM 2966 C C . THR B 1 47 ? 8.391 -14.453 7.137 1 69.12 47 THR B C 1
ATOM 2968 O O . THR B 1 47 ? 7.98 -15.578 7.422 1 69.12 47 THR B O 1
ATOM 2971 N N . THR B 1 48 ? 7.594 -13.5 6.715 1 69.25 48 THR B N 1
ATOM 2972 C CA . THR B 1 48 ? 6.145 -13.672 6.715 1 69.25 48 THR B CA 1
ATOM 2973 C C . THR B 1 48 ? 5.637 -13.977 5.305 1 69.25 48 THR B C 1
ATOM 2975 O O . THR B 1 48 ? 4.445 -14.227 5.109 1 69.25 48 THR B O 1
ATOM 2978 N N . ARG B 1 49 ? 6.367 -13.953 4.273 1 76.5 49 ARG B N 1
ATOM 2979 C CA . ARG B 1 49 ? 6.066 -14.266 2.881 1 76.5 49 ARG B CA 1
ATOM 2980 C C . ARG B 1 49 ? 5.188 -13.195 2.252 1 76.5 49 ARG B C 1
ATOM 2982 O O . ARG B 1 49 ? 4.617 -13.398 1.18 1 76.5 49 ARG B O 1
ATOM 2989 N N . CYS B 1 50 ? 5.086 -12.062 2.932 1 82.88 50 CYS B N 1
ATOM 2990 C CA . CYS B 1 50 ? 4.383 -10.922 2.348 1 82.88 50 CYS B CA 1
ATOM 2991 C C . CYS B 1 50 ? 5.082 -10.445 1.081 1 82.88 50 CYS B C 1
ATOM 2993 O O . CYS B 1 50 ? 6.309 -10.508 0.979 1 82.88 50 CYS B O 1
ATOM 2995 N N . LEU B 1 51 ? 4.254 -10.023 0.248 1 89.25 51 LEU B N 1
ATOM 2996 C CA . LEU B 1 51 ? 4.77 -9.57 -1.037 1 89.25 51 LEU B CA 1
ATOM 2997 C C . LEU B 1 51 ? 4.328 -8.133 -1.323 1 89.25 51 LEU B C 1
ATOM 2999 O O . LEU B 1 51 ? 3.217 -7.742 -0.966 1 89.25 51 LEU B O 1
ATOM 3003 N N . HIS B 1 52 ? 5.203 -7.332 -1.842 1 93.31 52 HIS B N 1
ATOM 3004 C CA . HIS B 1 52 ? 4.914 -5.992 -2.34 1 93.31 52 HIS B CA 1
ATOM 3005 C C . HIS B 1 52 ? 5.445 -5.809 -3.758 1 93.31 52 HIS B C 1
ATOM 3007 O O . HIS B 1 52 ? 6.617 -6.086 -4.027 1 93.31 52 HIS B O 1
ATOM 3013 N N . LEU B 1 53 ? 4.562 -5.418 -4.695 1 95.38 53 LEU B N 1
ATOM 3014 C CA . LEU B 1 53 ? 4.957 -5.203 -6.082 1 95.38 53 LEU B CA 1
ATOM 3015 C C . LEU B 1 53 ? 4.855 -3.729 -6.453 1 95.38 53 LEU B C 1
ATOM 3017 O O . LEU B 1 53 ? 3.969 -3.021 -5.973 1 95.38 53 LEU B O 1
ATOM 3021 N N . ASP B 1 54 ? 5.758 -3.305 -7.25 1 96.56 54 ASP B N 1
ATOM 3022 C CA . ASP B 1 54 ? 5.785 -1.929 -7.734 1 96.56 54 ASP B CA 1
ATOM 3023 C C . ASP B 1 54 ? 6.312 -1.858 -9.164 1 96.56 54 ASP B C 1
ATOM 3025 O O . ASP B 1 54 ? 6.82 -2.85 -9.695 1 96.56 54 ASP B O 1
ATOM 3029 N N . LEU B 1 55 ? 6.074 -0.708 -9.789 1 95.75 55 LEU B N 1
ATOM 3030 C CA . LEU B 1 55 ? 6.477 -0.473 -11.172 1 95.75 55 LEU B CA 1
ATOM 3031 C C . LEU B 1 55 ? 7.699 0.437 -11.227 1 95.75 55 LEU B C 1
ATOM 3033 O O . LEU B 1 55 ? 7.773 1.437 -10.508 1 95.75 55 LEU B O 1
ATOM 3037 N N . LEU B 1 56 ? 8.719 0.052 -12.078 1 93.25 56 LEU B N 1
ATOM 3038 C CA . LEU B 1 56 ? 9.883 0.886 -12.344 1 93.25 56 LEU B CA 1
ATOM 3039 C C . LEU B 1 56 ? 9.797 1.513 -13.734 1 93.25 56 LEU B C 1
ATOM 3041 O O . LEU B 1 56 ? 9.656 0.803 -14.734 1 93.25 56 LEU B O 1
ATOM 3045 N N . GLU B 1 57 ? 9.891 2.814 -13.781 1 91 57 GLU B N 1
ATOM 3046 C CA . GLU B 1 57 ? 9.844 3.508 -15.062 1 91 57 GLU B CA 1
ATOM 3047 C C . GLU B 1 57 ? 11.133 3.303 -15.852 1 91 57 GLU B C 1
ATOM 3049 O O . GLU B 1 57 ? 11.125 3.314 -17.078 1 91 57 GLU B O 1
ATOM 3054 N N . HIS B 1 58 ? 12.219 3.188 -15.102 1 87.81 58 HIS B N 1
ATOM 3055 C CA . HIS B 1 58 ? 13.555 2.941 -15.641 1 87.81 58 HIS B CA 1
ATOM 3056 C C . HIS B 1 58 ? 14.336 1.979 -14.758 1 87.81 58 HIS B C 1
ATOM 3058 O O . HIS B 1 58 ? 13.984 1.771 -13.594 1 87.81 58 HIS B O 1
ATOM 3064 N N . LEU B 1 59 ? 15.344 1.396 -15.422 1 86.44 59 LEU B N 1
ATOM 3065 C CA . LEU B 1 59 ? 16.25 0.569 -14.633 1 86.44 59 LEU B CA 1
ATOM 3066 C C . LEU B 1 59 ? 17.469 1.374 -14.188 1 86.44 59 LEU B C 1
ATOM 3068 O O . LEU B 1 59 ? 18.578 1.138 -14.656 1 86.44 59 LEU B O 1
ATOM 3072 N N . ASP B 1 60 ? 17.234 2.301 -13.359 1 86.06 60 ASP B N 1
ATOM 3073 C CA . ASP B 1 60 ? 18.312 3.121 -12.828 1 86.06 60 ASP B CA 1
ATOM 3074 C C . ASP B 1 60 ? 18.156 3.33 -11.32 1 86.06 60 ASP B C 1
ATOM 3076 O O . ASP B 1 60 ? 17.156 2.906 -10.734 1 86.06 60 ASP B O 1
ATOM 3080 N N . THR B 1 61 ? 19.094 3.893 -10.734 1 83.94 61 THR B N 1
ATOM 3081 C CA . THR B 1 61 ? 19.141 4.062 -9.289 1 83.94 61 THR B CA 1
ATOM 3082 C C . THR B 1 61 ? 17.984 4.941 -8.805 1 83.94 61 THR B C 1
ATOM 3084 O O . THR B 1 61 ? 17.375 4.656 -7.773 1 83.94 61 THR B O 1
ATOM 3087 N N . ASP B 1 62 ? 17.672 5.93 -9.523 1 87.06 62 ASP B N 1
ATOM 3088 C CA . ASP B 1 62 ? 16.609 6.848 -9.117 1 87.06 62 ASP B CA 1
ATOM 3089 C C . ASP B 1 62 ? 15.266 6.133 -9.047 1 87.06 62 ASP B C 1
ATOM 3091 O O . ASP B 1 62 ? 14.531 6.285 -8.07 1 87.06 62 ASP B O 1
ATOM 3095 N N . ALA B 1 63 ? 15.016 5.387 -10.109 1 90.75 63 ALA B N 1
ATOM 3096 C CA . ALA B 1 63 ? 13.766 4.645 -10.141 1 90.75 63 ALA B CA 1
ATOM 3097 C C . ALA B 1 63 ? 13.688 3.637 -9 1 90.75 63 ALA B C 1
ATOM 3099 O O . ALA B 1 63 ? 12.633 3.465 -8.383 1 90.75 63 ALA B O 1
ATOM 3100 N N . PHE B 1 64 ? 14.758 3.045 -8.688 1 88.62 64 PHE B N 1
ATOM 3101 C CA . PHE B 1 64 ? 14.812 2.088 -7.586 1 88.62 64 PHE B CA 1
ATOM 3102 C C . PHE B 1 64 ? 14.562 2.781 -6.254 1 88.62 64 PHE B C 1
ATOM 3104 O O . PHE B 1 64 ? 13.766 2.303 -5.441 1 88.62 64 PHE B O 1
ATOM 3111 N N . LEU B 1 65 ? 15.203 3.82 -6.059 1 88.12 65 LEU B N 1
ATOM 3112 C CA . LEU B 1 65 ? 15.086 4.531 -4.789 1 88.12 65 LEU B CA 1
ATOM 3113 C C . LEU B 1 65 ? 13.68 5.09 -4.609 1 88.12 65 LEU B C 1
ATOM 3115 O O . LEU B 1 65 ? 13.156 5.117 -3.492 1 88.12 65 LEU B O 1
ATOM 3119 N N . LEU B 1 66 ? 13.125 5.566 -5.688 1 92.5 66 LEU B N 1
ATOM 3120 C CA . LEU B 1 66 ? 11.734 6.016 -5.625 1 92.5 66 LEU B CA 1
ATOM 3121 C C . LEU B 1 66 ? 10.812 4.867 -5.227 1 92.5 66 LEU B C 1
ATOM 3123 O O . LEU B 1 66 ? 9.945 5.031 -4.367 1 92.5 66 LEU B O 1
ATOM 3127 N N . SER B 1 67 ? 11 3.742 -5.855 1 93.81 67 SER B N 1
ATOM 3128 C CA . SER B 1 67 ? 10.203 2.564 -5.52 1 93.81 67 SER B CA 1
ATOM 3129 C C . SER B 1 67 ? 10.406 2.154 -4.066 1 93.81 67 SER B C 1
ATOM 3131 O O . SER B 1 67 ? 9.445 1.824 -3.369 1 93.81 67 SER B O 1
ATOM 3133 N N . LEU B 1 68 ? 11.609 2.164 -3.627 1 89.06 68 LEU B N 1
ATOM 3134 C CA . LEU B 1 68 ? 11.93 1.797 -2.25 1 89.06 68 LEU B CA 1
ATOM 3135 C C . LEU B 1 68 ? 11.242 2.74 -1.266 1 89.06 68 LEU B C 1
ATOM 3137 O O . LEU B 1 68 ? 10.734 2.303 -0.231 1 89.06 68 LEU B O 1
ATOM 3141 N N . ARG B 1 69 ? 11.242 3.959 -1.576 1 89.38 69 ARG B N 1
ATOM 3142 C CA . ARG B 1 69 ? 10.578 4.938 -0.723 1 89.38 69 ARG B CA 1
ATOM 3143 C C . ARG B 1 69 ? 9.078 4.648 -0.624 1 89.38 69 ARG B C 1
ATOM 3145 O O . ARG B 1 69 ? 8.492 4.758 0.453 1 89.38 69 ARG B O 1
ATOM 3152 N N . ARG B 1 70 ? 8.5 4.367 -1.772 1 93.56 70 ARG B N 1
ATOM 3153 C CA . ARG B 1 70 ? 7.082 4.016 -1.751 1 93.56 70 ARG B CA 1
ATOM 3154 C C . ARG B 1 70 ? 6.848 2.746 -0.936 1 93.56 70 ARG B C 1
ATOM 3156 O O . ARG B 1 70 ? 5.895 2.672 -0.155 1 93.56 70 ARG B O 1
ATOM 3163 N N . PHE B 1 71 ? 7.742 1.812 -1.071 1 91.94 71 PHE B N 1
ATOM 3164 C CA . PHE B 1 71 ? 7.684 0.571 -0.31 1 91.94 71 PHE B CA 1
ATOM 3165 C C . PHE B 1 71 ? 7.77 0.848 1.187 1 91.94 71 PHE B C 1
ATOM 3167 O O . PHE B 1 71 ? 6.93 0.383 1.959 1 91.94 71 PHE B O 1
ATOM 3174 N N . ILE B 1 72 ? 8.656 1.623 1.595 1 87.19 72 ILE B N 1
ATOM 3175 C CA . ILE B 1 72 ? 8.906 1.904 3.006 1 87.19 72 ILE B CA 1
ATOM 3176 C C . ILE B 1 72 ? 7.723 2.674 3.59 1 87.19 72 ILE B C 1
ATOM 3178 O O . ILE B 1 72 ? 7.309 2.424 4.727 1 87.19 72 ILE B O 1
ATOM 3182 N N . ALA B 1 73 ? 7.207 3.549 2.861 1 87.06 73 ALA B N 1
ATOM 3183 C CA . ALA B 1 73 ? 6.098 4.371 3.338 1 87.06 73 ALA B CA 1
ATOM 3184 C C . ALA B 1 73 ? 4.867 3.516 3.635 1 87.06 73 ALA B C 1
ATOM 3186 O O . ALA B 1 73 ? 4.074 3.844 4.52 1 87.06 73 ALA B O 1
ATOM 3187 N N . ARG B 1 74 ? 4.742 2.395 2.955 1 88.31 74 ARG B N 1
ATOM 3188 C CA . ARG B 1 74 ? 3.529 1.597 3.1 1 88.31 74 ARG B CA 1
ATOM 3189 C C . ARG B 1 74 ? 3.791 0.343 3.926 1 88.31 74 ARG B C 1
ATOM 3191 O O . ARG B 1 74 ? 2.871 -0.215 4.527 1 88.31 74 ARG B O 1
ATOM 3198 N N . ARG B 1 75 ? 5.074 -0.084 3.9 1 88 75 ARG B N 1
ATOM 3199 C CA . ARG B 1 75 ? 5.352 -1.375 4.52 1 88 75 ARG B CA 1
ATOM 3200 C C . ARG B 1 75 ? 6.359 -1.229 5.656 1 88 75 ARG B C 1
ATOM 3202 O O . ARG B 1 75 ? 6.574 -2.17 6.426 1 88 75 ARG B O 1
ATOM 3209 N N . GLY B 1 76 ? 6.973 -0.139 5.758 1 84 76 GLY B N 1
ATOM 3210 C CA . GLY B 1 76 ? 7.961 0.081 6.801 1 84 76 GLY B CA 1
ATOM 3211 C C . GLY B 1 76 ? 9.391 -0.125 6.324 1 84 76 GLY B C 1
ATOM 3212 O O . GLY B 1 76 ? 9.617 -0.786 5.309 1 84 76 GLY B O 1
ATOM 3213 N N . LYS B 1 77 ? 10.297 0.42 7.086 1 84.31 77 LYS B N 1
ATOM 3214 C CA . LYS B 1 77 ? 11.711 0.353 6.727 1 84.31 77 LYS B CA 1
ATOM 3215 C C . LYS B 1 77 ? 12.289 -1.03 7.016 1 84.31 77 LYS B C 1
ATOM 3217 O O . LYS B 1 77 ? 12.211 -1.518 8.148 1 84.31 77 LYS B O 1
ATOM 3222 N N . PRO B 1 78 ? 12.891 -1.627 6.02 1 85.62 78 PRO B N 1
ATOM 3223 C CA . PRO B 1 78 ? 13.562 -2.904 6.266 1 85.62 78 PRO B CA 1
ATOM 3224 C C . PRO B 1 78 ? 14.922 -2.73 6.934 1 85.62 78 PRO B C 1
ATOM 3226 O O . PRO B 1 78 ? 15.562 -1.685 6.785 1 85.62 78 PRO B O 1
ATOM 3229 N N . PHE B 1 79 ? 15.266 -3.701 7.629 1 83.19 79 PHE B N 1
ATOM 3230 C CA . PHE B 1 79 ? 16.609 -3.719 8.203 1 83.19 79 PHE B CA 1
ATOM 3231 C C . PHE B 1 79 ? 17.641 -4.094 7.148 1 83.19 79 PHE B C 1
ATOM 3233 O O . PHE B 1 79 ? 18.734 -3.525 7.113 1 83.19 79 PHE B O 1
ATOM 3240 N N . GLU B 1 80 ? 17.203 -5.039 6.289 1 86.38 80 GLU B N 1
ATOM 3241 C CA . GLU B 1 80 ? 18.109 -5.484 5.23 1 86.38 80 GLU B CA 1
ATOM 3242 C C . GLU B 1 80 ? 17.344 -5.801 3.949 1 86.38 80 GLU B C 1
ATOM 3244 O O . GLU B 1 80 ? 16.188 -6.238 3.998 1 86.38 80 GLU B O 1
ATOM 3249 N N . ILE B 1 81 ? 18.047 -5.504 2.953 1 87.25 81 ILE B N 1
ATOM 3250 C CA . ILE B 1 81 ? 17.547 -5.832 1.622 1 87.25 81 ILE B CA 1
ATOM 3251 C C . ILE B 1 81 ? 18.516 -6.797 0.933 1 87.25 81 ILE B C 1
ATOM 3253 O O . ILE B 1 81 ? 19.703 -6.52 0.828 1 87.25 81 ILE B O 1
ATOM 3257 N N . LEU B 1 82 ? 17.969 -7.914 0.56 1 82.38 82 LEU B N 1
ATOM 3258 C CA . LEU B 1 82 ? 18.75 -8.922 -0.145 1 82.38 82 LEU B CA 1
ATOM 3259 C C . LEU B 1 82 ? 18.375 -8.961 -1.624 1 82.38 82 LEU B C 1
ATOM 3261 O O . LEU B 1 82 ? 17.203 -9.031 -1.971 1 82.38 82 LEU B O 1
ATOM 3265 N N . CYS B 1 83 ? 19.312 -8.781 -2.412 1 77.69 83 CYS B N 1
ATOM 3266 C CA . CYS B 1 83 ? 19.078 -8.82 -3.852 1 77.69 83 CYS B CA 1
ATOM 3267 C C . CYS B 1 83 ? 19.766 -10.023 -4.48 1 77.69 83 CYS B C 1
ATOM 3269 O O . CYS B 1 83 ? 20.922 -10.32 -4.176 1 77.69 83 CYS B O 1
ATOM 3271 N N . ASP B 1 84 ? 18.938 -10.969 -4.992 1 60.91 84 ASP B N 1
ATOM 3272 C CA . ASP B 1 84 ? 19.531 -12.141 -5.641 1 60.91 84 ASP B CA 1
ATOM 3273 C C . ASP B 1 84 ? 20.219 -11.75 -6.941 1 60.91 84 ASP B C 1
ATOM 3275 O O . ASP B 1 84 ? 19.641 -11.062 -7.785 1 60.91 84 ASP B O 1
ATOM 3279 N N . ASN B 1 85 ? 21.5 -11.656 -6.926 1 51.91 85 ASN B N 1
ATOM 3280 C CA . ASN B 1 85 ? 22.266 -11.539 -8.156 1 51.91 85 ASN B CA 1
ATOM 3281 C C . ASN B 1 85 ? 22.031 -12.727 -9.086 1 51.91 85 ASN B C 1
ATOM 3283 O O . ASN B 1 85 ? 22.938 -13.133 -9.828 1 51.91 85 ASN B O 1
ATOM 3287 N N . GLY B 1 86 ? 21.094 -13.523 -8.906 1 43.91 86 GLY B N 1
ATOM 3288 C CA . GLY B 1 86 ? 21.094 -14.836 -9.531 1 43.91 86 GLY B CA 1
ATOM 3289 C C . GLY B 1 86 ? 21.281 -14.773 -11.039 1 43.91 86 GLY B C 1
ATOM 3290 O O . GLY B 1 86 ? 21 -13.758 -11.664 1 43.91 86 GLY B O 1
ATOM 3291 N N . THR B 1 87 ? 22.266 -15.531 -11.516 1 41.56 87 THR B N 1
ATOM 3292 C CA . THR B 1 87 ? 22.703 -16.094 -12.781 1 41.56 87 THR B CA 1
ATOM 3293 C C . THR B 1 87 ? 21.516 -16.5 -13.648 1 41.56 87 THR B C 1
ATOM 3295 O O . THR B 1 87 ? 21.688 -16.906 -14.797 1 41.56 87 THR B O 1
ATOM 3298 N N . ASN B 1 88 ? 20.344 -16.734 -13.07 1 39.53 88 ASN B N 1
ATOM 3299 C CA . ASN B 1 88 ? 19.422 -17.359 -14.008 1 39.53 88 ASN B CA 1
ATOM 3300 C C . ASN B 1 88 ? 18.75 -16.312 -14.898 1 39.53 88 ASN B C 1
ATOM 3302 O O . ASN B 1 88 ? 17.531 -16.375 -15.133 1 39.53 88 ASN B O 1
ATOM 3306 N N . PHE B 1 89 ? 19.234 -15.156 -14.93 1 40.34 89 PHE B N 1
ATOM 3307 C CA . PHE B 1 89 ? 18.609 -14.211 -15.852 1 40.34 89 PHE B CA 1
ATOM 3308 C C . PHE B 1 89 ? 18.672 -14.742 -17.281 1 40.34 89 PHE B C 1
ATOM 3310 O O . PHE B 1 89 ? 19.766 -14.945 -17.828 1 40.34 89 PHE B O 1
ATOM 3317 N N . THR B 1 90 ? 17.766 -15.328 -17.719 1 40.94 90 THR B N 1
ATOM 3318 C CA . THR B 1 90 ? 17.703 -15.586 -19.156 1 40.94 90 THR B CA 1
ATOM 3319 C C . THR B 1 90 ? 17.922 -14.305 -19.953 1 40.94 90 THR B C 1
ATOM 3321 O O . THR B 1 90 ? 17.891 -13.211 -19.391 1 40.94 90 THR B O 1
ATOM 3324 N N . GLY B 1 91 ? 17.922 -14.203 -21.234 1 43.09 91 GLY B N 1
ATOM 3325 C CA . GLY B 1 91 ? 18.219 -13.164 -22.203 1 43.09 91 GLY B CA 1
ATOM 3326 C C . GLY B 1 91 ? 17.781 -11.781 -21.75 1 43.09 91 GLY B C 1
ATOM 3327 O O . GLY B 1 91 ? 18.562 -10.828 -21.828 1 43.09 91 GLY B O 1
ATOM 3328 N N . GLY B 1 92 ? 16.609 -11.43 -21.453 1 46.31 92 GLY B N 1
ATOM 3329 C CA . GLY B 1 92 ? 16.078 -10.172 -20.969 1 46.31 92 GLY B CA 1
ATOM 3330 C C . GLY B 1 92 ? 16.672 -9.75 -19.641 1 46.31 92 GLY B C 1
ATOM 3331 O O . GLY B 1 92 ? 16.578 -8.594 -19.234 1 46.31 92 GLY B O 1
ATOM 3332 N N . ASP B 1 93 ? 17.438 -10.602 -19.031 1 58.41 93 ASP B N 1
ATOM 3333 C CA . ASP B 1 93 ? 18.078 -10.578 -17.719 1 58.41 93 ASP B CA 1
ATOM 3334 C C . ASP B 1 93 ? 19.453 -9.93 -17.781 1 58.41 93 ASP B C 1
ATOM 3336 O O . ASP B 1 93 ? 19.906 -9.32 -16.812 1 58.41 93 ASP B O 1
ATOM 3340 N N . HIS B 1 94 ? 19.812 -9.883 -19.016 1 60.59 94 HIS B N 1
ATOM 3341 C CA . HIS B 1 94 ? 21.141 -9.273 -19.094 1 60.59 94 HIS B CA 1
ATOM 3342 C C . HIS B 1 94 ? 21.078 -7.785 -18.781 1 60.59 94 HIS B C 1
ATOM 3344 O O . HIS B 1 94 ? 21.922 -7.262 -18.047 1 60.59 94 HIS B O 1
ATOM 3350 N N . GLU B 1 95 ? 20.062 -7.25 -19.375 1 66.12 95 GLU B N 1
ATOM 3351 C CA . GLU B 1 95 ? 19.906 -5.82 -19.125 1 66.12 95 GLU B CA 1
ATOM 3352 C C . GLU B 1 95 ? 19.688 -5.527 -17.656 1 66.12 95 GLU B C 1
ATOM 3354 O O . GLU B 1 95 ? 20.234 -4.562 -17.109 1 66.12 95 GLU B O 1
ATOM 3359 N N . LEU B 1 96 ? 18.969 -6.383 -17.062 1 70.44 96 LEU B N 1
ATOM 3360 C CA . LEU B 1 96 ? 18.688 -6.219 -15.648 1 70.44 96 LEU B CA 1
ATOM 3361 C C . LEU B 1 96 ? 19.938 -6.402 -14.812 1 70.44 96 LEU B C 1
ATOM 3363 O O . LEU B 1 96 ? 20.219 -5.605 -13.906 1 70.44 96 LEU B O 1
ATOM 3367 N N . ARG B 1 97 ? 20.688 -7.34 -15.242 1 68.25 97 ARG B N 1
ATOM 3368 C CA . ARG B 1 97 ? 21.906 -7.645 -14.5 1 68.25 97 ARG B CA 1
ATOM 3369 C C . ARG B 1 97 ? 22.922 -6.508 -14.625 1 68.25 97 ARG B C 1
ATOM 3371 O O . ARG B 1 97 ? 23.531 -6.105 -13.633 1 68.25 97 ARG B O 1
ATOM 3378 N N . GLU B 1 98 ? 23.016 -6.125 -15.82 1 71.44 98 GLU B N 1
ATOM 3379 C CA . GLU B 1 98 ? 23.984 -5.047 -16.078 1 71.44 98 GLU B CA 1
ATOM 3380 C C . GLU B 1 98 ? 23.578 -3.768 -15.352 1 71.44 98 GLU B C 1
ATOM 3382 O O . GLU B 1 98 ? 24.422 -3.098 -14.75 1 71.44 98 GLU B O 1
ATOM 3387 N N . SER B 1 99 ? 22.359 -3.537 -15.375 1 75.38 99 SER B N 1
ATOM 3388 C CA . SER B 1 99 ? 21.859 -2.314 -14.75 1 75.38 99 SER B CA 1
ATOM 3389 C C . SER B 1 99 ? 22.016 -2.377 -13.234 1 75.38 99 SER B C 1
ATOM 3391 O O . SER B 1 99 ? 22.438 -1.404 -12.609 1 75.38 99 SER B O 1
ATOM 3393 N N . PHE B 1 100 ? 21.766 -3.49 -12.734 1 71.56 100 PHE B N 1
ATOM 3394 C CA . PHE B 1 100 ? 21.828 -3.631 -11.289 1 71.56 100 PHE B CA 1
ATOM 3395 C C . PHE B 1 100 ? 23.281 -3.582 -10.812 1 71.56 100 PHE B C 1
ATOM 3397 O O . PHE B 1 100 ? 23.578 -3.014 -9.758 1 71.56 100 PHE B O 1
ATOM 3404 N N . SER B 1 101 ? 24.078 -4.223 -11.562 1 72.38 101 SER B N 1
ATOM 3405 C CA . SER B 1 101 ? 25.5 -4.18 -11.211 1 72.38 101 SER B CA 1
ATOM 3406 C C . SER B 1 101 ? 26.016 -2.748 -11.188 1 72.38 101 SER B C 1
ATOM 3408 O O . SER B 1 101 ? 26.828 -2.391 -10.336 1 72.38 101 SER B O 1
ATOM 3410 N N . GLN B 1 102 ? 25.469 -2.018 -12.102 1 76.88 102 GLN B N 1
ATOM 3411 C CA . GLN B 1 102 ? 25.922 -0.631 -12.211 1 76.88 102 GLN B CA 1
ATOM 3412 C C . GLN B 1 102 ? 25.344 0.22 -11.086 1 76.88 102 GLN B C 1
ATOM 3414 O O . GLN B 1 102 ? 25.984 1.161 -10.617 1 76.88 102 GLN B O 1
ATOM 3419 N N . MET B 1 103 ? 24.25 -0.205 -10.625 1 79.81 103 MET B N 1
ATOM 3420 C CA . MET B 1 103 ? 23.547 0.619 -9.641 1 79.81 103 MET B CA 1
ATOM 3421 C C . MET B 1 103 ? 23.953 0.234 -8.219 1 79.81 103 MET B C 1
ATOM 3423 O O . MET B 1 103 ? 23.766 1.014 -7.285 1 79.81 103 MET B O 1
ATOM 3427 N N . THR B 1 104 ? 24.516 -0.899 -8.031 1 78.94 104 THR B N 1
ATOM 3428 C CA . THR B 1 104 ? 24.719 -1.511 -6.723 1 78.94 104 THR B CA 1
ATOM 3429 C C . THR B 1 104 ? 25.594 -0.627 -5.84 1 78.94 104 THR B C 1
ATOM 3431 O O . THR B 1 104 ? 25.234 -0.349 -4.691 1 78.94 104 THR B O 1
ATOM 3434 N N . PRO B 1 105 ? 26.688 -0.153 -6.348 1 80.88 105 PRO B N 1
ATOM 3435 C CA . PRO B 1 105 ? 27.531 0.668 -5.469 1 80.88 105 PRO B CA 1
ATOM 3436 C C . PRO B 1 105 ? 26.812 1.919 -4.969 1 80.88 105 PRO B C 1
ATOM 3438 O O . PRO B 1 105 ? 26.891 2.252 -3.785 1 80.88 105 PRO B O 1
ATOM 3441 N N . GLU B 1 106 ? 26.141 2.51 -5.855 1 81.69 106 GLU B N 1
ATOM 3442 C CA . GLU B 1 106 ? 25.406 3.713 -5.473 1 81.69 106 GLU B CA 1
ATOM 3443 C C . GLU B 1 106 ? 24.266 3.381 -4.52 1 81.69 106 GLU B C 1
ATOM 3445 O O . GLU B 1 106 ? 24.016 4.121 -3.568 1 81.69 106 GLU B O 1
ATOM 3450 N N . LEU B 1 107 ? 23.625 2.326 -4.73 1 83.06 107 LEU B N 1
ATOM 3451 C CA . LEU B 1 107 ? 22.516 1.891 -3.883 1 83.06 107 LEU B CA 1
ATOM 3452 C C . LEU B 1 107 ? 23 1.569 -2.475 1 83.06 107 LEU B C 1
ATOM 3454 O O . LEU B 1 107 ? 22.359 1.948 -1.49 1 83.06 107 LEU B O 1
ATOM 3458 N N . GLN B 1 108 ? 24.109 0.941 -2.428 1 82.31 108 GLN B N 1
ATOM 3459 C CA . GLN B 1 108 ? 24.672 0.589 -1.128 1 82.31 108 GLN B CA 1
ATOM 3460 C C . GLN B 1 108 ? 25 1.838 -0.312 1 82.31 108 GLN B C 1
ATOM 3462 O O . GLN B 1 108 ? 24.719 1.895 0.886 1 82.31 108 GLN B O 1
ATOM 3467 N N . THR B 1 109 ? 25.516 2.768 -0.962 1 82.62 109 THR B N 1
ATOM 3468 C CA . THR B 1 109 ? 25.875 4.016 -0.294 1 82.62 109 THR B CA 1
ATOM 3469 C C . THR B 1 109 ? 24.625 4.742 0.197 1 82.62 109 THR B C 1
ATOM 3471 O O . THR B 1 109 ? 24.562 5.164 1.354 1 82.62 109 THR B O 1
ATOM 3474 N N . GLN B 1 110 ? 23.672 4.812 -0.67 1 80.12 110 GLN B N 1
ATOM 3475 C CA . GLN B 1 110 ? 22.453 5.539 -0.332 1 80.12 110 GLN B CA 1
ATOM 3476 C C . GLN B 1 110 ? 21.672 4.816 0.759 1 80.12 110 GLN B C 1
ATOM 3478 O O . GLN B 1 110 ? 21.109 5.453 1.652 1 80.12 110 GLN B O 1
ATOM 3483 N N . LEU B 1 111 ? 21.672 3.57 0.693 1 82.44 111 LEU B N 1
ATOM 3484 C CA . LEU B 1 111 ? 20.906 2.781 1.657 1 82.44 111 LEU B CA 1
ATOM 3485 C C . LEU B 1 111 ? 21.609 2.76 3.012 1 82.44 111 LEU B C 1
ATOM 3487 O O . LEU B 1 111 ? 20.953 2.752 4.055 1 82.44 111 LEU B O 1
ATOM 3491 N N . ALA B 1 112 ? 22.891 2.742 3.012 1 77.44 112 ALA B N 1
ATOM 3492 C CA . ALA B 1 112 ? 23.641 2.785 4.258 1 77.44 112 ALA B CA 1
ATOM 3493 C C . ALA B 1 112 ? 23.344 4.059 5.043 1 77.44 112 ALA B C 1
ATOM 3495 O O . ALA B 1 112 ? 23.266 4.031 6.273 1 77.44 112 ALA B O 1
ATOM 3496 N N . LYS B 1 113 ? 23.109 5.062 4.312 1 75.31 113 LYS B N 1
ATOM 3497 C CA . LYS B 1 113 ? 22.75 6.324 4.957 1 75.31 113 LYS B CA 1
ATOM 3498 C C . LYS B 1 113 ? 21.422 6.211 5.699 1 75.31 113 LYS B C 1
ATOM 3500 O O . LYS B 1 113 ? 21.188 6.926 6.676 1 75.31 113 LYS B O 1
ATOM 3505 N N . GLN B 1 114 ? 20.656 5.254 5.203 1 75.75 114 GLN B N 1
ATOM 3506 C CA . GLN B 1 114 ? 19.359 5.039 5.816 1 75.75 114 GLN B CA 1
ATOM 3507 C C . GLN B 1 114 ? 19.391 3.854 6.777 1 75.75 114 GLN B C 1
ATOM 3509 O O . GLN B 1 114 ? 18.344 3.383 7.227 1 75.75 114 GLN B O 1
ATOM 3514 N N . GLN B 1 115 ? 20.531 3.369 7.004 1 77.12 115 GLN B N 1
ATOM 3515 C CA . GLN B 1 115 ? 20.734 2.248 7.918 1 77.12 115 GLN B CA 1
ATOM 3516 C C . GLN B 1 115 ? 20.047 0.989 7.402 1 77.12 115 GLN B C 1
ATOM 3518 O O . GLN B 1 115 ? 19.422 0.257 8.172 1 77.12 115 GLN B O 1
ATOM 3523 N N . ILE B 1 116 ? 19.984 0.922 6.195 1 83.12 116 ILE B N 1
ATOM 3524 C CA . ILE B 1 116 ? 19.5 -0.297 5.555 1 83.12 116 ILE B CA 1
ATOM 3525 C C . ILE B 1 116 ? 20.688 -1.081 4.988 1 83.12 116 ILE B C 1
ATOM 3527 O O . ILE B 1 116 ? 21.484 -0.54 4.223 1 83.12 116 ILE B O 1
ATOM 3531 N N . GLN B 1 117 ? 20.781 -2.279 5.312 1 81.5 117 GLN B N 1
ATOM 3532 C CA . GLN B 1 117 ? 21.844 -3.131 4.793 1 81.5 117 GLN B CA 1
ATOM 3533 C C . GLN B 1 117 ? 21.453 -3.729 3.441 1 81.5 117 GLN B C 1
ATOM 3535 O O . GLN B 1 117 ? 20.391 -4.316 3.299 1 81.5 117 GLN B O 1
ATOM 3540 N N . PHE B 1 118 ? 22.297 -3.465 2.506 1 81.88 118 PHE B N 1
ATOM 3541 C CA . PHE B 1 118 ? 22.078 -4.023 1.176 1 81.88 118 PHE B CA 1
ATOM 3542 C C . PHE B 1 118 ? 23.078 -5.141 0.889 1 81.88 118 PHE B C 1
ATOM 3544 O O . PHE B 1 118 ? 24.281 -4.91 0.878 1 81.88 118 PHE B O 1
ATOM 3551 N N . ARG B 1 119 ? 22.547 -6.34 0.724 1 77.62 119 ARG B N 1
ATOM 3552 C CA . ARG B 1 119 ? 23.438 -7.484 0.542 1 77.62 119 ARG B CA 1
ATOM 3553 C C . ARG B 1 119 ? 23.078 -8.273 -0.711 1 77.62 119 ARG B C 1
ATOM 3555 O O . ARG B 1 119 ? 21.906 -8.375 -1.062 1 77.62 119 ARG B O 1
ATOM 3562 N N . HIS B 1 120 ? 24.078 -8.828 -1.33 1 75.31 120 HIS B N 1
ATOM 3563 C CA . HIS B 1 120 ? 23.875 -9.75 -2.439 1 75.31 120 HIS B CA 1
ATOM 3564 C C . HIS B 1 120 ? 23.828 -11.195 -1.951 1 75.31 120 HIS B C 1
ATOM 3566 O O . HIS B 1 120 ? 24.594 -11.586 -1.07 1 75.31 120 HIS B O 1
ATOM 3572 N N . ILE B 1 121 ? 22.719 -11.867 -2.275 1 62.53 121 ILE B N 1
ATOM 3573 C CA . ILE B 1 121 ? 22.672 -13.273 -1.906 1 62.53 121 ILE B CA 1
ATOM 3574 C C . ILE B 1 121 ? 23.562 -14.094 -2.832 1 62.53 121 ILE B C 1
ATOM 3576 O O . ILE B 1 121 ? 23.422 -14.031 -4.055 1 62.53 121 ILE B O 1
ATOM 3580 N N . PRO B 1 122 ? 24.516 -14.836 -2.221 1 56.31 122 PRO B N 1
ATOM 3581 C CA . PRO B 1 122 ? 25.359 -15.68 -3.066 1 56.31 122 PRO B CA 1
ATOM 3582 C C . PRO B 1 122 ? 24.578 -16.812 -3.729 1 56.31 122 PRO B C 1
ATOM 3584 O O . PRO B 1 122 ? 23.562 -17.281 -3.184 1 56.31 122 PRO B O 1
ATOM 3587 N N . PRO B 1 123 ? 24.766 -17.062 -5.078 1 52.62 123 PRO B N 1
ATOM 3588 C CA . PRO B 1 123 ? 24.094 -18.125 -5.824 1 52.62 123 PRO B CA 1
ATOM 3589 C C . PRO B 1 123 ? 23.938 -19.406 -5.004 1 52.62 123 PRO B C 1
ATOM 3591 O O . PRO B 1 123 ? 22.984 -20.156 -5.199 1 52.62 123 PRO B O 1
ATOM 3594 N N . SER B 1 124 ? 24.906 -19.812 -4.195 1 47.69 124 SER B N 1
ATOM 3595 C CA . SER B 1 124 ? 24.938 -21.109 -3.537 1 47.69 124 SER B CA 1
ATOM 3596 C C . SER B 1 124 ? 24.141 -21.094 -2.238 1 47.69 124 SER B C 1
ATOM 3598 O O . SER B 1 124 ? 24.203 -22.047 -1.453 1 47.69 124 SER B O 1
ATOM 3600 N N . ALA B 1 125 ? 23.453 -20.156 -1.894 1 47.44 125 ALA B N 1
ATOM 3601 C CA . ALA B 1 125 ? 22.844 -20.219 -0.563 1 47.44 125 ALA B CA 1
ATOM 3602 C C . ALA B 1 125 ? 21.484 -20.922 -0.611 1 47.44 125 ALA B C 1
ATOM 3604 O O . ALA B 1 125 ? 20.469 -20.281 -0.86 1 47.44 125 ALA B O 1
ATOM 3605 N N . PRO B 1 126 ? 21.422 -22.188 -0.48 1 44.34 126 PRO B N 1
ATOM 3606 C CA . PRO B 1 126 ? 20.266 -23.078 -0.62 1 44.34 126 PRO B CA 1
ATOM 3607 C C . PRO B 1 126 ? 19.109 -22.672 0.282 1 44.34 126 PRO B C 1
ATOM 3609 O O . PRO B 1 126 ? 17.938 -22.875 -0.078 1 44.34 126 PRO B O 1
ATOM 3612 N N . HIS B 1 127 ? 19.438 -22.406 1.591 1 43.12 127 HIS B N 1
ATOM 3613 C CA . HIS B 1 127 ? 18.438 -22.406 2.652 1 43.12 127 HIS B CA 1
ATOM 3614 C C . HIS B 1 127 ? 17.453 -21.25 2.506 1 43.12 127 HIS B C 1
ATOM 3616 O O . HIS B 1 127 ? 16.406 -21.219 3.143 1 43.12 127 HIS B O 1
ATOM 3622 N N . PHE B 1 128 ? 17.969 -20.172 2.109 1 47.22 128 PHE B N 1
ATOM 3623 C CA . PHE B 1 128 ? 17.141 -18.969 2.121 1 47.22 128 PHE B CA 1
ATOM 3624 C C . PHE B 1 128 ? 16.078 -19.031 1.035 1 47.22 128 PHE B C 1
ATOM 3626 O O . PHE B 1 128 ? 15 -18.453 1.187 1 47.22 128 PHE B O 1
ATOM 3633 N N . GLY B 1 129 ? 16.328 -19.828 -0.112 1 49.38 129 GLY B N 1
ATOM 3634 C CA . GLY B 1 129 ? 15.914 -19.469 -1.462 1 49.38 129 GLY B CA 1
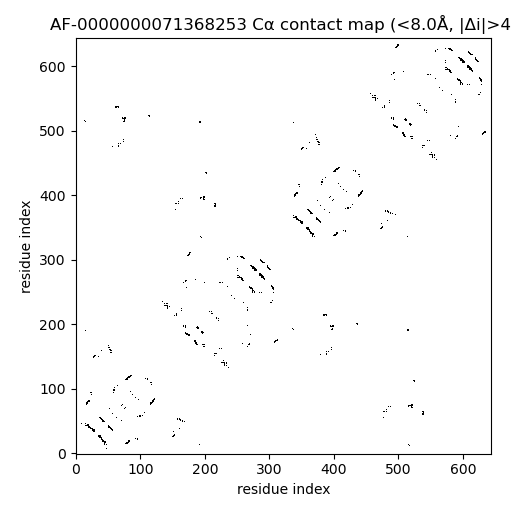ATOM 3635 C C . GLY B 1 129 ? 14.844 -20.391 -2.021 1 49.38 129 GLY B C 1
ATOM 3636 O O . GLY B 1 129 ? 14.195 -20.062 -3.014 1 49.38 129 GLY B O 1
ATOM 3637 N N . GLY B 1 130 ? 14.586 -21.516 -1.327 1 55.84 130 GLY B N 1
ATOM 3638 C CA . GLY B 1 130 ? 13.961 -22.438 -2.262 1 55.84 130 GLY B CA 1
ATOM 3639 C C . GLY B 1 130 ? 12.508 -22.125 -2.531 1 55.84 130 GLY B C 1
ATOM 3640 O O . GLY B 1 130 ? 12.094 -21.984 -3.686 1 55.84 130 GLY B O 1
ATOM 3641 N N . THR B 1 131 ? 11.75 -22.016 -1.389 1 59.03 131 THR B N 1
ATOM 3642 C CA . THR B 1 131 ? 10.32 -21.844 -1.605 1 59.03 131 THR B CA 1
ATOM 3643 C C . THR B 1 131 ? 10.008 -20.453 -2.129 1 59.03 131 THR B C 1
ATOM 3645 O O . THR B 1 131 ? 9.211 -20.297 -3.055 1 59.03 131 THR B O 1
ATOM 3648 N N . TRP B 1 132 ? 10.758 -19.469 -1.608 1 63.22 132 TRP B N 1
ATOM 3649 C CA . TRP B 1 132 ? 10.461 -18.094 -2.016 1 63.22 132 TRP B CA 1
ATOM 3650 C C . TRP B 1 132 ? 10.93 -17.844 -3.447 1 63.22 132 TRP B C 1
ATOM 3652 O O . TRP B 1 132 ? 10.234 -17.172 -4.219 1 63.22 132 TRP B O 1
ATOM 3662 N N . GLU B 1 133 ? 11.961 -18.484 -3.766 1 68 133 GLU B N 1
ATOM 3663 C CA . GLU B 1 133 ? 12.492 -18.344 -5.117 1 68 133 GLU B CA 1
ATOM 3664 C C . GLU B 1 133 ? 11.539 -18.938 -6.148 1 68 133 GLU B C 1
ATOM 3666 O O . GLU B 1 133 ? 11.344 -18.359 -7.227 1 68 133 GLU B O 1
ATOM 3671 N N . ARG B 1 134 ? 10.93 -19.984 -5.664 1 71.62 134 ARG B N 1
ATOM 3672 C CA . ARG B 1 134 ? 10.016 -20.656 -6.59 1 71.62 134 ARG B CA 1
ATOM 3673 C C . ARG B 1 134 ? 8.75 -19.828 -6.793 1 71.62 134 ARG B C 1
ATOM 3675 O O . ARG B 1 134 ? 8.242 -19.719 -7.91 1 71.62 134 ARG B O 1
ATOM 3682 N N . GLU B 1 135 ? 8.258 -19.266 -5.727 1 77.81 135 GLU B N 1
ATOM 3683 C CA . GLU B 1 135 ? 7.07 -18.438 -5.844 1 77.81 135 GLU B CA 1
ATOM 3684 C C . GLU B 1 135 ? 7.344 -17.188 -6.691 1 77.81 135 GLU B C 1
ATOM 3686 O O . GLU B 1 135 ? 6.547 -16.844 -7.562 1 77.81 135 GLU B O 1
ATOM 3691 N N . VAL B 1 136 ? 8.477 -16.609 -6.434 1 80.25 136 VAL B N 1
ATOM 3692 C CA . VAL B 1 136 ? 8.859 -15.414 -7.188 1 80.25 136 VAL B CA 1
ATOM 3693 C C . VAL B 1 136 ? 9.016 -15.766 -8.664 1 80.25 136 VAL B C 1
ATOM 3695 O O . VAL B 1 136 ? 8.547 -15.023 -9.539 1 80.25 136 VAL B O 1
ATOM 3698 N N . LYS B 1 137 ? 9.625 -16.906 -8.891 1 83 137 LYS B N 1
ATOM 3699 C CA . LYS B 1 137 ? 9.789 -17.375 -10.266 1 83 137 LYS B CA 1
ATOM 3700 C C . LYS B 1 137 ? 8.438 -17.578 -10.945 1 83 137 LYS B C 1
ATOM 3702 O O . LYS B 1 137 ? 8.258 -17.219 -12.102 1 83 137 LYS B O 1
ATOM 3707 N N . SER B 1 138 ? 7.555 -18.188 -10.242 1 85.44 138 SER B N 1
ATOM 3708 C CA . SER B 1 138 ? 6.227 -18.438 -10.789 1 85.44 138 SER B CA 1
ATOM 3709 C C . SER B 1 138 ? 5.496 -17.141 -11.094 1 85.44 138 SER B C 1
ATOM 3711 O O . SER B 1 138 ? 4.789 -17.047 -12.102 1 85.44 138 SER B O 1
ATOM 3713 N N . VAL B 1 139 ? 5.641 -16.172 -10.258 1 87.94 139 VAL B N 1
ATOM 3714 C CA . VAL B 1 139 ? 5.02 -14.859 -10.461 1 87.94 139 VAL B CA 1
ATOM 3715 C C . VAL B 1 139 ? 5.578 -14.219 -11.734 1 87.94 139 VAL B C 1
ATOM 3717 O O . VAL B 1 139 ? 4.816 -13.766 -12.586 1 87.94 139 VAL B O 1
ATOM 3720 N N . LYS B 1 140 ? 6.84 -14.273 -11.859 1 87.69 140 LYS B N 1
ATOM 3721 C CA . LYS B 1 140 ? 7.5 -13.664 -13.016 1 87.69 140 LYS B CA 1
ATOM 3722 C C . LYS B 1 140 ? 7.098 -14.367 -14.305 1 87.69 140 LYS B C 1
ATOM 3724 O O . LYS B 1 140 ? 6.809 -13.711 -15.312 1 87.69 140 LYS B O 1
ATOM 3729 N N . THR B 1 141 ? 7.074 -15.641 -14.211 1 87.5 141 THR B N 1
ATOM 3730 C CA . THR B 1 141 ? 6.707 -16.422 -15.383 1 87.5 141 THR B CA 1
ATOM 3731 C C . THR B 1 141 ? 5.27 -16.125 -15.805 1 87.5 141 THR B C 1
ATOM 3733 O O . THR B 1 141 ? 4.996 -15.914 -16.984 1 87.5 141 THR B O 1
ATOM 3736 N N . ALA B 1 142 ? 4.414 -16.125 -14.844 1 90.62 142 ALA B N 1
ATOM 3737 C CA . ALA B 1 142 ? 3.006 -15.859 -15.117 1 90.62 142 ALA B CA 1
ATOM 3738 C C . ALA B 1 142 ? 2.82 -14.477 -15.742 1 90.62 142 ALA B C 1
ATOM 3740 O O . ALA B 1 142 ? 2.084 -14.328 -16.719 1 90.62 142 ALA B O 1
ATOM 3741 N N . LEU B 1 143 ? 3.498 -13.508 -15.219 1 91.44 143 LEU B N 1
ATOM 3742 C CA . LEU B 1 143 ? 3.375 -12.141 -15.727 1 91.44 143 LEU B CA 1
ATOM 3743 C C . LEU B 1 143 ? 3.953 -12.0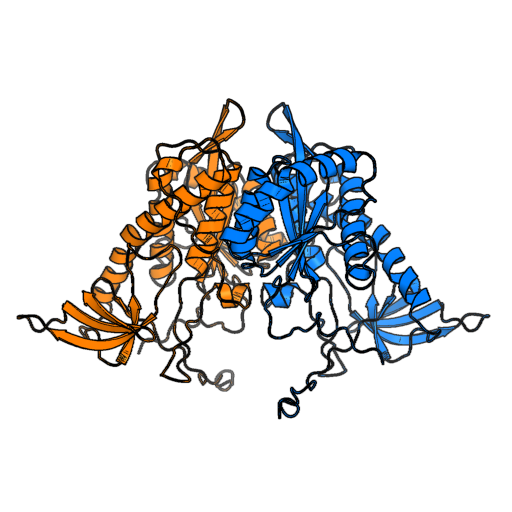31 -17.125 1 91.44 143 LEU B C 1
ATOM 3745 O O . LEU B 1 143 ? 3.404 -11.32 -17.969 1 91.44 143 LEU B O 1
ATOM 3749 N N . ARG B 1 144 ? 5.004 -12.727 -17.375 1 88.81 144 ARG B N 1
ATOM 3750 C CA . ARG B 1 144 ? 5.613 -12.727 -18.703 1 88.81 144 ARG B CA 1
ATOM 3751 C C . ARG B 1 144 ? 4.668 -13.328 -19.75 1 88.81 144 ARG B C 1
ATOM 3753 O O . ARG B 1 144 ? 4.555 -12.82 -20.859 1 88.81 144 ARG B O 1
ATOM 3760 N N . VAL B 1 145 ? 4.035 -14.336 -19.375 1 87.62 145 VAL B N 1
ATOM 3761 C CA . VAL B 1 145 ? 3.143 -15.047 -20.281 1 87.62 145 VAL B CA 1
ATOM 3762 C C . VAL B 1 145 ? 1.963 -14.148 -20.656 1 87.62 145 VAL B C 1
ATOM 3764 O O . VAL B 1 145 ? 1.588 -14.062 -21.828 1 87.62 145 VAL B O 1
ATOM 3767 N N . ILE B 1 146 ? 1.444 -13.461 -19.734 1 88.56 146 ILE B N 1
ATOM 3768 C CA . ILE B 1 146 ? 0.202 -12.734 -19.984 1 88.56 146 ILE B CA 1
ATOM 3769 C C . ILE B 1 146 ? 0.508 -11.406 -20.656 1 88.56 146 ILE B C 1
ATOM 3771 O O . ILE B 1 146 ? -0.333 -10.859 -21.375 1 88.56 146 ILE B O 1
ATOM 3775 N N . LEU B 1 147 ? 1.705 -10.875 -20.438 1 89.38 147 LEU B N 1
ATOM 3776 C CA . LEU B 1 147 ? 2.014 -9.547 -20.969 1 89.38 147 LEU B CA 1
ATOM 3777 C C . LEU B 1 147 ? 2.912 -9.641 -22.203 1 89.38 147 LEU B C 1
ATOM 3779 O O . LEU B 1 147 ? 3.301 -8.617 -22.766 1 89.38 147 LEU B O 1
ATOM 3783 N N . ARG B 1 148 ? 3.383 -10.711 -22.547 1 79.06 148 ARG B N 1
ATOM 3784 C CA . ARG B 1 148 ? 4.355 -10.93 -23.609 1 79.06 148 ARG B CA 1
ATOM 3785 C C . ARG B 1 148 ? 3.93 -10.234 -24.906 1 79.06 148 ARG B C 1
ATOM 3787 O O . ARG B 1 148 ? 4.73 -9.547 -25.531 1 79.06 148 ARG B O 1
ATOM 3794 N N . GLU B 1 149 ? 2.799 -10.414 -25.391 1 75.75 149 GLU B N 1
ATOM 3795 C CA . GLU B 1 149 ? 2.477 -9.922 -26.734 1 75.75 149 GLU B CA 1
ATOM 3796 C C . GLU B 1 149 ? 1.493 -8.758 -26.656 1 75.75 149 GLU B C 1
ATOM 3798 O O . GLU B 1 149 ? 0.784 -8.477 -27.625 1 75.75 149 GLU B O 1
ATOM 3803 N N . GLN B 1 150 ? 1.486 -8.102 -25.5 1 82.31 150 GLN B N 1
ATOM 3804 C CA . GLN B 1 150 ? 0.512 -7.02 -25.469 1 82.31 150 GLN B CA 1
ATOM 3805 C C . GLN B 1 150 ? 1.079 -5.785 -24.781 1 82.31 150 GLN B C 1
ATOM 3807 O O . GLN B 1 150 ? 1.867 -5.906 -23.828 1 82.31 150 GLN B O 1
ATOM 3812 N N . SER B 1 151 ? 0.753 -4.695 -25.469 1 86.94 151 SER B N 1
ATOM 3813 C CA . SER B 1 151 ? 1.052 -3.402 -24.859 1 86.94 151 SER B CA 1
ATOM 3814 C C . SER B 1 151 ? -0.172 -2.828 -24.156 1 86.94 151 SER B C 1
ATOM 3816 O O . SER B 1 151 ? -1.256 -2.756 -24.734 1 86.94 151 SER B O 1
ATOM 3818 N N . VAL B 1 152 ? 0.022 -2.58 -22.875 1 89.5 152 VAL B N 1
ATOM 3819 C CA . VAL B 1 152 ? -1.09 -2.07 -22.078 1 89.5 152 VAL B CA 1
ATOM 3820 C C . VAL B 1 152 ? -0.755 -0.673 -21.562 1 89.5 152 VAL B C 1
ATOM 3822 O O . VAL B 1 152 ? 0.417 -0.304 -21.453 1 89.5 1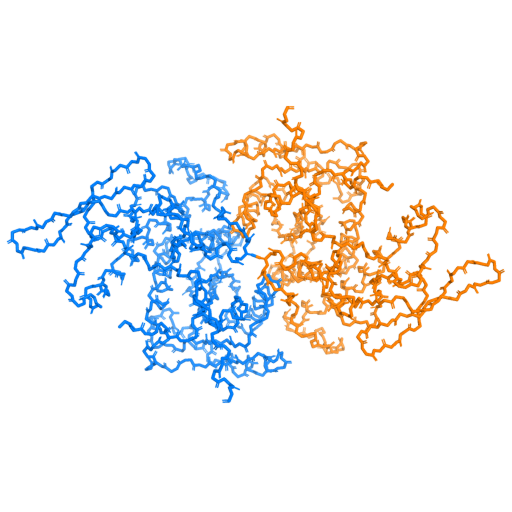52 VAL B O 1
ATOM 3825 N N . PRO B 1 153 ? -1.784 0.095 -21.312 1 90.81 153 PRO B N 1
ATOM 3826 C CA . PRO B 1 153 ? -1.501 1.377 -20.656 1 90.81 153 PRO B CA 1
ATOM 3827 C C . PRO B 1 153 ? -0.784 1.214 -19.328 1 90.81 153 PRO B C 1
ATOM 3829 O O . PRO B 1 153 ? -1.006 0.229 -18.609 1 90.81 153 PRO B O 1
ATOM 3832 N N . GLU B 1 154 ? -0.006 2.15 -18.984 1 91.69 154 GLU B N 1
ATOM 3833 C CA . GLU B 1 154 ? 0.813 2.076 -17.781 1 91.69 154 GLU B CA 1
ATOM 3834 C C . GLU B 1 154 ? -0.051 1.908 -16.547 1 91.69 154 GLU B C 1
ATOM 3836 O O . GLU B 1 154 ? 0.3 1.152 -15.633 1 91.69 154 GLU B O 1
ATOM 3841 N N . SER B 1 155 ? -1.17 2.604 -16.5 1 92.19 155 SER B N 1
ATOM 3842 C CA . SER B 1 155 ? -2.057 2.521 -15.336 1 92.19 155 SER B CA 1
ATOM 3843 C C . SER B 1 155 ? -2.641 1.121 -15.188 1 92.19 155 SER B C 1
ATOM 3845 O O . SER B 1 155 ? -2.871 0.656 -14.07 1 92.19 155 SER B O 1
ATOM 3847 N N . VAL B 1 156 ? -2.814 0.48 -16.266 1 92.69 156 VAL B N 1
ATOM 3848 C CA . VAL B 1 156 ? -3.34 -0.881 -16.25 1 92.69 156 VAL B CA 1
ATOM 3849 C C . VAL B 1 156 ? -2.275 -1.839 -15.719 1 92.69 156 VAL B C 1
ATOM 3851 O O . VAL B 1 156 ? -2.566 -2.701 -14.883 1 92.69 156 VAL B O 1
ATOM 3854 N N . LEU B 1 157 ? -1.109 -1.645 -16.203 1 94.12 157 LEU B N 1
ATOM 3855 C CA . LEU B 1 157 ? -0.013 -2.484 -15.734 1 94.12 157 LEU B CA 1
ATOM 3856 C C . LEU B 1 157 ? 0.219 -2.291 -14.242 1 94.12 157 LEU B C 1
ATOM 3858 O O . LEU B 1 157 ? 0.393 -3.264 -13.508 1 94.12 157 LEU B O 1
ATOM 3862 N N . GLN B 1 158 ? 0.21 -1.067 -13.812 1 95.5 158 GLN B N 1
ATOM 3863 C CA . GLN B 1 158 ? 0.375 -0.766 -12.391 1 95.5 158 GLN B CA 1
ATOM 3864 C C . GLN B 1 158 ? -0.712 -1.438 -11.562 1 95.5 158 GLN B C 1
ATOM 3866 O O . GLN B 1 158 ? -0.423 -2.037 -10.523 1 95.5 158 GLN B O 1
ATOM 3871 N N . THR B 1 159 ? -1.905 -1.304 -11.992 1 94.19 159 THR B N 1
ATOM 3872 C CA . THR B 1 159 ? -3.033 -1.895 -11.281 1 94.19 159 THR B CA 1
ATOM 3873 C C . THR B 1 159 ? -2.916 -3.416 -11.25 1 94.19 159 THR B C 1
ATOM 3875 O O . THR B 1 159 ? -3.168 -4.043 -10.219 1 94.19 159 THR B O 1
ATOM 3878 N N . LEU B 1 160 ? -2.508 -3.955 -12.391 1 93 160 LEU B N 1
ATOM 3879 C CA . LEU B 1 160 ? -2.316 -5.398 -12.445 1 93 160 LEU B CA 1
ATOM 3880 C C . LEU B 1 160 ? -1.314 -5.859 -11.398 1 93 160 LEU B C 1
ATOM 3882 O O . LEU B 1 160 ? -1.572 -6.82 -10.664 1 93 160 LEU B O 1
ATOM 3886 N N . LEU B 1 161 ? -0.194 -5.215 -11.281 1 95.56 161 LEU B N 1
ATOM 3887 C CA . LEU B 1 161 ? 0.834 -5.594 -10.32 1 95.56 161 LEU B CA 1
ATOM 3888 C C . LEU B 1 161 ? 0.289 -5.551 -8.898 1 95.56 161 LEU B C 1
ATOM 3890 O O . LEU B 1 161 ? 0.556 -6.449 -8.102 1 95.56 161 LEU B O 1
ATOM 3894 N N . VAL B 1 162 ? -0.452 -4.547 -8.609 1 94.44 162 VAL B N 1
ATOM 3895 C CA . VAL B 1 162 ? -1.006 -4.383 -7.273 1 94.44 162 VAL B CA 1
ATOM 3896 C C . VAL B 1 162 ? -2.051 -5.465 -7.012 1 94.44 162 VAL B C 1
ATOM 3898 O O . VAL B 1 162 ? -2.145 -5.992 -5.898 1 94.44 162 VAL B O 1
ATOM 3901 N N . GLU B 1 163 ? -2.822 -5.781 -8.008 1 89.88 163 GLU B N 1
ATOM 3902 C CA . GLU B 1 163 ? -3.805 -6.852 -7.859 1 89.88 163 GLU B CA 1
ATOM 3903 C C . GLU B 1 163 ? -3.123 -8.203 -7.648 1 89.88 163 GLU B C 1
ATOM 3905 O O . GLU B 1 163 ? -3.576 -9.008 -6.836 1 89.88 163 GLU B O 1
ATOM 3910 N N . VAL B 1 164 ? -2.092 -8.422 -8.414 1 90.5 164 VAL B N 1
ATOM 3911 C CA . VAL B 1 164 ? -1.305 -9.641 -8.242 1 90.5 164 VAL B CA 1
ATOM 3912 C C . VAL B 1 164 ? -0.79 -9.719 -6.805 1 90.5 164 VAL B C 1
ATOM 3914 O O . VAL B 1 164 ? -0.849 -10.781 -6.176 1 90.5 164 VAL B O 1
ATOM 3917 N N . GLU B 1 165 ? -0.292 -8.602 -6.305 1 92.19 165 GLU B N 1
ATOM 3918 C CA . GLU B 1 165 ? 0.125 -8.5 -4.906 1 92.19 165 GLU B CA 1
ATOM 3919 C C . GLU B 1 165 ? -0.993 -8.938 -3.965 1 92.19 165 GLU B C 1
ATOM 3921 O O . GLU B 1 165 ? -0.769 -9.734 -3.057 1 92.19 165 GLU B O 1
ATOM 3926 N N . GLY B 1 166 ? -2.164 -8.43 -4.18 1 86.56 166 GLY B N 1
ATOM 3927 C CA . GLY B 1 166 ? -3.309 -8.781 -3.354 1 86.56 166 GLY B CA 1
ATOM 3928 C C . GLY B 1 166 ? -3.65 -10.258 -3.406 1 86.56 166 GLY B C 1
ATOM 3929 O O . GLY B 1 166 ? -3.971 -10.859 -2.381 1 86.56 166 GLY B O 1
ATOM 3930 N N . ILE B 1 167 ? -3.588 -10.766 -4.562 1 83.44 167 ILE B N 1
ATOM 3931 C CA . ILE B 1 167 ? -3.895 -12.18 -4.773 1 83.44 167 ILE B CA 1
ATOM 3932 C C . ILE B 1 167 ? -2.91 -13.047 -3.994 1 83.44 167 ILE B C 1
ATOM 3934 O O . ILE B 1 167 ? -3.314 -13.953 -3.266 1 83.44 167 ILE B O 1
ATOM 3938 N N . LEU B 1 168 ? -1.695 -12.766 -4.113 1 85.12 168 LEU B N 1
ATOM 3939 C CA . LEU B 1 168 ? -0.654 -13.586 -3.512 1 85.12 168 LEU B CA 1
ATOM 3940 C C . LEU B 1 168 ? -0.631 -13.414 -1.996 1 85.12 168 LEU B C 1
ATOM 3942 O O . LEU B 1 168 ? -0.33 -14.359 -1.263 1 85.12 168 LEU B O 1
ATOM 3946 N N . ASN B 1 169 ? -0.915 -12.219 -1.523 1 85.06 169 ASN B N 1
ATOM 3947 C CA . ASN B 1 169 ? -0.94 -11.969 -0.086 1 85.06 169 ASN B CA 1
ATOM 3948 C C . ASN B 1 169 ? -2.182 -12.57 0.566 1 85.06 169 ASN B C 1
ATOM 3950 O O . ASN B 1 169 ? -2.285 -12.609 1.793 1 85.06 169 ASN B O 1
ATOM 3954 N N . SER B 1 170 ? -3.1 -13.023 -0.203 1 79.94 170 SER B N 1
ATOM 3955 C CA . SER B 1 170 ? -4.285 -13.68 0.337 1 79.94 170 SER B CA 1
ATOM 3956 C C . SER B 1 170 ? -4.066 -15.18 0.485 1 79.94 170 SER B C 1
ATOM 3958 O O . SER B 1 170 ? -4.906 -15.883 1.051 1 79.94 170 SER B O 1
ATOM 3960 N N . LYS B 1 171 ? -3.006 -15.633 -0.044 1 78.25 171 LYS B N 1
ATOM 3961 C CA . LYS B 1 171 ? -2.688 -17.062 0.043 1 78.25 171 LYS B CA 1
ATOM 3962 C C . LYS B 1 171 ? -2.422 -17.469 1.486 1 78.25 171 LYS B C 1
ATOM 3964 O O . LYS B 1 171 ? -1.616 -16.844 2.18 1 78.25 171 LYS B O 1
ATOM 3969 N N . PRO B 1 172 ? -3.068 -18.531 1.903 1 72.81 172 PRO B N 1
ATOM 3970 C CA . PRO B 1 172 ? -2.855 -18.984 3.275 1 72.81 172 PRO B CA 1
ATOM 3971 C C . PRO B 1 172 ? -1.434 -19.484 3.516 1 72.81 172 PRO B C 1
ATOM 3973 O O . PRO B 1 172 ? -0.861 -20.172 2.654 1 72.81 172 PRO B O 1
ATOM 3976 N N . LEU B 1 173 ? -0.854 -19.078 4.637 1 67.75 173 LEU B N 1
ATOM 3977 C CA . LEU B 1 173 ? 0.478 -19.516 5.043 1 67.75 173 LEU B CA 1
ATOM 3978 C C . LEU B 1 173 ? 0.402 -20.781 5.895 1 67.75 173 LEU B C 1
ATOM 3980 O O . LEU B 1 173 ? 1.359 -21.547 5.949 1 67.75 173 LEU B O 1
ATOM 3984 N N . GLY B 1 174 ? -0.533 -20.938 6.562 1 63.03 174 GLY B N 1
ATOM 3985 C CA . GLY B 1 174 ? -0.769 -22 7.52 1 63.03 174 GLY B CA 1
ATOM 3986 C C . GLY B 1 174 ? -2.096 -21.875 8.242 1 63.03 174 GLY B C 1
ATOM 3987 O O . GLY B 1 174 ? -2.965 -21.109 7.828 1 63.03 174 GLY B O 1
ATOM 3988 N N . TYR B 1 175 ? -2.391 -22.891 9.148 1 53.06 175 TYR B N 1
ATOM 3989 C CA . TYR B 1 175 ? -3.658 -22.828 9.867 1 53.06 175 TYR B CA 1
ATOM 3990 C C . TYR B 1 175 ? -3.434 -22.812 11.367 1 53.06 175 TYR B C 1
ATOM 3992 O O . TYR B 1 175 ? -2.4 -23.281 11.852 1 53.06 175 TYR B O 1
ATOM 4000 N N . VAL B 1 176 ? -4.137 -21.812 12.125 1 46.97 176 VAL B N 1
ATOM 4001 C CA . VAL B 1 176 ? -4.086 -21.75 13.586 1 46.97 176 VAL B CA 1
ATOM 4002 C C . VAL B 1 176 ? -4.836 -22.953 14.172 1 46.97 176 VAL B C 1
ATOM 4004 O O . VAL B 1 176 ? -5.969 -23.234 13.773 1 46.97 176 VAL B O 1
ATOM 4007 N N . SER B 1 177 ? -4.035 -23.891 14.742 1 45.72 177 SER B N 1
ATOM 4008 C CA . SER B 1 177 ? -4.508 -25.172 15.289 1 45.72 177 SER B CA 1
ATOM 4009 C C . SER B 1 177 ? -5.578 -24.953 16.344 1 45.72 177 SER B C 1
ATOM 4011 O O . SER B 1 177 ? -6.035 -25.906 16.984 1 45.72 177 SER B O 1
ATOM 4013 N N . SER B 1 178 ? -5.828 -23.703 16.734 1 42.03 178 SER B N 1
ATOM 4014 C CA . SER B 1 178 ? -6.672 -23.922 17.906 1 42.03 178 SER B CA 1
ATOM 4015 C C . SER B 1 178 ? -7.805 -24.891 17.594 1 42.03 178 SER B C 1
ATOM 4017 O O . SER B 1 178 ? -7.992 -25.891 18.281 1 42.03 178 SER B O 1
ATOM 4019 N N . ASP B 1 179 ? -9.07 -24.328 17.297 1 38.19 179 ASP B N 1
ATOM 4020 C CA . ASP B 1 179 ? -10.227 -25.203 17.156 1 38.19 179 ASP B CA 1
ATOM 4021 C C . ASP B 1 179 ? -10.266 -25.859 15.773 1 38.19 179 ASP B C 1
ATOM 4023 O O . ASP B 1 179 ? -10.117 -25.172 14.758 1 38.19 179 ASP B O 1
ATOM 4027 N N . ILE B 1 180 ? -9.953 -27.125 15.609 1 39.22 180 ILE B N 1
ATOM 4028 C CA . ILE B 1 180 ? -9.953 -28.125 14.555 1 39.22 180 ILE B CA 1
ATOM 4029 C C . ILE B 1 180 ? -11.039 -27.797 13.531 1 39.22 180 ILE B C 1
ATOM 4031 O O . ILE B 1 180 ? -10.945 -28.203 12.367 1 39.22 180 ILE B O 1
ATOM 4035 N N . ALA B 1 181 ? -12.086 -27.406 13.945 1 44.66 181 ALA B N 1
ATOM 4036 C CA . ALA B 1 181 ? -13.281 -27.484 13.109 1 44.66 181 ALA B CA 1
ATOM 4037 C C . ALA B 1 181 ? -13.18 -26.516 11.93 1 44.66 181 ALA B C 1
ATOM 4039 O O . ALA B 1 181 ? -13.656 -26.812 10.828 1 44.66 181 ALA B O 1
ATOM 4040 N N . ASP B 1 182 ? -12.703 -25.297 12.164 1 47.53 182 ASP B N 1
ATOM 4041 C CA . ASP B 1 182 ? -12.602 -24.359 11.039 1 47.53 182 ASP B CA 1
ATOM 4042 C C . ASP B 1 182 ? -11.258 -23.641 11.047 1 47.53 182 ASP B C 1
ATOM 4044 O O . ASP B 1 182 ? -11.086 -22.641 11.758 1 47.53 182 ASP B O 1
ATOM 4048 N N . PRO B 1 183 ? -10.305 -24.422 10.516 1 48.97 183 PRO B N 1
ATOM 4049 C CA . PRO B 1 183 ? -8.984 -23.781 10.547 1 48.97 183 PRO B CA 1
ATOM 4050 C C . PRO B 1 183 ? -8.977 -22.422 9.844 1 48.97 183 PRO B C 1
ATOM 4052 O O . PRO B 1 183 ? -9.469 -22.297 8.719 1 48.97 183 PRO B O 1
ATOM 4055 N N . ASP B 1 184 ? -8.945 -21.328 10.578 1 53.62 184 ASP B N 1
ATOM 4056 C CA . ASP B 1 184 ? -8.773 -20 9.984 1 53.62 184 ASP B CA 1
ATOM 4057 C C . ASP B 1 184 ? -7.336 -19.797 9.5 1 53.62 184 ASP B C 1
ATOM 4059 O O . ASP B 1 184 ? -6.402 -19.766 10.312 1 53.62 184 ASP B O 1
ATOM 4063 N N . PRO B 1 185 ? -7.152 -19.891 8.156 1 58.28 185 PRO B N 1
ATOM 4064 C CA . PRO B 1 185 ? -5.781 -19.75 7.668 1 58.28 185 PRO B CA 1
ATOM 4065 C C . PRO B 1 185 ? -5.223 -18.344 7.883 1 58.28 185 PRO B C 1
ATOM 4067 O O . PRO B 1 185 ? -5.98 -17.375 7.906 1 58.28 185 PRO B O 1
ATOM 4070 N N . VAL B 1 186 ? -3.984 -18.234 8.344 1 61.88 186 VAL B N 1
ATOM 4071 C CA . VAL B 1 186 ? -3.26 -16.969 8.422 1 61.88 186 VAL B CA 1
ATOM 4072 C C . VAL B 1 186 ? -2.691 -16.625 7.051 1 61.88 186 VAL B C 1
ATOM 4074 O O . VAL B 1 186 ? -2.119 -17.469 6.367 1 61.88 186 VAL B O 1
ATOM 4077 N N . THR B 1 187 ? -3.076 -15.508 6.625 1 68.62 187 THR B N 1
ATOM 4078 C CA . THR B 1 187 ? -2.564 -15.016 5.348 1 68.62 187 THR B CA 1
ATOM 4079 C C . THR B 1 187 ? -1.653 -13.805 5.562 1 68.62 187 THR B C 1
ATOM 4081 O O . THR B 1 187 ? -1.746 -13.125 6.582 1 68.62 187 THR B O 1
ATOM 4084 N N . PRO B 1 188 ? -0.763 -13.562 4.633 1 68.44 188 PRO B N 1
ATOM 4085 C CA . PRO B 1 188 ? 0.037 -12.344 4.707 1 68.44 188 PRO B CA 1
ATOM 4086 C C . PRO B 1 188 ? -0.82 -11.086 4.836 1 68.44 188 PRO B C 1
ATOM 4088 O O . PRO B 1 188 ? -0.453 -10.156 5.559 1 68.44 188 PRO B O 1
ATOM 4091 N N . ASN B 1 189 ? -1.993 -11.062 4.223 1 67.25 189 ASN B N 1
ATOM 4092 C CA . ASN B 1 189 ? -2.883 -9.914 4.301 1 67.25 189 ASN B CA 1
ATOM 4093 C C . ASN B 1 189 ? -3.32 -9.641 5.738 1 67.25 189 ASN B C 1
ATOM 4095 O O . ASN B 1 189 ? -3.51 -8.484 6.125 1 67.25 189 ASN B O 1
ATOM 4099 N N . MET B 1 190 ? -3.443 -10.695 6.441 1 66.19 190 MET B N 1
ATOM 4100 C CA . MET B 1 190 ? -3.805 -10.523 7.848 1 66.19 190 MET B CA 1
ATOM 4101 C C . MET B 1 190 ? -2.703 -9.781 8.602 1 66.19 190 MET B C 1
ATOM 4103 O O . MET B 1 190 ? -2.988 -8.977 9.492 1 66.19 190 MET B O 1
ATOM 4107 N N . LEU B 1 191 ? -1.529 -10.086 8.18 1 64.31 191 LEU B N 1
ATOM 4108 C CA . LEU B 1 191 ? -0.381 -9.453 8.828 1 64.31 191 LEU B CA 1
ATOM 4109 C C . LEU B 1 191 ? -0.22 -8.008 8.367 1 64.31 191 LEU B C 1
ATOM 4111 O O . LEU B 1 191 ? 0.19 -7.148 9.141 1 64.31 191 LEU B O 1
ATOM 4115 N N . LEU B 1 192 ? -0.663 -7.82 7.164 1 64.44 192 LEU B N 1
ATOM 4116 C CA . LEU B 1 192 ? -0.43 -6.508 6.562 1 64.44 192 LEU B CA 1
ATOM 4117 C C . LEU B 1 192 ? -1.6 -5.57 6.84 1 64.44 192 LEU B C 1
ATOM 4119 O O . LEU B 1 192 ? -1.407 -4.363 7.004 1 64.44 192 LEU B O 1
ATOM 4123 N N . MET B 1 193 ? -2.844 -6.164 6.855 1 63.59 193 MET B N 1
ATOM 4124 C CA . MET B 1 193 ? -4.035 -5.32 6.879 1 63.59 193 MET B CA 1
ATOM 4125 C C . MET B 1 193 ? -4.93 -5.676 8.062 1 63.59 193 MET B C 1
ATOM 4127 O O . MET B 1 193 ? -5.91 -4.98 8.336 1 63.59 193 MET B O 1
ATOM 4131 N N . GLY B 1 194 ? -4.508 -6.621 8.773 1 60.69 194 GLY B N 1
ATOM 4132 C CA . GLY B 1 194 ? -5.316 -7.074 9.891 1 60.69 194 GLY B CA 1
ATOM 4133 C C . GLY B 1 194 ? -6.578 -7.801 9.461 1 60.69 194 GLY B C 1
ATOM 4134 O O . GLY B 1 194 ? -7.441 -8.094 10.289 1 60.69 194 GLY B O 1
ATOM 4135 N N . ARG B 1 195 ? -6.746 -7.953 8.133 1 58.03 195 ARG B N 1
ATOM 4136 C CA . ARG B 1 195 ? -7.934 -8.641 7.641 1 58.03 195 ARG B CA 1
ATOM 4137 C C . ARG B 1 195 ? -7.594 -9.547 6.457 1 58.03 195 ARG B C 1
ATOM 4139 O O . ARG B 1 195 ? -6.547 -9.383 5.828 1 58.03 195 ARG B O 1
ATOM 4146 N N . ARG B 1 196 ? -8.531 -10.531 6.141 1 53.5 196 ARG B N 1
ATOM 4147 C CA . ARG B 1 196 ? -8.281 -11.547 5.129 1 53.5 196 ARG B CA 1
ATOM 4148 C C . ARG B 1 196 ? -8.578 -11.016 3.73 1 53.5 196 ARG B C 1
ATOM 4150 O O . ARG B 1 196 ? -8.016 -11.5 2.746 1 53.5 196 ARG B O 1
ATOM 4157 N N . ASP B 1 197 ? -9.523 -10.047 3.607 1 51.38 197 ASP B N 1
ATOM 4158 C CA . ASP B 1 197 ? -10.133 -9.797 2.303 1 51.38 197 ASP B CA 1
ATOM 4159 C C . ASP B 1 197 ? -9.32 -8.773 1.51 1 51.38 197 ASP B C 1
ATOM 4161 O O . ASP B 1 197 ? -9.109 -7.652 1.971 1 51.38 197 ASP B O 1
ATOM 4165 N N . ALA B 1 198 ? -8.375 -9.148 0.789 1 49.44 198 ALA B N 1
ATOM 4166 C CA . ALA B 1 198 ? -7.809 -8.18 -0.151 1 49.44 198 ALA B CA 1
ATOM 4167 C C . ALA B 1 198 ? -8.664 -8.078 -1.407 1 49.44 198 ALA B C 1
ATOM 4169 O O . ALA B 1 198 ? -8.602 -7.074 -2.125 1 49.44 198 ALA B O 1
ATOM 4170 N N . SER B 1 199 ? -9.32 -9.219 -1.884 1 50.47 199 SER B N 1
ATOM 4171 C CA . SER B 1 199 ? -9.727 -9.289 -3.283 1 50.47 199 SER B CA 1
ATOM 4172 C C . SER B 1 199 ? -11.188 -8.875 -3.457 1 50.47 199 SER B C 1
ATOM 4174 O O . SER B 1 199 ? -12.008 -9.078 -2.561 1 50.47 199 SER B O 1
ATOM 4176 N N . LEU B 1 200 ? -11.453 -7.746 -4.25 1 49.62 200 LEU B N 1
ATOM 4177 C CA . LEU B 1 200 ? -12.797 -7.422 -4.734 1 49.62 200 LEU B CA 1
ATOM 4178 C C . LEU B 1 200 ? -13.516 -8.68 -5.215 1 49.62 200 LEU B C 1
ATOM 4180 O O . LEU B 1 200 ? -12.883 -9.617 -5.691 1 49.62 200 LEU B O 1
ATOM 4184 N N . PRO B 1 201 ? -14.836 -8.711 -4.797 1 42.75 201 PRO B N 1
ATOM 4185 C CA . PRO B 1 201 ? -15.578 -9.805 -5.438 1 42.75 201 PRO B CA 1
ATOM 4186 C C . PRO B 1 201 ? -15.266 -9.938 -6.926 1 42.75 201 PRO B C 1
ATOM 4188 O O . PRO B 1 201 ? -15.039 -8.93 -7.602 1 42.75 201 PRO B O 1
ATOM 4191 N N . GLN B 1 202 ? -14.75 -11.031 -7.293 1 47.69 202 GLN B N 1
ATOM 4192 C CA . GLN B 1 202 ? -14.414 -11.367 -8.672 1 47.69 202 GLN B CA 1
ATOM 4193 C C . GLN B 1 202 ? -15.648 -11.289 -9.57 1 47.69 202 GLN B C 1
ATOM 4195 O O . GLN B 1 202 ? -16.625 -11.992 -9.344 1 47.69 202 GLN B O 1
ATOM 4200 N N . VAL B 1 203 ? -16.078 -10.117 -9.938 1 43.5 203 VAL B N 1
ATOM 4201 C CA . VAL B 1 203 ? -17.062 -10.18 -11 1 43.5 203 VAL B CA 1
ATOM 4202 C C . VAL B 1 203 ? -16.453 -10.812 -12.242 1 43.5 203 VAL B C 1
ATOM 4204 O O . VAL B 1 203 ? -15.398 -10.383 -12.711 1 43.5 203 VAL B O 1
ATOM 4207 N N . LEU B 1 204 ? -16.75 -12.102 -12.43 1 46 204 LEU B N 1
ATOM 4208 C CA . LEU B 1 204 ? -16.328 -12.734 -13.672 1 46 204 LEU B CA 1
ATOM 4209 C C . LEU B 1 204 ? -16.734 -11.898 -14.875 1 46 204 LEU B C 1
ATOM 4211 O O . LEU B 1 204 ? -17.922 -11.656 -15.102 1 46 204 LEU B O 1
ATOM 4215 N N . TYR B 1 205 ? -15.828 -11.109 -15.242 1 45.5 205 TYR B N 1
ATOM 4216 C CA . TYR B 1 205 ? -16.156 -10.391 -16.469 1 45.5 205 TYR B CA 1
ATOM 4217 C C . TYR B 1 205 ? -16.016 -11.297 -17.688 1 45.5 205 TYR B C 1
ATOM 4219 O O . TYR B 1 205 ? -15.117 -12.141 -17.734 1 45.5 205 TYR B O 1
ATOM 4227 N N . ASP B 1 206 ? -17.109 -11.586 -18.375 1 44.34 206 ASP B N 1
ATOM 4228 C CA . ASP B 1 206 ? -17.094 -12.359 -19.609 1 44.34 206 ASP B CA 1
ATOM 4229 C C . ASP B 1 206 ? -16.016 -11.852 -20.562 1 44.34 206 ASP B C 1
ATOM 4231 O O . ASP B 1 206 ? -15.883 -10.648 -20.766 1 44.34 206 ASP B O 1
ATOM 4235 N N . SER B 1 207 ? -15 -12.594 -20.734 1 45.47 207 SER B N 1
ATOM 4236 C CA . SER B 1 207 ? -13.875 -12.367 -21.641 1 45.47 207 SER B CA 1
ATOM 4237 C C . SER B 1 207 ? -14.328 -11.664 -22.922 1 45.47 207 SER B C 1
ATOM 4239 O O . SER B 1 207 ? -13.586 -10.859 -23.484 1 45.47 207 SER B O 1
ATOM 4241 N N . ASN B 1 208 ? -15.422 -12.125 -23.406 1 44.69 208 ASN B N 1
ATOM 4242 C CA . ASN B 1 208 ? -15.852 -11.672 -24.734 1 44.69 208 ASN B CA 1
ATOM 4243 C C . ASN B 1 208 ? -16.109 -10.164 -24.734 1 44.69 208 ASN B C 1
ATOM 4245 O O . ASN B 1 208 ? -16.078 -9.531 -25.797 1 44.69 208 ASN B O 1
ATOM 4249 N N . GLU B 1 209 ? -16.656 -9.703 -23.734 1 43.09 209 GLU B N 1
ATOM 4250 C CA . GLU B 1 209 ? -16.953 -8.273 -23.703 1 43.09 209 GLU B CA 1
ATOM 4251 C C . GLU B 1 209 ? -15.688 -7.465 -23.406 1 43.09 209 GLU B C 1
ATOM 4253 O O . GLU B 1 209 ? -15.75 -6.238 -23.266 1 43.09 209 GLU B O 1
ATOM 4258 N N . LEU B 1 210 ? -14.68 -8.078 -22.953 1 43.75 210 LEU B N 1
ATOM 4259 C CA . LEU B 1 210 ? -13.477 -7.66 -22.25 1 43.75 210 LEU B CA 1
ATOM 4260 C C . LEU B 1 210 ? -12.727 -6.594 -23.047 1 43.75 210 LEU B C 1
ATOM 4262 O O . LEU B 1 210 ? -12.047 -5.746 -22.469 1 43.75 210 LEU B O 1
ATOM 4266 N N . LEU B 1 211 ? -12.383 -7.133 -24.266 1 45.59 211 LEU B N 1
ATOM 4267 C CA . LEU B 1 211 ? -11.406 -6.234 -24.859 1 45.59 211 LEU B CA 1
ATOM 4268 C C . LEU B 1 211 ? -11.984 -4.836 -25.047 1 45.59 211 LEU B C 1
ATOM 4270 O O . LEU B 1 211 ? -11.742 -4.184 -26.062 1 45.59 211 LEU B O 1
ATOM 4274 N N . GLY B 1 212 ? -13.07 -4.676 -24.547 1 48.88 212 GLY B N 1
ATOM 4275 C CA . GLY B 1 212 ? -13.562 -3.344 -24.859 1 48.88 212 GLY B CA 1
ATOM 4276 C C . GLY B 1 212 ? -12.641 -2.24 -24.375 1 48.88 212 GLY B C 1
ATOM 4277 O O . GLY B 1 212 ? -11.562 -2.51 -23.844 1 48.88 212 GLY B O 1
ATOM 4278 N N . LYS B 1 213 ? -12.945 -0.954 -24.609 1 62.97 213 LYS B N 1
ATOM 4279 C CA . LYS B 1 213 ? -12.297 0.353 -24.531 1 62.97 213 LYS B CA 1
ATOM 4280 C C . LYS B 1 213 ? -12.062 0.764 -23.078 1 62.97 213 LYS B C 1
ATOM 4282 O O . LYS B 1 213 ? -11.375 1.75 -22.812 1 62.97 213 LYS B O 1
ATOM 4287 N N . ARG B 1 214 ? -12.508 -0.216 -22.141 1 79.56 214 ARG B N 1
ATOM 4288 C CA . ARG B 1 214 ? -12.414 0.319 -20.781 1 79.56 214 ARG B CA 1
ATOM 4289 C C . ARG B 1 214 ? -11.164 -0.206 -20.078 1 79.56 214 ARG B C 1
ATOM 4291 O O . ARG B 1 214 ? -10.992 -1.417 -19.938 1 79.56 214 ARG B O 1
ATOM 4298 N N . ARG B 1 215 ? -10.336 0.551 -19.578 1 81.44 215 ARG B N 1
ATOM 4299 C CA . ARG B 1 215 ? -9.039 0.263 -18.969 1 81.44 215 ARG B CA 1
ATOM 4300 C C . ARG B 1 215 ? -9.203 -0.582 -17.703 1 81.44 215 ARG B C 1
ATOM 4302 O O . ARG B 1 215 ? -8.43 -1.513 -17.469 1 81.44 215 ARG B O 1
ATOM 4309 N N . TRP B 1 216 ? -10.242 -0.302 -16.953 1 77.81 216 TRP B N 1
ATOM 4310 C CA . TRP B 1 216 ? -10.406 -1.028 -15.695 1 77.81 216 TRP B CA 1
ATOM 4311 C C . TRP B 1 216 ? -10.766 -2.488 -15.953 1 77.81 216 TRP B C 1
ATOM 4313 O O . TRP B 1 216 ? -10.305 -3.383 -15.242 1 77.81 216 TRP B O 1
ATOM 4323 N N . ARG B 1 217 ? -11.516 -2.709 -16.953 1 79.88 217 ARG B N 1
ATOM 4324 C CA . ARG B 1 217 ? -11.875 -4.082 -17.312 1 79.88 217 ARG B CA 1
ATOM 4325 C C . ARG B 1 217 ? -10.656 -4.852 -17.812 1 79.88 217 ARG B C 1
ATOM 4327 O O . ARG B 1 217 ? -10.516 -6.043 -17.531 1 79.88 217 ARG B O 1
ATOM 4334 N N . HIS B 1 218 ? -9.867 -4.137 -18.578 1 83.25 218 HIS B N 1
ATOM 4335 C CA . HIS B 1 218 ? -8.633 -4.742 -19.078 1 83.25 218 HIS B CA 1
ATOM 4336 C C . HIS B 1 218 ? -7.773 -5.25 -17.922 1 83.25 218 HIS B C 1
ATOM 4338 O O . HIS B 1 218 ? -7.254 -6.367 -17.969 1 83.25 218 HIS B O 1
ATOM 4344 N N . SER B 1 219 ? -7.656 -4.504 -16.844 1 85.12 219 SER B N 1
ATOM 4345 C CA . SER B 1 219 ? -6.863 -4.918 -15.695 1 85.12 219 SER B CA 1
ATOM 4346 C C . SER B 1 219 ? -7.453 -6.16 -15.039 1 85.12 219 SER B C 1
ATOM 4348 O O . SER B 1 219 ? -6.719 -7.023 -14.555 1 85.12 219 SER B O 1
ATOM 4350 N N . GLN B 1 220 ? -8.742 -6.293 -15.07 1 81.88 220 GLN B N 1
ATOM 4351 C CA . GLN B 1 220 ? -9.391 -7.445 -14.453 1 81.88 220 GLN B CA 1
ATOM 4352 C C . GLN B 1 220 ? -9.156 -8.711 -15.273 1 81.88 220 GLN B C 1
ATOM 4354 O O . GLN B 1 220 ? -8.906 -9.781 -14.719 1 81.88 220 GLN B O 1
ATOM 4359 N N . VAL B 1 221 ? -9.234 -8.516 -16.531 1 82.88 221 VAL B N 1
ATOM 4360 C CA . VAL B 1 221 ? -8.977 -9.648 -17.422 1 82.88 221 VAL B CA 1
ATOM 4361 C C . VAL B 1 221 ? -7.543 -10.133 -17.234 1 82.88 221 VAL B C 1
ATOM 4363 O O . VAL B 1 221 ? -7.301 -11.336 -17.125 1 82.88 221 VAL B O 1
ATOM 4366 N N . LEU B 1 222 ? -6.68 -9.227 -17.188 1 87.31 222 LEU B N 1
ATOM 4367 C CA . LEU B 1 222 ? -5.273 -9.578 -17 1 87.31 222 LEU B CA 1
ATOM 4368 C C . LEU B 1 222 ? -5.051 -10.258 -15.656 1 87.31 222 LEU B C 1
ATOM 4370 O O . LEU B 1 222 ? -4.27 -11.203 -15.555 1 87.31 222 LEU B O 1
ATOM 4374 N N . ALA B 1 223 ? -5.727 -9.766 -14.641 1 86.5 223 ALA B N 1
ATOM 4375 C CA . ALA B 1 223 ? -5.602 -10.367 -13.32 1 86.5 223 ALA B CA 1
ATOM 4376 C C . ALA B 1 223 ? -6.105 -11.812 -13.328 1 86.5 223 ALA B C 1
ATOM 4378 O O . ALA B 1 223 ? -5.508 -12.688 -12.695 1 86.5 223 ALA B O 1
ATOM 4379 N N . ASP B 1 224 ? -7.141 -12.008 -14.055 1 82.56 224 ASP B N 1
ATOM 4380 C CA . ASP B 1 224 ? -7.668 -13.367 -14.18 1 82.56 224 ASP B CA 1
ATOM 4381 C C . ASP B 1 224 ? -6.695 -14.266 -14.938 1 82.56 224 ASP B C 1
ATOM 4383 O O . ASP B 1 224 ? -6.484 -15.414 -14.562 1 82.56 224 ASP B O 1
ATOM 4387 N N . GLN B 1 225 ? -6.227 -13.727 -16 1 85.75 225 GLN B N 1
ATOM 4388 C CA . GLN B 1 225 ? -5.242 -14.477 -16.781 1 85.75 225 GLN B CA 1
ATOM 4389 C C . GLN B 1 225 ? -4.008 -14.789 -15.938 1 85.75 225 GLN B C 1
ATOM 4391 O O . GLN B 1 225 ? -3.453 -15.891 -16.031 1 85.75 225 GLN B O 1
ATOM 4396 N N . PHE B 1 226 ? -3.613 -13.891 -15.164 1 88.12 226 PHE B N 1
ATOM 4397 C CA . PHE B 1 226 ? -2.486 -14.117 -14.273 1 88.12 226 PHE B CA 1
ATOM 4398 C C . PHE B 1 226 ? -2.77 -15.281 -13.328 1 88.12 226 PHE B C 1
ATOM 4400 O O . PHE B 1 226 ? -1.927 -16.156 -13.148 1 88.12 226 PHE B O 1
ATOM 4407 N N . TRP B 1 227 ? -3.881 -15.172 -12.727 1 83.12 227 TRP B N 1
ATOM 4408 C CA . TRP B 1 227 ? -4.25 -16.219 -11.781 1 83.12 227 TRP B CA 1
ATOM 4409 C C . TRP B 1 227 ? -4.141 -17.594 -12.414 1 83.12 227 TRP B C 1
ATOM 4411 O O . TRP B 1 227 ? -3.51 -18.5 -11.859 1 83.12 227 TRP B O 1
ATOM 4421 N N . THR B 1 228 ? -4.621 -17.672 -13.57 1 83.12 228 THR B N 1
ATOM 4422 C CA . THR B 1 228 ? -4.602 -18.938 -14.297 1 83.12 228 THR B CA 1
ATOM 4423 C C . THR B 1 228 ? -3.17 -19.359 -14.609 1 83.12 228 THR B C 1
ATOM 4425 O O . THR B 1 228 ? -2.789 -20.516 -14.367 1 83.12 228 THR B O 1
ATOM 4428 N N . ALA B 1 229 ? -2.432 -18.469 -15.086 1 85.94 229 ALA B N 1
ATOM 4429 C CA . ALA B 1 229 ? -1.042 -18.75 -15.438 1 85.94 229 ALA B CA 1
ATOM 4430 C C . ALA B 1 229 ? -0.217 -19.078 -14.195 1 85.94 229 ALA B C 1
ATOM 4432 O O . ALA B 1 229 ? 0.646 -19.953 -14.227 1 85.94 229 ALA B O 1
ATOM 4433 N N . PHE B 1 230 ? -0.476 -18.406 -13.164 1 86.12 230 PHE B N 1
ATOM 4434 C CA . PHE B 1 230 ? 0.262 -18.594 -11.922 1 86.12 230 PHE B CA 1
ATOM 4435 C C . PHE B 1 230 ? 0.007 -19.969 -11.328 1 86.12 230 PHE B C 1
ATOM 4437 O O . PHE B 1 230 ? 0.947 -20.672 -10.953 1 86.12 230 PHE B O 1
ATOM 4444 N N . ILE B 1 231 ? -1.171 -20.328 -11.258 1 79.88 231 ILE B N 1
ATOM 4445 C CA . ILE B 1 231 ? -1.525 -21.625 -10.695 1 79.88 231 ILE B CA 1
ATOM 4446 C C . ILE B 1 231 ? -0.88 -22.734 -11.523 1 79.88 231 ILE B C 1
ATOM 4448 O O . ILE B 1 231 ? -0.38 -23.719 -10.969 1 79.88 231 ILE B O 1
ATOM 4452 N N . ARG B 1 232 ? -0.809 -22.531 -12.781 1 79.94 232 ARG B N 1
ATOM 4453 C CA . ARG B 1 232 ? -0.223 -23.516 -13.68 1 79.94 232 ARG B CA 1
ATOM 4454 C C . ARG B 1 232 ? 1.278 -23.656 -13.445 1 79.94 232 ARG B C 1
ATOM 4456 O O . ARG B 1 232 ? 1.831 -24.75 -13.539 1 79.94 232 ARG B O 1
ATOM 4463 N N . SER B 1 233 ? 1.85 -22.562 -13.117 1 79.25 233 SER B N 1
ATOM 4464 C CA . SER B 1 233 ? 3.297 -22.578 -12.938 1 79.25 233 SER B CA 1
ATOM 4465 C C . SER B 1 233 ? 3.678 -22.891 -11.5 1 79.25 233 SER B C 1
ATOM 4467 O O . SER B 1 233 ? 4.73 -23.484 -11.242 1 79.25 233 SER B O 1
ATOM 4469 N N . TYR B 1 234 ? 2.9 -22.516 -10.617 1 75.94 234 TYR B N 1
ATOM 4470 C CA . TYR B 1 234 ? 3.217 -22.594 -9.195 1 75.94 234 TYR B CA 1
ATOM 4471 C C . TYR B 1 234 ? 2.986 -24.016 -8.672 1 75.94 234 TYR B C 1
ATOM 4473 O O . TYR B 1 234 ? 3.785 -24.531 -7.887 1 75.94 234 TYR B O 1
ATOM 4481 N N . LEU B 1 235 ? 1.961 -24.625 -9.102 1 68.62 235 LEU B N 1
ATOM 4482 C CA . LEU B 1 235 ? 1.537 -25.922 -8.586 1 68.62 235 LEU B CA 1
ATOM 4483 C C . LEU B 1 235 ? 2.627 -26.969 -8.781 1 68.62 235 LEU B C 1
ATOM 4485 O O . LEU B 1 235 ? 2.99 -27.688 -7.844 1 68.62 235 LEU B O 1
ATOM 4489 N N . PRO B 1 236 ? 3.195 -26.984 -9.961 1 65.44 236 PRO B N 1
ATOM 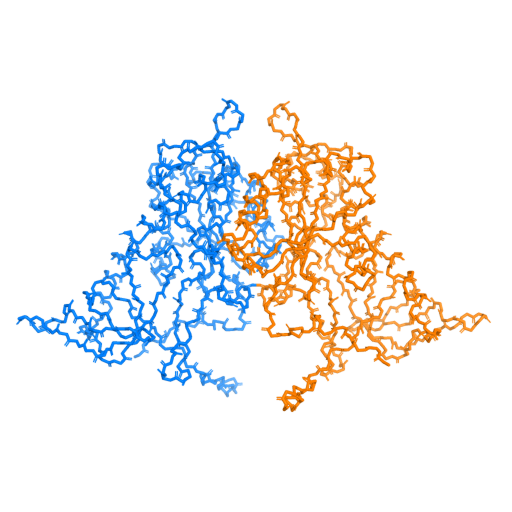4490 C CA . PRO B 1 236 ? 4.246 -27.984 -10.164 1 65.44 236 PRO B CA 1
ATOM 4491 C C . PRO B 1 236 ? 5.461 -27.766 -9.273 1 65.44 236 PRO B C 1
ATOM 4493 O O . PRO B 1 236 ? 6.117 -28.719 -8.859 1 65.44 236 PRO B O 1
ATOM 4496 N N . GLU B 1 237 ? 5.637 -26.562 -8.969 1 65.81 237 GLU B N 1
ATOM 4497 C CA . GLU B 1 237 ? 6.809 -26.219 -8.172 1 65.81 237 GLU B CA 1
ATOM 4498 C C . GLU B 1 237 ? 6.629 -26.641 -6.715 1 65.81 237 GLU B C 1
ATOM 4500 O O . GLU B 1 237 ? 7.602 -26.984 -6.039 1 65.81 237 GLU B O 1
ATOM 4505 N N . LEU B 1 238 ? 5.461 -26.578 -6.289 1 62.12 238 LEU B N 1
ATOM 4506 C CA . LEU B 1 238 ? 5.156 -26.984 -4.922 1 62.12 238 LEU B CA 1
ATOM 4507 C C . LEU B 1 238 ? 5.168 -28.516 -4.789 1 62.12 238 LEU B C 1
ATOM 4509 O O . LEU B 1 238 ? 5.559 -29.047 -3.746 1 62.12 238 LEU B O 1
ATOM 4513 N N . GLN B 1 239 ? 4.727 -29.172 -5.844 1 59.06 239 GLN B N 1
ATOM 4514 C CA . GLN B 1 239 ? 4.645 -30.625 -5.855 1 59.06 239 GLN B CA 1
ATOM 4515 C C . GLN B 1 239 ? 6.035 -31.25 -5.91 1 59.06 239 GLN B C 1
ATOM 4517 O O . GLN B 1 239 ? 6.262 -32.312 -5.336 1 59.06 239 GLN B O 1
ATOM 4522 N N . GLY B 1 240 ? 6.805 -30.609 -6.742 1 54.66 240 GLY B N 1
ATOM 4523 C CA . GLY B 1 240 ? 8.133 -31.188 -6.836 1 54.66 240 GLY B CA 1
ATOM 4524 C C . GLY B 1 240 ? 8.836 -31.297 -5.492 1 54.66 240 GLY B C 1
ATOM 4525 O O . GLY B 1 240 ? 9.57 -32.25 -5.246 1 54.66 240 GLY B O 1
ATOM 4526 N N . ARG B 1 241 ? 8.594 -30.375 -4.664 1 50.72 241 ARG B N 1
ATOM 4527 C CA . ARG B 1 241 ? 9.242 -30.469 -3.361 1 50.72 241 ARG B CA 1
ATOM 4528 C C . ARG B 1 241 ? 8.586 -31.547 -2.504 1 50.72 241 ARG B C 1
ATOM 4530 O O . ARG B 1 241 ? 9.258 -32.188 -1.698 1 50.72 241 ARG B O 1
ATOM 4537 N N . GLN B 1 242 ? 7.25 -31.484 -2.498 1 51.06 242 GLN B N 1
ATOM 4538 C CA . GLN B 1 242 ? 6.605 -32.531 -1.695 1 51.06 242 GLN B CA 1
ATOM 4539 C C . GLN B 1 242 ? 7.105 -33.906 -2.084 1 51.06 242 GLN B C 1
ATOM 4541 O O . GLN B 1 242 ? 7.211 -34.781 -1.236 1 51.06 242 GLN B O 1
ATOM 4546 N N . LYS B 1 243 ? 7.332 -34.031 -3.293 1 46.31 243 LYS B N 1
ATOM 4547 C CA . LYS B 1 243 ? 7.926 -35.312 -3.68 1 46.31 243 LYS B CA 1
ATOM 4548 C C . LYS B 1 243 ? 9.258 -35.531 -2.967 1 46.31 243 LYS B C 1
ATOM 4550 O O . LYS B 1 243 ? 9.594 -36.656 -2.611 1 46.31 243 LYS B O 1
ATOM 4555 N N . TRP B 1 244 ? 9.945 -34.438 -2.77 1 41.88 244 TRP B N 1
ATOM 4556 C CA . TRP B 1 244 ? 11.281 -34.594 -2.205 1 41.88 244 TRP B CA 1
ATOM 4557 C C . TRP B 1 244 ? 11.234 -34.562 -0.681 1 41.88 244 TRP B C 1
ATOM 4559 O O . TRP B 1 244 ? 12.141 -35.031 -0.011 1 41.88 244 TRP B O 1
ATOM 4569 N N . THR B 1 245 ? 10.516 -33.656 -0.126 1 41.97 245 THR B N 1
ATOM 4570 C CA . THR B 1 245 ? 10.516 -33.656 1.333 1 41.97 245 THR B CA 1
ATOM 4571 C C . THR B 1 245 ? 9.727 -34.844 1.867 1 41.97 245 THR B C 1
ATOM 4573 O O . THR B 1 245 ? 9.617 -35.031 3.082 1 41.97 245 THR B O 1
ATOM 4576 N N . SER B 1 246 ? 8.688 -35.219 1.209 1 40.41 246 SER B N 1
ATOM 4577 C CA . SER B 1 246 ? 7.957 -36.312 1.848 1 40.41 246 SER B CA 1
ATOM 4578 C C . SER B 1 246 ? 8.812 -37.562 1.94 1 40.41 246 SER B C 1
ATOM 4580 O O . SER B 1 246 ? 9.289 -38.094 0.923 1 40.41 246 SER B O 1
ATOM 4582 N N . ASP B 1 247 ? 9.609 -37.625 2.879 1 42.53 247 ASP B N 1
ATOM 4583 C CA . ASP B 1 247 ? 10.031 -38.938 3.338 1 42.53 247 ASP B CA 1
ATOM 4584 C C . ASP B 1 247 ? 8.992 -40 3.002 1 42.53 247 ASP B C 1
ATOM 4586 O O . ASP B 1 247 ? 8.867 -41 3.709 1 42.53 247 ASP B O 1
ATOM 4590 N N . GLY B 1 248 ? 8.328 -39.938 1.981 1 47.09 248 GLY B N 1
ATOM 4591 C CA . GLY B 1 248 ? 7.426 -41.031 1.673 1 47.09 248 GLY B CA 1
ATOM 4592 C C . GLY B 1 248 ? 6.043 -40.875 2.27 1 47.09 248 GLY B C 1
ATOM 4593 O O . GLY B 1 248 ? 5.18 -41.719 2.121 1 47.09 248 GLY B O 1
ATOM 4594 N N . LYS B 1 249 ? 5.902 -40.062 3.365 1 54.34 249 LYS B N 1
ATOM 4595 C CA . LYS B 1 249 ? 4.645 -40.156 4.098 1 54.34 249 LYS B CA 1
ATOM 4596 C C . LYS B 1 249 ? 3.529 -39.375 3.377 1 54.34 249 LYS B C 1
ATOM 4598 O O . LYS B 1 249 ? 3.67 -38.219 3.068 1 54.34 249 LYS B O 1
ATOM 4603 N N . GLY B 1 250 ? 2.75 -39.875 2.486 1 65.06 250 GLY B N 1
ATOM 4604 C CA . GLY B 1 250 ? 1.561 -39.5 1.739 1 65.06 250 GLY B CA 1
ATOM 4605 C C . GLY B 1 250 ? 0.591 -38.656 2.545 1 65.06 250 GLY B C 1
ATOM 4606 O O . GLY B 1 250 ? 0.856 -38.312 3.707 1 65.06 250 GLY B O 1
ATOM 4607 N N . LEU B 1 251 ? -0.247 -37.969 1.914 1 78.88 251 LEU B N 1
ATOM 4608 C CA . LEU B 1 251 ? -1.357 -37.25 2.518 1 78.88 251 LEU B CA 1
ATOM 4609 C C . LEU B 1 251 ? -2.072 -38.094 3.555 1 78.88 251 LEU B C 1
ATOM 4611 O O . LEU B 1 251 ? -2.314 -39.281 3.32 1 78.88 251 LEU B O 1
ATOM 4615 N N . ALA B 1 252 ? -2.057 -37.594 4.812 1 83.44 252 ALA B N 1
ATOM 4616 C CA . ALA B 1 252 ? -2.719 -38.344 5.879 1 83.44 252 ALA B CA 1
ATOM 4617 C C . ALA B 1 252 ? -4.09 -37.75 6.191 1 83.44 252 ALA B C 1
ATOM 4619 O O . ALA B 1 252 ? -4.316 -36.562 5.988 1 83.44 252 ALA B O 1
ATOM 4620 N N . VAL B 1 253 ? -4.926 -38.656 6.66 1 88.62 253 VAL B N 1
ATOM 4621 C CA . VAL B 1 253 ? -6.246 -38.219 7.102 1 88.62 253 VAL B CA 1
ATOM 4622 C C . VAL B 1 253 ? -6.102 -37.219 8.266 1 88.62 253 VAL B C 1
ATOM 4624 O O . VAL B 1 253 ? -5.293 -37.438 9.172 1 88.62 253 VAL B O 1
ATOM 4627 N N . GLY B 1 254 ? -6.77 -36.094 8.188 1 86.31 254 GLY B N 1
ATOM 4628 C CA . GLY B 1 254 ? -6.715 -35.094 9.227 1 86.31 254 GLY B CA 1
ATOM 4629 C C . GLY B 1 254 ? -5.805 -33.938 8.875 1 86.31 254 GLY B C 1
ATOM 4630 O O . GLY B 1 254 ? -5.848 -32.875 9.531 1 86.31 254 GLY B O 1
ATOM 4631 N N . GLN B 1 255 ? -5.07 -34.156 7.852 1 83.44 255 GLN B N 1
ATOM 4632 C CA . GLN B 1 255 ? -4.141 -33.094 7.449 1 83.44 255 GLN B CA 1
ATOM 4633 C C . GLN B 1 255 ? -4.871 -31.938 6.793 1 83.44 255 GLN B C 1
ATOM 4635 O O . GLN B 1 255 ? -5.82 -32.156 6.031 1 83.44 255 GLN B O 1
ATOM 4640 N N . VAL B 1 256 ? -4.414 -30.719 7.18 1 84 256 VAL B N 1
ATOM 4641 C CA . VAL B 1 256 ? -4.973 -29.516 6.566 1 84 256 VAL B CA 1
ATOM 4642 C C . VAL B 1 256 ? -4.238 -29.219 5.262 1 84 256 VAL B C 1
ATOM 4644 O O . VAL B 1 256 ? -3.006 -29.219 5.223 1 84 256 VAL B O 1
ATOM 4647 N N . VAL B 1 257 ? -5.082 -29.094 4.219 1 83.25 257 VAL B N 1
ATOM 4648 C CA . VAL B 1 257 ? -4.465 -28.922 2.91 1 83.25 257 VAL B CA 1
ATOM 4649 C C . VAL B 1 257 ? -5.098 -27.719 2.201 1 83.25 257 VAL B C 1
ATOM 4651 O O . VAL B 1 257 ? -6.254 -27.375 2.469 1 83.25 257 VAL B O 1
ATOM 4654 N N . LEU B 1 258 ? -4.273 -27.062 1.4 1 82.12 258 LEU B N 1
ATOM 4655 C CA . LEU B 1 258 ? -4.738 -26.062 0.452 1 82.12 258 LEU B CA 1
ATOM 4656 C C . LEU B 1 258 ? -5.133 -26.703 -0.874 1 82.12 258 LEU B C 1
ATOM 4658 O O . LEU B 1 258 ? -4.383 -27.516 -1.422 1 82.12 258 LEU B O 1
ATOM 4662 N N . LEU B 1 259 ? -6.375 -26.422 -1.258 1 82.69 259 LEU B N 1
ATOM 4663 C CA . LEU B 1 259 ? -6.852 -26.953 -2.533 1 82.69 259 LEU B CA 1
ATOM 4664 C C . LEU B 1 259 ? -6.547 -25.969 -3.668 1 82.69 259 LEU B C 1
ATOM 4666 O O . LEU B 1 259 ? -6.879 -24.797 -3.58 1 82.69 259 LEU B O 1
ATOM 4670 N N . ILE B 1 260 ? -5.84 -26.438 -4.633 1 78.75 260 ILE B N 1
ATOM 4671 C CA . ILE B 1 260 ? -5.562 -25.609 -5.797 1 78.75 260 ILE B CA 1
ATOM 4672 C C . ILE B 1 260 ? -6.477 -26.016 -6.949 1 78.75 260 ILE B C 1
ATOM 4674 O O . ILE B 1 260 ? -6.543 -27.188 -7.316 1 78.75 260 ILE B O 1
ATOM 4678 N N . ASP B 1 261 ? -7.352 -25.172 -7.383 1 73.69 261 ASP B N 1
ATOM 4679 C CA . ASP B 1 261 ? -8.289 -25.406 -8.477 1 73.69 261 ASP B CA 1
ATOM 4680 C C . ASP B 1 261 ? -8.328 -24.219 -9.43 1 73.69 261 ASP B C 1
ATOM 4682 O O . ASP B 1 261 ? -8.625 -23.094 -9.016 1 73.69 261 ASP B O 1
ATOM 4686 N N . HIS B 1 262 ? -8 -24.5 -10.688 1 71.19 262 HIS B N 1
ATOM 4687 C CA . HIS B 1 262 ? -7.949 -23.453 -11.711 1 71.19 262 HIS B CA 1
ATOM 4688 C C . HIS B 1 262 ? -9.336 -22.906 -12.008 1 71.19 262 HIS B C 1
ATOM 4690 O O . HIS B 1 262 ? -9.477 -21.828 -12.602 1 71.19 262 HIS B O 1
ATOM 4696 N N . GLN B 1 263 ? -10.305 -23.594 -11.539 1 72.75 263 GLN B N 1
ATOM 4697 C CA . GLN B 1 263 ? -11.664 -23.172 -11.852 1 72.75 263 GLN B CA 1
ATOM 4698 C C . GLN B 1 263 ? -12.211 -22.234 -10.797 1 72.75 263 GLN B C 1
ATOM 4700 O O . GLN B 1 263 ? -13.273 -21.625 -10.977 1 72.75 263 GLN B O 1
ATOM 4705 N N . LEU B 1 264 ? -11.406 -22.109 -9.805 1 73.56 264 LEU B N 1
ATOM 4706 C CA . LEU B 1 264 ? -11.875 -21.234 -8.734 1 73.56 264 LEU B CA 1
ATOM 4707 C C . LEU B 1 264 ? -11.562 -19.781 -9.062 1 73.56 264 LEU B C 1
ATOM 4709 O O . LEU B 1 264 ? -10.594 -19.484 -9.766 1 73.56 264 LEU B O 1
ATOM 4713 N N . PRO B 1 265 ? -12.469 -18.938 -8.547 1 71.44 265 PRO B N 1
ATOM 4714 C CA . PRO B 1 265 ? -12.195 -17.5 -8.719 1 71.44 265 PRO B CA 1
ATOM 4715 C C . PRO B 1 265 ? -10.836 -17.094 -8.172 1 71.44 265 PRO B C 1
ATOM 4717 O O . PRO B 1 265 ? -10.266 -17.797 -7.324 1 71.44 265 PRO B O 1
ATOM 4720 N N . ARG B 1 266 ? -10.391 -16.016 -8.742 1 78.94 266 ARG B N 1
ATOM 4721 C CA . ARG B 1 266 ? -9.062 -15.523 -8.367 1 78.94 266 ARG B CA 1
ATOM 4722 C C . ARG B 1 266 ? -8.969 -15.273 -6.867 1 78.94 266 ARG B C 1
ATOM 4724 O O . ARG B 1 266 ? -9.938 -14.836 -6.246 1 78.94 266 ARG B O 1
ATOM 4731 N N . ALA B 1 267 ? -7.902 -15.523 -6.309 1 73.75 267 ALA B N 1
ATOM 4732 C CA . ALA B 1 267 ? -7.531 -15.25 -4.922 1 73.75 267 ALA B CA 1
ATOM 4733 C C . ALA B 1 267 ? -8.305 -16.141 -3.959 1 73.75 267 ALA B C 1
ATOM 4735 O O . ALA B 1 267 ? -8.375 -15.859 -2.762 1 73.75 267 ALA B O 1
ATOM 4736 N N . LEU B 1 268 ? -9 -17.109 -4.43 1 73.25 268 LEU B N 1
ATOM 4737 C CA . LEU B 1 268 ? -9.633 -18.094 -3.561 1 73.25 268 LEU B CA 1
ATOM 4738 C C . LEU B 1 268 ? -8.703 -19.266 -3.299 1 73.25 268 LEU B C 1
ATOM 4740 O O . LEU B 1 268 ? -8.312 -19.984 -4.23 1 73.25 268 LEU B O 1
ATOM 4744 N N . TRP B 1 269 ? -8.391 -19.375 -2.047 1 76.31 269 TRP B N 1
ATOM 4745 C CA . TRP B 1 269 ? -7.48 -20.406 -1.585 1 76.31 269 TRP B CA 1
ATOM 4746 C C . TRP B 1 269 ? -8.172 -21.328 -0.585 1 76.31 269 TRP B C 1
ATOM 4748 O O . TRP B 1 269 ? -7.891 -21.281 0.614 1 76.31 269 TRP B O 1
ATOM 4758 N N . PRO B 1 270 ? -9.039 -22.172 -1.075 1 78.25 270 PRO B N 1
ATOM 4759 C CA . PRO B 1 270 ? -9.766 -23.031 -0.124 1 78.25 270 PRO B CA 1
ATOM 4760 C C . PRO B 1 270 ? -8.844 -23.938 0.675 1 78.25 270 PRO B C 1
ATOM 4762 O O . PRO B 1 270 ? -7.918 -24.531 0.112 1 78.25 270 PRO B O 1
ATOM 4765 N N . VAL B 1 271 ? -9.109 -23.922 1.969 1 83.06 271 VAL B N 1
ATOM 4766 C CA . VAL B 1 271 ? -8.391 -24.797 2.889 1 83.06 271 VAL B CA 1
ATOM 4767 C C . VAL B 1 271 ? -9.344 -25.859 3.459 1 83.06 271 VAL B C 1
ATOM 4769 O O . VAL B 1 271 ? -10.484 -25.547 3.807 1 83.06 271 VAL B O 1
ATOM 4772 N N . GLY B 1 272 ? -8.922 -27.016 3.406 1 85.06 272 GLY B N 1
ATOM 4773 C CA . GLY B 1 272 ? -9.742 -28.109 3.912 1 85.06 272 GLY B CA 1
ATOM 4774 C C . GLY B 1 272 ? -8.938 -29.156 4.664 1 85.06 272 GLY B C 1
ATOM 4775 O O . GLY B 1 272 ? -7.727 -29.016 4.84 1 85.06 272 GLY B O 1
ATOM 4776 N N . THR B 1 273 ? -9.68 -30.078 5.199 1 88.06 273 THR B N 1
ATOM 4777 C CA . THR B 1 273 ? -9.086 -31.188 5.938 1 88.06 273 THR B CA 1
ATOM 4778 C C . THR B 1 273 ? -9.281 -32.5 5.184 1 88.06 273 THR B C 1
ATOM 4780 O O . THR B 1 273 ? -10.383 -32.781 4.719 1 88.06 273 THR B O 1
ATOM 4783 N N . VAL B 1 274 ? -8.211 -33.25 5.105 1 90 274 VAL B N 1
ATOM 4784 C CA . VAL B 1 274 ? -8.289 -34.531 4.445 1 90 274 VAL B CA 1
ATOM 4785 C C . VAL B 1 274 ? -9.133 -35.5 5.289 1 90 274 VAL B C 1
ATOM 4787 O O . VAL B 1 274 ? -8.852 -35.688 6.469 1 90 274 VAL B O 1
ATOM 4790 N N . THR B 1 275 ? -10.148 -36.031 4.699 1 92.69 275 THR B N 1
ATOM 4791 C CA . THR B 1 275 ? -11.023 -36.938 5.441 1 92.69 275 THR B CA 1
ATOM 4792 C C . THR B 1 275 ? -10.758 -38.375 5.047 1 92.69 275 THR B C 1
ATOM 4794 O O . THR B 1 275 ? -10.922 -39.281 5.863 1 92.69 275 THR B O 1
ATOM 4797 N N . GLU B 1 276 ? -10.461 -38.594 3.738 1 92.81 276 GLU B N 1
ATOM 4798 C CA . GLU B 1 276 ? -10.156 -39.906 3.23 1 92.81 276 GLU B CA 1
ATOM 4799 C C . GLU B 1 276 ? -9.047 -39.875 2.189 1 92.81 276 GLU B C 1
ATOM 4801 O O . GLU B 1 276 ? -8.883 -38.875 1.486 1 92.81 276 GLU B O 1
ATOM 4806 N N . THR B 1 277 ? -8.305 -40.938 2.227 1 91.81 277 THR B N 1
ATOM 4807 C CA . THR B 1 277 ? -7.266 -41.062 1.207 1 91.81 277 THR B CA 1
ATOM 4808 C C . THR B 1 277 ? -7.457 -42.375 0.419 1 91.81 277 THR B C 1
ATOM 4810 O O . THR B 1 277 ? -7.875 -43.375 0.975 1 91.81 277 THR B O 1
ATOM 4813 N N . TYR B 1 278 ? -7.266 -42.281 -0.854 1 88.44 278 TYR B N 1
ATOM 4814 C CA . TYR B 1 278 ? -7.418 -43.438 -1.728 1 88.44 278 TYR B CA 1
ATOM 4815 C C . TYR B 1 278 ? -6.094 -43.781 -2.391 1 88.44 278 TYR B C 1
ATOM 4817 O O . TYR B 1 278 ? -5.555 -43 -3.18 1 88.44 278 TYR B O 1
ATOM 4825 N N . ALA B 1 279 ? -5.594 -44.938 -2.062 1 83.69 279 ALA B N 1
ATOM 4826 C CA . ALA B 1 279 ? -4.324 -45.406 -2.633 1 83.69 279 ALA B CA 1
ATOM 4827 C C . ALA B 1 279 ? -4.547 -46.125 -3.943 1 83.69 279 ALA B C 1
ATOM 4829 O O . ALA B 1 279 ? -5.582 -46.781 -4.129 1 83.69 279 ALA B O 1
ATOM 4830 N N . GLY B 1 280 ? -3.701 -45.875 -4.891 1 78.88 280 GLY B N 1
ATOM 4831 C CA . GLY B 1 280 ? -3.744 -46.656 -6.117 1 78.88 280 GLY B CA 1
ATOM 4832 C C . GLY B 1 280 ? -3.176 -48.062 -5.953 1 78.88 280 GLY B C 1
ATOM 4833 O O . GLY B 1 280 ? -2.914 -48.5 -4.836 1 78.88 280 GLY B O 1
ATOM 4834 N N . ALA B 1 281 ? -3.053 -48.781 -7.051 1 81.25 281 ALA B N 1
ATOM 4835 C CA . ALA B 1 281 ? -2.525 -50.156 -7.102 1 81.25 281 ALA B CA 1
ATOM 4836 C C . ALA B 1 281 ? -1.11 -50.219 -6.531 1 81.25 281 ALA B C 1
ATOM 4838 O O . ALA B 1 281 ? -0.705 -51.219 -5.969 1 81.25 281 ALA B O 1
ATOM 4839 N N . ASP B 1 282 ? -0.373 -49.219 -6.625 1 78.88 282 ASP B N 1
ATOM 4840 C CA . ASP B 1 282 ? 1.006 -49.156 -6.145 1 78.88 282 ASP B CA 1
ATOM 4841 C C . ASP B 1 282 ? 1.066 -48.656 -4.703 1 78.88 282 ASP B C 1
ATOM 4843 O O . ASP B 1 282 ? 2.146 -48.375 -4.188 1 78.88 282 ASP B O 1
ATOM 4847 N N . LYS B 1 283 ? -0.037 -48.5 -4.004 1 77.94 283 LYS B N 1
ATOM 4848 C CA . LYS B 1 283 ? -0.166 -48.125 -2.602 1 77.94 283 LYS B CA 1
ATOM 4849 C C . LYS B 1 283 ? 0.13 -46.656 -2.404 1 77.94 283 LYS B C 1
ATOM 4851 O O . LYS B 1 283 ? 0.297 -46.188 -1.273 1 77.94 283 LYS B O 1
ATOM 4856 N N . ARG B 1 284 ? 0.269 -46 -3.527 1 80.62 284 ARG B N 1
ATOM 4857 C CA . ARG B 1 284 ? 0.486 -44.562 -3.408 1 80.62 284 ARG B CA 1
ATOM 4858 C C . ARG B 1 284 ? -0.837 -43.812 -3.424 1 80.62 284 ARG B C 1
ATOM 4860 O O . ARG B 1 284 ? -1.733 -44.125 -4.207 1 80.62 284 ARG B O 1
ATOM 4867 N N . ILE B 1 285 ? -0.94 -42.938 -2.525 1 83.19 285 ILE B N 1
ATOM 4868 C CA . ILE B 1 285 ? -2.156 -42.156 -2.443 1 83.19 285 ILE B CA 1
ATOM 4869 C C . ILE B 1 285 ? -2.232 -41.188 -3.643 1 83.19 285 ILE B C 1
ATOM 4871 O O . ILE B 1 285 ? -1.32 -40.406 -3.871 1 83.19 285 ILE B O 1
ATOM 4875 N N . ARG B 1 286 ? -3.264 -41.344 -4.488 1 82.88 286 ARG B N 1
ATOM 4876 C CA . ARG B 1 286 ? -3.393 -40.5 -5.684 1 82.88 286 ARG B CA 1
ATOM 4877 C C . ARG B 1 286 ? -4.57 -39.531 -5.559 1 82.88 286 ARG B C 1
ATOM 4879 O O . ARG B 1 286 ? -4.59 -38.5 -6.203 1 82.88 286 ARG B O 1
ATOM 4886 N N . THR B 1 287 ? -5.52 -40 -4.766 1 89.12 287 THR B N 1
ATOM 4887 C CA . THR B 1 287 ? -6.715 -39.188 -4.594 1 89.12 287 THR B CA 1
ATOM 4888 C C . THR B 1 287 ? -7.094 -39.094 -3.121 1 89.12 287 THR B C 1
ATOM 4890 O O . THR B 1 287 ? -6.781 -39.969 -2.328 1 89.12 287 THR B O 1
ATOM 4893 N N . ALA B 1 288 ? -7.629 -37.969 -2.734 1 91.06 288 ALA B N 1
ATOM 4894 C CA . ALA B 1 288 ? -8.07 -37.781 -1.356 1 91.06 288 ALA B CA 1
ATOM 4895 C C . ALA B 1 288 ? -9.375 -36.969 -1.309 1 91.06 288 ALA B C 1
ATOM 4897 O O . ALA B 1 288 ? -9.664 -36.188 -2.209 1 91.06 288 ALA B O 1
ATOM 4898 N N . LYS B 1 289 ? -10.102 -37.375 -0.356 1 93.62 289 LYS B N 1
ATOM 4899 C CA . LYS B 1 289 ? -11.297 -36.594 -0.045 1 93.62 289 LYS B CA 1
ATOM 4900 C C . LYS B 1 289 ? -10.977 -35.469 0.947 1 93.62 289 LYS B C 1
ATOM 4902 O O . LYS B 1 289 ? -10.375 -35.719 1.993 1 93.62 289 LYS B O 1
ATOM 4907 N N . VAL B 1 290 ? -11.344 -34.25 0.559 1 91.06 290 VAL B N 1
ATOM 4908 C CA . VAL B 1 290 ? -11.047 -33.094 1.391 1 91.06 290 VAL B CA 1
ATOM 4909 C C . VAL B 1 290 ? -12.344 -32.375 1.751 1 91.06 290 VAL B C 1
ATOM 4911 O O . VAL B 1 290 ? -13.18 -32.125 0.88 1 91.06 290 VAL B O 1
ATOM 4914 N N . LYS B 1 291 ? -12.508 -32.125 3.012 1 90.75 291 LYS B N 1
ATOM 4915 C CA . LYS B 1 291 ? -13.664 -31.375 3.486 1 90.75 291 LYS B CA 1
ATOM 4916 C C . LYS B 1 291 ? -13.336 -29.891 3.594 1 90.75 291 LYS B C 1
ATOM 4918 O O . LYS B 1 291 ? -12.414 -29.5 4.324 1 90.75 291 LYS B O 1
ATOM 4923 N N . VAL B 1 292 ? -14.016 -29.172 2.857 1 85.12 292 VAL B N 1
ATOM 4924 C CA . VAL B 1 292 ? -13.906 -27.719 2.908 1 85.12 292 VAL B CA 1
ATOM 4925 C C . VAL B 1 292 ? -15.219 -27.109 3.402 1 85.12 292 VAL B C 1
ATOM 4927 O O . VAL B 1 292 ? -16.219 -27.109 2.682 1 85.12 292 VAL B O 1
ATOM 4930 N N . LYS B 1 293 ? -15.156 -26.547 4.586 1 79.62 293 LYS B N 1
ATOM 4931 C CA . LYS B 1 293 ? -16.375 -26.062 5.227 1 79.62 293 LYS B CA 1
ATOM 4932 C C . LYS B 1 293 ? -17.453 -27.125 5.238 1 79.62 293 LYS B C 1
ATOM 4934 O O . LYS B 1 293 ? -17.281 -28.188 5.836 1 79.62 293 LYS B O 1
ATOM 4939 N N . ASP B 1 294 ? -18.469 -26.891 4.398 1 80.06 294 ASP B N 1
ATOM 4940 C CA . ASP B 1 294 ? -19.578 -27.844 4.434 1 80.06 294 ASP B CA 1
ATOM 4941 C C . ASP B 1 294 ? -19.594 -28.703 3.174 1 80.06 294 ASP B C 1
ATOM 4943 O O . ASP B 1 294 ? -20.547 -29.453 2.941 1 80.06 294 ASP B O 1
ATOM 4947 N N . LYS B 1 295 ? -18.547 -28.656 2.439 1 86.25 295 LYS B N 1
ATOM 4948 C CA . LYS B 1 295 ? -18.5 -29.406 1.19 1 86.25 295 LYS B CA 1
ATOM 4949 C C . LYS B 1 295 ? -17.297 -30.344 1.149 1 86.25 295 LYS B C 1
ATOM 4951 O O . LYS B 1 295 ? -16.266 -30.062 1.758 1 86.25 295 LYS B O 1
ATOM 4956 N N . THR B 1 296 ? -17.578 -31.5 0.537 1 90.56 296 THR B N 1
ATOM 4957 C CA . THR B 1 296 ? -16.5 -32.469 0.369 1 90.56 296 THR B CA 1
ATOM 4958 C C . THR B 1 296 ? -16.078 -32.562 -1.094 1 90.56 296 THR B C 1
ATOM 4960 O O . THR B 1 296 ? -16.922 -32.625 -1.987 1 90.56 296 THR B O 1
ATOM 4963 N N . TYR B 1 297 ? -14.828 -32.531 -1.284 1 89.75 297 TYR B N 1
ATOM 4964 C CA . TYR B 1 297 ? -14.273 -32.594 -2.633 1 89.75 297 TYR B CA 1
ATOM 4965 C C . TYR B 1 297 ? -13.336 -33.781 -2.791 1 89.75 297 TYR B C 1
ATOM 4967 O O . TYR B 1 297 ? -12.578 -34.094 -1.879 1 89.75 297 TYR B O 1
ATOM 4975 N N . LEU B 1 298 ? -13.531 -34.438 -3.93 1 90.25 298 LEU B N 1
ATOM 4976 C CA . LEU B 1 298 ? -12.562 -35.469 -4.34 1 90.25 298 LEU B CA 1
ATOM 4977 C C . LEU B 1 298 ? -11.531 -34.875 -5.297 1 90.25 298 LEU B C 1
ATOM 4979 O O . LEU B 1 298 ? -11.883 -34.406 -6.383 1 90.25 298 LEU B O 1
ATOM 4983 N N . ARG B 1 299 ? -10.289 -34.812 -4.816 1 87.75 299 ARG B N 1
ATOM 4984 C CA . ARG B 1 299 ? -9.25 -34.188 -5.625 1 87.75 299 ARG B CA 1
ATOM 4985 C C . ARG B 1 299 ? -8 -35.062 -5.695 1 87.75 299 ARG B C 1
ATOM 4987 O O . ARG B 1 299 ? -7.695 -35.781 -4.75 1 87.75 299 ARG B O 1
ATOM 4994 N N . PRO B 1 300 ? -7.375 -35.062 -6.895 1 85.19 300 PRO B N 1
ATOM 4995 C CA . PRO B 1 300 ? -6.051 -35.688 -6.941 1 85.19 300 PRO B CA 1
ATOM 4996 C C . PRO B 1 300 ? -5.047 -35.031 -6.004 1 85.19 300 PRO B C 1
ATOM 4998 O O . PRO B 1 300 ? -5.094 -33.812 -5.805 1 85.19 300 PRO B O 1
ATOM 5001 N N . VAL B 1 301 ? -4.109 -35.75 -5.461 1 82.06 301 VAL B N 1
ATOM 5002 C CA . VAL B 1 301 ? -3.131 -35.312 -4.48 1 82.06 301 VAL B CA 1
ATOM 5003 C C . VAL B 1 301 ? -2.281 -34.188 -5.082 1 82.06 301 VAL B C 1
ATOM 5005 O O . VAL B 1 301 ? -1.819 -33.281 -4.367 1 82.06 301 VAL B O 1
ATOM 5008 N N . VAL B 1 302 ? -2.152 -34.188 -6.371 1 75.56 302 VAL B N 1
ATOM 5009 C CA . VAL B 1 302 ? -1.306 -33.188 -7.043 1 75.56 302 VAL B CA 1
ATOM 5010 C C . VAL B 1 302 ? -1.907 -31.812 -6.891 1 75.56 302 VAL B C 1
ATOM 5012 O O . VAL B 1 302 ? -1.209 -30.797 -7.051 1 75.56 302 VAL B O 1
ATOM 5015 N N . LYS B 1 303 ? -3.168 -31.703 -6.52 1 81.88 303 LYS B N 1
ATOM 5016 C CA . LYS B 1 303 ? -3.848 -30.422 -6.383 1 81.88 303 LYS B CA 1
ATOM 5017 C C . LYS B 1 303 ? -3.986 -30.031 -4.914 1 81.88 303 LYS B C 1
ATOM 5019 O O . LYS B 1 303 ? -4.684 -29.062 -4.59 1 81.88 303 LYS B O 1
ATOM 5024 N N . LEU B 1 304 ? -3.359 -30.812 -4.109 1 80.69 304 LEU B N 1
ATOM 5025 C CA . LEU B 1 304 ? -3.451 -30.562 -2.676 1 80.69 304 LEU B CA 1
ATOM 5026 C C . LEU B 1 304 ? -2.084 -30.203 -2.096 1 80.69 304 LEU B C 1
ATOM 5028 O O . LEU B 1 304 ? -1.104 -30.922 -2.338 1 80.69 304 LEU B O 1
ATOM 5032 N N . ILE B 1 305 ? -2.059 -29.078 -1.313 1 77.19 305 ILE B N 1
ATOM 5033 C CA . ILE B 1 305 ? -0.817 -28.656 -0.674 1 77.19 305 ILE B CA 1
ATOM 5034 C C . ILE B 1 305 ? -0.98 -28.688 0.844 1 77.19 305 ILE B C 1
ATOM 5036 O O . ILE B 1 305 ? -1.769 -27.938 1.406 1 77.19 305 ILE B O 1
ATOM 5040 N N . PRO B 1 306 ? -0.308 -29.578 1.446 1 77.69 306 PRO B N 1
ATOM 5041 C CA . PRO B 1 306 ? -0.396 -29.609 2.908 1 77.69 306 PRO B CA 1
ATOM 5042 C C . PRO B 1 306 ? 0.053 -28.297 3.553 1 77.69 306 PRO B C 1
ATOM 5044 O O . PRO B 1 306 ? 1.061 -27.719 3.141 1 77.69 306 PRO B O 1
ATOM 5047 N N . LEU B 1 307 ? -0.73 -27.828 4.504 1 75.12 307 LEU B N 1
ATOM 5048 C CA . LEU B 1 307 ? -0.393 -26.625 5.246 1 75.12 307 LEU B CA 1
ATOM 5049 C C . LEU B 1 307 ? 0.181 -26.969 6.613 1 75.12 307 LEU B C 1
ATOM 5051 O O . LEU B 1 307 ? -0.342 -27.844 7.309 1 75.12 307 LEU B O 1
ATOM 5055 N N . PRO B 1 308 ? 1.188 -26.406 7.008 1 66.19 308 PRO B N 1
ATOM 5056 C CA . PRO B 1 308 ? 1.755 -26.672 8.336 1 66.19 308 PRO B CA 1
ATOM 5057 C C . PRO B 1 308 ? 0.918 -26.078 9.461 1 66.19 308 PRO B C 1
ATOM 5059 O O . PRO B 1 308 ? 0.322 -25 9.289 1 66.19 308 PRO B O 1
ATOM 5062 N N . PRO B 1 309 ? 0.665 -26.906 10.688 1 63 309 PRO B N 1
ATOM 5063 C CA . PRO B 1 309 ? 0.012 -26.312 11.859 1 63 309 PRO B CA 1
ATOM 5064 C C . PRO B 1 309 ? 0.814 -25.156 12.469 1 63 309 PRO B C 1
ATOM 5066 O O . PRO B 1 309 ? 2.047 -25.203 12.492 1 63 309 PRO B O 1
ATOM 5069 N N . LYS B 1 310 ? 0.183 -24.109 12.664 1 54.19 310 LYS B N 1
ATOM 5070 C CA . LYS B 1 310 ? 0.835 -23.016 13.391 1 54.19 310 LYS B CA 1
ATOM 5071 C C . LYS B 1 310 ? 0.479 -23.062 14.875 1 54.19 310 LYS B C 1
ATOM 5073 O O . LYS B 1 310 ? -0.699 -23.094 15.234 1 54.19 310 LYS B O 1
ATOM 5078 N N . ARG B 1 311 ? 1.399 -23.766 16.016 1 48.66 311 ARG B N 1
ATOM 5079 C CA . ARG B 1 311 ? 1.185 -23.891 17.453 1 48.66 311 ARG B CA 1
ATOM 5080 C C . ARG B 1 311 ? 1.148 -22.531 18.125 1 48.66 311 ARG B C 1
ATOM 5082 O O . ARG B 1 311 ? 1.899 -21.625 17.75 1 48.66 311 ARG B O 1
ATOM 5089 N N . ASP B 1 312 ? 0.146 -22.344 19.047 1 43.16 312 ASP B N 1
ATOM 5090 C CA . ASP B 1 312 ? 0.063 -21.219 19.953 1 43.16 312 ASP B CA 1
ATOM 5091 C C . ASP B 1 312 ? 1.314 -21.109 20.828 1 43.16 312 ASP B C 1
ATOM 5093 O O . ASP B 1 312 ? 1.766 -20.016 21.156 1 43.16 312 ASP B O 1
ATOM 5097 N N . GLY B 1 313 ? 1.745 -22.297 21.672 1 37 313 GLY B N 1
ATOM 5098 C CA . GLY B 1 313 ? 2.738 -22.391 22.734 1 37 313 GLY B CA 1
ATOM 5099 C C . GLY B 1 313 ? 4.156 -22.188 22.234 1 37 313 GLY B C 1
ATOM 5100 O O . GLY B 1 313 ? 5.117 -22.438 22.969 1 37 313 GLY B O 1
ATOM 5101 N N . ASP B 1 314 ? 4.5 -22.312 21.312 1 35.28 314 ASP B N 1
ATOM 5102 C CA . ASP B 1 314 ? 5.949 -22.172 21.188 1 35.28 314 ASP B CA 1
ATOM 5103 C C . ASP B 1 314 ? 6.457 -21 22.016 1 35.28 314 ASP B C 1
ATOM 5105 O O . ASP B 1 314 ? 6.312 -19.844 21.609 1 35.28 314 ASP B O 1
ATOM 5109 N N . LYS B 1 315 ? 6.375 -21.281 23.453 1 30.53 315 LYS B N 1
ATOM 5110 C CA . LYS B 1 315 ? 7 -20.578 24.578 1 30.53 315 LYS B CA 1
ATOM 5111 C C . LYS B 1 315 ? 8.43 -20.172 24.25 1 30.53 315 LYS B C 1
ATOM 5113 O O . LYS B 1 315 ? 9.219 -21 23.766 1 30.53 315 LYS B O 1
ATOM 5118 N N . ASP B 1 316 ? 8.727 -19.016 24.266 1 30.22 316 ASP B N 1
ATOM 5119 C CA . ASP B 1 316 ? 10.039 -18.391 24.438 1 30.22 316 ASP B CA 1
ATOM 5120 C C . ASP B 1 316 ? 10.766 -18.953 25.641 1 30.22 316 ASP B C 1
ATOM 5122 O O . ASP B 1 316 ? 10.359 -18.719 26.781 1 30.22 316 ASP B O 1
ATOM 5126 N N . THR B 1 317 ? 11.133 -20.203 25.859 1 27.56 317 THR B N 1
ATOM 5127 C CA . THR B 1 317 ? 12.219 -20.328 26.812 1 27.56 317 THR B CA 1
ATOM 5128 C C . THR B 1 317 ? 13.312 -19.297 26.547 1 27.56 317 THR B C 1
ATOM 5130 O O . THR B 1 317 ? 14.008 -19.391 25.531 1 27.56 317 THR B O 1
ATOM 5133 N N . LEU B 1 318 ? 13.211 -18.203 27.109 1 25.47 318 LEU B N 1
ATOM 5134 C CA . LEU B 1 318 ? 14.18 -17.172 27.5 1 25.47 318 LEU B CA 1
ATOM 5135 C C . LEU B 1 318 ? 15.414 -17.812 28.141 1 25.47 318 LEU B C 1
ATOM 5137 O O . LEU B 1 318 ? 16.359 -17.094 28.5 1 25.47 318 LEU B O 1
ATOM 5141 N N . ASP B 1 319 ? 15.453 -19.031 28.547 1 25.97 319 ASP B N 1
ATOM 5142 C CA . ASP B 1 319 ? 16.562 -19.406 29.422 1 25.97 319 ASP B CA 1
ATOM 5143 C C . ASP B 1 319 ? 17.859 -19.562 28.625 1 25.97 319 ASP B C 1
ATOM 5145 O O . ASP B 1 319 ? 18.938 -19.688 29.203 1 25.97 319 ASP B O 1
ATOM 5149 N N . GLY B 1 320 ? 17.938 -19.938 27.453 1 22.38 320 GLY B N 1
ATOM 5150 C CA . GLY B 1 320 ? 19.328 -20.188 27.094 1 22.38 320 GLY B CA 1
ATOM 5151 C C . GLY B 1 320 ? 20.125 -18.922 26.859 1 22.38 320 GLY B C 1
ATOM 5152 O O . GLY B 1 320 ? 21.25 -18.969 26.344 1 22.38 320 GLY B O 1
ATOM 5153 N N . LEU B 1 321 ? 19.594 -17.703 26.766 1 19.19 321 LEU B N 1
ATOM 5154 C CA . LEU B 1 321 ? 20.562 -16.641 27.031 1 19.19 321 LEU B CA 1
ATOM 5155 C C . LEU B 1 321 ? 20.828 -16.516 28.516 1 19.19 321 LEU B C 1
ATOM 5157 O O . LEU B 1 321 ? 21.344 -15.492 28.984 1 19.19 321 LEU B O 1
ATOM 5161 N N . SER B 1 322 ? 20.828 -17.609 29.312 1 19.17 322 SER B N 1
ATOM 5162 C CA . SER B 1 322 ? 21.812 -17.516 30.391 1 19.17 322 SER B CA 1
ATOM 5163 C C . SER B 1 322 ? 23.219 -17.781 29.875 1 19.17 322 SER B C 1
ATOM 5165 O O . SER B 1 322 ? 23.406 -18.641 29.016 1 19.17 322 SER B O 1
#

Secondary structure (DSSP, 8-state):
-----TTTT-TTS-TTSEEEEEEEEEEEEEETTEEEEEEEEEEEETTT--EEEEEESSSSHHHHHHHHHHHHHHH---SEEEEE--S---THHHHHHHHHHHHHHHHHHHHHHTT-EEEEEPTT-HHHHHHHHHHHHHHHHHHHHHHTT--EEHHHHHHHHHHHHHHHHTS--EEE-SSTTS-EEE-HHHHHHSSS--S-------GGGTSSS-HHHHHHHHHHHHHHHHHHHHHHHHHHHHHHHSSS----TT-EEEE--TTSPTT---EEEEEEEEE-TTS-EEEEEEEETTEEEEEEGGGEEEPPEE-S------GGG-/-----TTS-GGGS-TTSEEEEEEEEEEEEEETTEEEEEEEEEEEETTT--EEEEEESSSSHHHHHHHHHHHHHHH---SEEEEE--S---TTHHHHHHHHHHHHHHHHHHHHHTT-EEEEEPTT-HHHHHHHHHHHHHHHHHHHHHHTT--EEHHHHHHHHHHHHHHHHTS--EEE-SSTTS--EE-HHHHHHSSS--S-------GGGTTSS-HHHHHHHHHHHHHHHHHHHHHHHHHHHHHHH-SS----TT-EEEE--TTSPTT---EEEEEEEEE-TTS-EEEEEEEETTEEEEEEGGGEEEPPEE-S------GGG-

Organism: Carassius auratus (NCBI:txid7957)

pLDDT: mean 72.05, std 19.22, range [19.06, 96.56]